Protein AF-A0A6P8G3D9-F1 (afdb_monomer_lite)

Radius of gyration: 72.57 Å; chains: 1; bounding box: 128×73×232 Å

pLDDT: mean 77.18, std 24.0, range [29.25, 98.31]

Organism: Clupea harengus (NCBI:txid7950)

Structure (mmCIF, N/CA/C/O backbone):
data_AF-A0A6P8G3D9-F1
#
_entry.id   AF-A0A6P8G3D9-F1
#
loop_
_atom_site.group_PDB
_atom_site.id
_atom_site.type_symbol
_atom_site.label_atom_id
_atom_site.label_alt_id
_atom_site.label_comp_id
_atom_site.label_asym_id
_atom_site.label_entity_id
_atom_site.label_seq_id
_atom_site.pdbx_PDB_ins_code
_atom_site.Cartn_x
_atom_site.Cartn_y
_atom_site.Cartn_z
_atom_site.occupancy
_atom_site.B_iso_or_equiv
_atom_site.auth_seq_id
_atom_site.auth_comp_id
_atom_site.auth_asym_id
_atom_site.auth_atom_id
_atom_site.pdbx_PDB_model_num
ATOM 1 N N . MET A 1 1 ? -57.590 -36.312 55.621 1.00 39.91 1 MET A N 1
ATOM 2 C CA . MET A 1 1 ? -57.281 -37.346 54.614 1.00 39.91 1 MET A CA 1
ATOM 3 C C . MET A 1 1 ? -55.880 -37.091 54.080 1.00 39.91 1 MET A C 1
ATOM 5 O O . MET A 1 1 ? -55.593 -35.998 53.624 1.00 39.91 1 MET A O 1
ATOM 9 N N . THR A 1 2 ? -55.033 -38.083 54.316 1.00 37.00 2 THR A N 1
ATOM 10 C CA . THR A 1 2 ? -53.771 -38.521 53.696 1.00 37.00 2 THR A CA 1
ATOM 11 C C . THR A 1 2 ? -53.180 -37.762 52.480 1.00 37.00 2 THR A C 1
ATOM 13 O O . THR A 1 2 ? -53.842 -37.561 51.470 1.00 37.00 2 THR A O 1
ATOM 16 N N . VAL A 1 3 ? -51.880 -37.452 52.616 1.00 44.66 3 VAL A N 1
ATOM 17 C CA . VAL A 1 3 ? -50.782 -37.071 51.669 1.00 44.66 3 VAL A CA 1
ATOM 18 C C . VAL A 1 3 ? -50.584 -38.206 50.605 1.00 44.66 3 VAL A C 1
ATOM 20 O O . VAL A 1 3 ? -51.045 -39.302 50.937 1.00 44.66 3 VAL A O 1
ATOM 23 N N . PRO A 1 4 ? -49.945 -38.086 49.394 1.00 55.09 4 PRO A N 1
ATOM 24 C CA . PRO A 1 4 ? -48.713 -37.339 49.060 1.00 55.09 4 PRO A CA 1
ATOM 25 C C . PRO A 1 4 ? -48.573 -36.702 47.651 1.00 55.09 4 PRO A C 1
ATOM 27 O O . PRO A 1 4 ? -49.422 -36.837 46.778 1.00 55.09 4 PRO A O 1
ATOM 30 N N . GLY A 1 5 ? -47.468 -35.965 47.463 1.00 43.69 5 GLY A N 1
ATOM 31 C CA . GLY A 1 5 ? -47.130 -35.233 46.240 1.00 43.69 5 GLY A CA 1
ATOM 32 C C . GLY A 1 5 ? -46.386 -36.014 45.151 1.00 43.69 5 GLY A C 1
ATOM 33 O O . GLY A 1 5 ? -46.039 -37.174 45.329 1.00 43.69 5 GLY A O 1
ATOM 34 N N . GLN A 1 6 ? -46.129 -35.310 44.044 1.00 39.91 6 GLN A N 1
ATOM 35 C CA . GLN A 1 6 ? -45.173 -35.550 42.946 1.00 39.91 6 GLN A CA 1
ATOM 36 C C . GLN A 1 6 ? -45.127 -34.206 42.177 1.00 39.91 6 GLN A C 1
ATOM 38 O O . GLN A 1 6 ? -46.168 -33.634 41.881 1.00 39.91 6 GLN A O 1
ATOM 43 N N . GLY A 1 7 ? -43.996 -33.515 42.029 1.00 36.75 7 GLY A N 1
ATOM 44 C CA . GLY A 1 7 ? -42.896 -33.900 41.147 1.00 36.75 7 GLY A CA 1
ATOM 45 C C . GLY A 1 7 ? -43.118 -33.303 39.749 1.00 36.75 7 GLY A C 1
ATOM 46 O O . GLY A 1 7 ? -43.652 -33.980 38.879 1.00 36.75 7 GLY A O 1
ATOM 47 N N . ARG A 1 8 ? -42.740 -32.031 39.533 1.00 44.97 8 ARG A N 1
ATOM 48 C CA . ARG A 1 8 ? -42.649 -31.429 38.186 1.00 44.97 8 ARG A CA 1
ATOM 49 C C . ARG A 1 8 ? -41.439 -32.022 37.450 1.00 44.97 8 ARG A C 1
ATOM 51 O O . ARG A 1 8 ? -40.358 -32.001 38.038 1.00 44.97 8 ARG A O 1
ATOM 58 N N . PRO A 1 9 ? -41.553 -32.455 36.184 1.00 43.00 9 PRO A N 1
ATOM 59 C CA . PRO A 1 9 ? -40.384 -32.660 35.348 1.00 43.00 9 PRO A CA 1
ATOM 60 C C . PRO A 1 9 ? -39.948 -31.322 34.739 1.00 43.00 9 PRO A C 1
ATOM 62 O O . PRO A 1 9 ? -40.745 -30.593 34.146 1.00 43.00 9 PRO A O 1
ATOM 65 N N . ALA A 1 10 ? -38.668 -31.009 34.913 1.00 40.81 10 ALA A N 1
ATOM 66 C CA . ALA A 1 10 ? -37.950 -30.043 34.102 1.00 40.81 10 ALA A CA 1
ATOM 67 C C . ALA A 1 10 ? -37.806 -30.615 32.682 1.00 40.81 10 ALA A C 1
ATOM 69 O O . ALA A 1 10 ? -37.338 -31.741 32.523 1.00 40.81 10 ALA A O 1
ATOM 70 N N . ALA A 1 11 ? -38.216 -29.855 31.669 1.00 40.78 11 ALA A N 1
ATOM 71 C CA . ALA A 1 11 ? -37.821 -30.097 30.289 1.00 40.78 11 ALA A CA 1
ATOM 72 C C . ALA A 1 11 ? -36.669 -29.139 29.971 1.00 40.78 11 ALA A C 1
ATOM 74 O O . ALA A 1 11 ? -36.808 -27.921 30.071 1.00 40.78 11 ALA A O 1
ATOM 75 N N . GLU A 1 12 ? -35.521 -29.736 29.675 1.00 38.50 12 GLU A N 1
ATOM 76 C CA . GLU A 1 12 ? -34.250 -29.105 29.353 1.00 38.50 12 GLU A CA 1
ATOM 77 C C . GLU A 1 12 ? -34.347 -28.311 28.046 1.00 38.50 12 GLU A C 1
ATOM 79 O O . GLU A 1 12 ? -34.509 -28.868 26.960 1.00 38.50 12 GLU A O 1
ATOM 84 N N . GLU A 1 13 ? -34.192 -26.994 28.138 1.00 39.19 13 GLU A N 1
ATOM 85 C CA . GLU A 1 13 ? -33.979 -26.137 26.980 1.00 39.19 13 GLU A CA 1
ATOM 86 C C . GLU A 1 13 ? -32.468 -26.091 26.692 1.00 39.19 13 GLU A C 1
ATOM 88 O O . GLU A 1 13 ? -31.696 -25.344 27.298 1.00 39.19 13 GLU A O 1
ATOM 93 N N . HIS A 1 14 ? -32.019 -26.970 25.792 1.00 39.62 14 HIS A N 1
ATOM 94 C CA . HIS A 1 14 ? -30.650 -27.001 25.281 1.00 39.62 14 HIS A CA 1
ATOM 95 C C . HIS A 1 14 ? -30.325 -25.706 24.515 1.00 39.62 14 HIS A C 1
ATOM 97 O O . HIS A 1 14 ? -30.428 -25.627 23.289 1.00 39.62 14 HIS A O 1
ATOM 103 N N . THR A 1 15 ? -29.848 -24.691 25.231 1.00 45.03 15 THR A N 1
ATOM 104 C CA . THR A 1 15 ? -29.175 -23.535 24.636 1.00 45.03 15 THR A CA 1
ATOM 105 C C . THR A 1 15 ? -27.795 -23.970 24.136 1.00 45.03 15 THR A C 1
ATOM 107 O O . THR A 1 15 ? -26.808 -24.055 24.867 1.00 45.03 15 THR A O 1
ATOM 110 N N . LYS A 1 16 ? -27.715 -24.293 22.839 1.00 46.81 16 LYS A N 1
ATOM 111 C CA . LYS A 1 16 ? -26.448 -24.485 22.122 1.00 46.81 16 LYS A CA 1
ATOM 112 C C . LYS A 1 16 ? -25.653 -23.175 22.146 1.00 46.81 16 LYS A C 1
ATOM 114 O O . LYS A 1 16 ? -25.801 -22.340 21.256 1.00 46.81 16 LYS A O 1
ATOM 119 N N . LYS A 1 17 ? -24.766 -23.017 23.131 1.00 48.72 17 LYS A N 1
ATOM 120 C CA . LYS A 1 17 ? -23.640 -22.079 23.062 1.00 48.72 17 LYS A CA 1
ATOM 121 C C . LYS A 1 17 ? -22.761 -22.491 21.878 1.00 48.72 17 LYS A C 1
ATOM 123 O O . LYS A 1 17 ? -22.000 -23.451 21.963 1.00 48.72 17 LYS A O 1
ATOM 128 N N . ARG A 1 18 ? -22.903 -21.803 20.743 1.00 57.16 18 ARG A N 1
ATOM 129 C CA . ARG A 1 18 ? -21.926 -21.882 19.651 1.00 57.16 18 ARG A CA 1
ATOM 130 C C . ARG A 1 18 ? -20.668 -21.139 20.112 1.00 57.16 18 ARG A C 1
ATOM 132 O O . ARG A 1 18 ? -20.795 -19.996 20.549 1.00 57.16 18 ARG A O 1
ATOM 139 N N . PRO A 1 19 ? -19.476 -21.750 20.060 1.00 53.38 19 PRO A N 1
ATOM 140 C CA . PRO A 1 19 ? -18.269 -21.086 20.511 1.00 53.38 19 PRO A CA 1
ATOM 141 C C . PRO A 1 19 ? -17.860 -20.016 19.492 1.00 53.38 19 PRO A C 1
ATOM 143 O O . PRO A 1 19 ? -17.758 -20.271 18.290 1.00 53.38 19 PRO A O 1
ATOM 146 N N . PHE A 1 20 ? -17.600 -18.817 20.011 1.00 49.62 20 PHE A N 1
ATOM 147 C CA . PHE A 1 20 ? -17.087 -17.627 19.319 1.00 49.62 20 PHE A CA 1
ATOM 148 C C . PHE A 1 20 ? -15.801 -17.903 18.498 1.00 49.62 20 PHE A C 1
ATOM 150 O O . PHE A 1 20 ? -15.442 -17.145 17.601 1.00 49.62 20 PHE A O 1
ATOM 157 N N . SER A 1 21 ? -15.140 -19.042 18.740 1.00 51.38 21 SER A N 1
ATOM 158 C CA . SER A 1 21 ? -13.929 -19.497 18.049 1.00 51.38 21 SER A CA 1
ATOM 159 C C . SER A 1 21 ? -14.131 -19.901 16.583 1.00 51.38 21 SER A C 1
ATOM 161 O O . SER A 1 21 ? -13.164 -19.912 15.822 1.00 51.38 21 SER A O 1
ATOM 163 N N . LEU A 1 22 ? -15.357 -20.213 16.148 1.00 53.38 22 LEU A N 1
ATOM 164 C CA . LEU A 1 22 ? -15.616 -20.564 14.743 1.00 53.38 22 LEU A CA 1
ATOM 165 C C . LEU A 1 22 ? -15.755 -19.331 13.840 1.00 53.38 22 LEU A C 1
ATOM 167 O O . LEU A 1 22 ? -15.423 -19.404 12.660 1.00 53.38 22 LEU A O 1
ATOM 171 N N . TRP A 1 23 ? -16.183 -18.193 14.390 1.00 51.97 23 TRP A N 1
ATOM 172 C CA . TRP A 1 23 ? -16.310 -16.947 13.628 1.00 51.97 23 TRP A CA 1
ATOM 173 C C . TRP A 1 23 ? -14.959 -16.238 13.467 1.00 51.97 23 TRP A C 1
ATOM 175 O O . TRP A 1 23 ? -14.639 -15.758 12.383 1.00 51.97 23 TRP A O 1
ATOM 185 N N . TRP A 1 24 ? -14.108 -16.292 14.498 1.00 49.44 24 TRP A N 1
ATOM 186 C CA . TRP A 1 24 ? -12.742 -15.757 14.444 1.00 49.44 24 TRP A CA 1
ATOM 187 C C . TRP A 1 24 ? -11.866 -16.472 13.401 1.00 49.44 24 TRP A C 1
ATOM 189 O O . TRP A 1 24 ? -11.143 -15.834 12.639 1.00 49.44 24 TRP A O 1
ATOM 199 N N . ASN A 1 25 ? -11.997 -17.799 13.288 1.00 51.16 25 ASN A N 1
ATOM 200 C CA . ASN A 1 25 ? -11.285 -18.574 12.268 1.00 51.16 25 ASN A CA 1
ATOM 201 C C . ASN A 1 25 ? -11.801 -18.313 10.842 1.00 51.16 25 ASN A C 1
ATOM 203 O O . ASN A 1 25 ? -11.017 -18.360 9.899 1.00 51.16 25 ASN A O 1
ATOM 207 N N . TYR A 1 26 ? -13.087 -17.988 10.668 1.00 49.41 26 TYR A N 1
ATOM 208 C CA . TYR A 1 26 ? -13.645 -17.630 9.357 1.00 49.41 26 TYR A CA 1
ATOM 209 C C . TYR A 1 26 ? -13.198 -16.229 8.898 1.00 49.41 26 TYR A C 1
ATOM 211 O O . TYR A 1 26 ? -12.953 -16.008 7.709 1.00 49.41 26 TYR A O 1
ATOM 219 N N . TYR A 1 27 ? -13.014 -15.306 9.848 1.00 51.19 27 TYR A N 1
ATOM 220 C CA . TYR A 1 27 ? -12.526 -13.950 9.587 1.00 51.19 27 TYR A CA 1
ATOM 221 C C . TYR A 1 27 ? -11.020 -13.924 9.261 1.00 51.19 27 TYR A C 1
ATOM 223 O O . TYR A 1 27 ? -10.611 -13.277 8.300 1.00 51.19 27 TYR A O 1
ATOM 231 N N . LEU A 1 28 ? -10.193 -14.715 9.963 1.00 52.59 28 LEU A N 1
ATOM 232 C CA . LEU A 1 28 ? -8.762 -14.854 9.637 1.00 52.59 28 LEU A CA 1
ATOM 233 C C . LEU A 1 28 ? -8.488 -15.669 8.360 1.00 52.59 28 LEU A C 1
ATOM 235 O O . LEU A 1 28 ? -7.478 -15.434 7.695 1.00 52.59 28 LEU A O 1
ATOM 239 N N . ALA A 1 29 ? -9.361 -16.611 7.992 1.00 46.75 29 ALA A N 1
ATOM 240 C CA . ALA A 1 29 ? -9.207 -17.390 6.761 1.00 46.75 29 ALA A CA 1
ATOM 241 C C . ALA A 1 29 ? -9.585 -16.596 5.497 1.00 46.75 29 ALA A C 1
ATOM 243 O O . ALA A 1 29 ? -9.031 -16.853 4.428 1.00 46.75 29 ALA A O 1
ATOM 244 N N . SER A 1 30 ? -10.481 -15.609 5.613 1.00 43.56 30 SER A N 1
ATOM 245 C CA . SER A 1 30 ? -10.948 -14.812 4.468 1.00 43.56 30 SER A CA 1
ATOM 246 C C . SER A 1 30 ? -9.954 -13.734 4.017 1.00 43.56 30 SER A C 1
ATOM 248 O O . SER A 1 30 ? -10.057 -13.272 2.885 1.00 43.56 30 SER A O 1
ATOM 250 N N . ASN A 1 31 ? -8.956 -13.388 4.843 1.00 42.09 31 ASN A N 1
ATOM 251 C CA . ASN A 1 31 ? -7.981 -12.330 4.542 1.00 42.09 31 ASN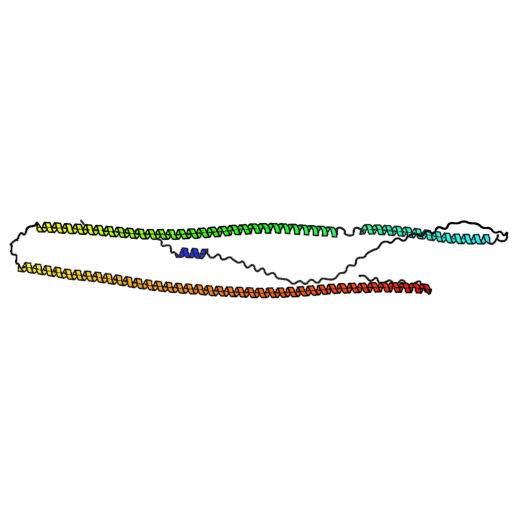 A CA 1
ATOM 252 C C . ASN A 1 31 ? -6.584 -12.833 4.123 1.00 42.09 31 ASN A C 1
ATOM 254 O O . ASN A 1 31 ? -5.633 -12.060 4.046 1.00 42.09 31 ASN A O 1
ATOM 258 N N . ARG A 1 32 ? -6.441 -14.125 3.791 1.00 43.31 32 ARG A N 1
ATOM 259 C CA . ARG A 1 32 ? -5.250 -14.655 3.100 1.00 43.31 32 ARG A CA 1
ATOM 260 C C . ARG A 1 32 ? -5.492 -14.751 1.595 1.00 43.31 32 ARG A C 1
ATOM 262 O O . ARG A 1 32 ? -5.590 -15.839 1.036 1.00 43.31 32 ARG A O 1
ATOM 269 N N . LYS A 1 33 ? -5.545 -13.607 0.921 1.00 43.72 33 LYS A N 1
ATOM 270 C CA . LYS A 1 33 ? -5.260 -13.523 -0.517 1.00 43.72 33 LYS A CA 1
ATOM 271 C C . LYS A 1 33 ? -4.225 -12.430 -0.728 1.00 43.72 33 LYS A C 1
ATOM 273 O O . LYS A 1 33 ? -4.555 -11.296 -1.042 1.00 43.72 33 LYS A O 1
ATOM 278 N N . GLY A 1 34 ? -2.965 -12.790 -0.496 1.00 42.47 34 GLY A N 1
ATOM 279 C CA . GLY A 1 34 ? -1.847 -11.998 -0.994 1.00 42.47 34 GLY A CA 1
ATOM 280 C C . GLY A 1 34 ? -1.827 -12.032 -2.529 1.00 42.47 34 GLY A C 1
ATOM 281 O O . GLY A 1 34 ? -2.269 -13.027 -3.117 1.00 42.47 34 GLY A O 1
ATOM 282 N N . PRO A 1 35 ? -1.335 -10.974 -3.190 1.00 42.53 35 PRO A N 1
ATOM 283 C CA . PRO A 1 35 ? -1.132 -10.983 -4.629 1.00 42.53 35 PRO A CA 1
ATOM 284 C C . PRO A 1 35 ? -0.040 -12.006 -4.957 1.00 42.53 35 PRO A C 1
ATOM 286 O O . PRO A 1 35 ? 1.102 -11.892 -4.519 1.00 42.53 35 PRO A O 1
ATOM 289 N N . GLY A 1 36 ? -0.410 -13.049 -5.699 1.00 37.88 36 GLY A N 1
ATOM 290 C CA . GLY A 1 36 ? 0.536 -14.017 -6.234 1.00 37.88 36 GLY A CA 1
ATOM 291 C C . GLY A 1 36 ? 1.368 -13.375 -7.338 1.00 37.88 36 GLY A C 1
ATOM 292 O O . GLY A 1 36 ? 0.918 -13.276 -8.476 1.00 37.88 36 GLY A O 1
ATOM 293 N N . THR A 1 37 ? 2.587 -12.957 -7.011 1.00 38.78 37 THR A N 1
ATOM 294 C CA . THR A 1 37 ? 3.635 -12.647 -7.983 1.00 38.78 37 THR A CA 1
ATOM 295 C C . THR A 1 37 ? 4.102 -13.953 -8.619 1.00 38.78 37 THR A C 1
ATOM 297 O O . THR A 1 37 ? 4.838 -14.746 -8.034 1.00 38.78 37 THR A O 1
ATOM 300 N N . VAL A 1 38 ? 3.622 -14.208 -9.834 1.00 38.25 38 VAL A N 1
ATOM 301 C CA . VAL A 1 38 ? 4.081 -15.316 -10.670 1.00 38.25 38 VAL A CA 1
ATOM 302 C C . VAL A 1 38 ? 5.417 -14.905 -11.287 1.00 38.25 38 VAL A C 1
ATOM 304 O O . VAL A 1 38 ? 5.470 -14.250 -12.326 1.00 38.25 38 VAL A O 1
ATOM 307 N N . SER A 1 39 ? 6.509 -15.266 -10.620 1.00 40.09 39 SER A N 1
ATOM 308 C CA . SER A 1 39 ? 7.873 -15.125 -11.131 1.00 40.09 39 SER A CA 1
ATOM 309 C C . SER A 1 39 ? 8.099 -16.089 -12.299 1.00 40.09 39 SER A C 1
ATOM 311 O O . SER A 1 39 ? 8.581 -17.206 -12.121 1.00 40.09 39 SER A O 1
ATOM 313 N N . ASN A 1 40 ? 7.758 -15.666 -13.517 1.00 32.78 40 ASN A N 1
ATOM 314 C CA . ASN A 1 40 ? 8.167 -16.359 -14.736 1.00 32.78 40 ASN A CA 1
ATOM 315 C C . ASN A 1 40 ? 9.600 -15.937 -15.098 1.00 32.78 40 ASN A C 1
ATOM 317 O O . ASN A 1 40 ? 9.822 -15.025 -15.892 1.00 32.78 40 ASN A O 1
ATOM 321 N N . MET A 1 41 ? 10.594 -16.624 -14.528 1.00 38.59 41 MET A N 1
ATOM 322 C CA . MET A 1 41 ? 11.961 -16.574 -15.047 1.00 38.59 41 MET A CA 1
ATOM 323 C C . MET A 1 41 ? 12.030 -17.387 -16.341 1.00 38.59 41 MET A C 1
ATOM 325 O O . MET A 1 41 ? 12.215 -18.604 -16.329 1.00 38.59 41 MET A O 1
ATOM 329 N N . ARG A 1 42 ? 11.876 -16.712 -17.482 1.00 35.97 42 ARG A N 1
ATOM 330 C CA . ARG A 1 42 ? 12.211 -17.286 -18.787 1.00 35.97 42 ARG A CA 1
ATOM 331 C C . ARG A 1 42 ? 13.681 -16.988 -19.067 1.00 35.97 42 ARG A C 1
ATOM 333 O O . ARG A 1 42 ? 14.035 -15.873 -19.435 1.00 35.97 42 ARG A O 1
ATOM 340 N N . GLY A 1 43 ? 14.533 -17.989 -18.861 1.00 36.66 43 GLY A N 1
ATOM 341 C CA . GLY A 1 43 ? 15.934 -17.938 -19.265 1.00 36.66 43 GLY A CA 1
ATOM 342 C C . GLY A 1 43 ? 16.044 -17.727 -20.775 1.00 36.66 43 GLY A C 1
ATOM 343 O O . GLY A 1 43 ? 15.575 -18.553 -21.556 1.00 36.66 43 GLY A O 1
ATOM 344 N N . SER A 1 44 ? 16.651 -16.612 -21.178 1.00 32.88 44 SER A N 1
ATOM 345 C CA . SER A 1 44 ? 17.082 -16.383 -22.554 1.00 32.88 44 SER A CA 1
ATOM 346 C C . SER A 1 44 ? 18.569 -16.706 -22.640 1.00 32.88 44 SER A C 1
ATOM 348 O O . SER A 1 44 ? 19.419 -15.940 -22.189 1.00 32.88 44 SER A O 1
ATOM 350 N N . SER A 1 45 ? 18.885 -17.886 -23.168 1.00 36.84 45 SER A N 1
ATOM 351 C CA . SER A 1 45 ? 20.247 -18.258 -23.539 1.00 36.84 45 SER A CA 1
ATOM 352 C C . SER A 1 45 ? 20.678 -17.426 -24.748 1.00 36.84 45 SER A C 1
ATOM 354 O O . SER A 1 45 ? 20.224 -17.667 -25.865 1.00 36.84 45 SER A O 1
ATOM 356 N N . HIS A 1 46 ? 21.566 -16.455 -24.535 1.00 32.12 46 HIS A N 1
ATOM 357 C CA . HIS A 1 46 ? 22.242 -15.751 -25.621 1.00 32.12 46 HIS A CA 1
ATOM 358 C C . HIS A 1 46 ? 23.357 -16.644 -26.184 1.00 32.12 46 HIS A C 1
ATOM 360 O O . HIS A 1 46 ? 24.380 -16.882 -25.546 1.00 32.12 46 HIS A O 1
ATOM 366 N N . SER A 1 47 ? 23.129 -17.180 -27.384 1.00 35.09 47 SER A N 1
ATOM 367 C CA . SER A 1 47 ? 24.131 -17.884 -28.184 1.00 35.09 47 SER A CA 1
ATOM 368 C C . SER A 1 47 ? 24.929 -16.853 -28.978 1.00 35.09 47 SER A C 1
ATOM 370 O O . SER A 1 47 ? 24.390 -16.193 -29.863 1.00 35.09 47 SER A O 1
ATOM 372 N N . GLN A 1 48 ? 26.222 -16.726 -28.671 1.00 37.84 48 GLN A N 1
ATOM 373 C CA . GLN A 1 48 ? 27.170 -16.032 -29.535 1.00 37.84 48 GLN A CA 1
ATOM 374 C C . GLN A 1 48 ? 27.273 -16.777 -30.871 1.00 37.84 48 GLN A C 1
ATOM 376 O O . GLN A 1 48 ? 27.648 -17.950 -30.910 1.00 37.84 48 GLN A O 1
ATOM 381 N N . LYS A 1 49 ? 26.971 -16.087 -31.971 1.00 33.75 49 LYS A N 1
ATOM 382 C CA . LYS A 1 49 ? 27.406 -16.485 -33.310 1.00 33.75 49 LYS A CA 1
ATOM 383 C C . LYS A 1 49 ? 28.063 -15.293 -33.983 1.00 33.75 49 LYS A C 1
ATOM 385 O O . LYS A 1 49 ? 27.409 -14.323 -34.349 1.00 33.75 49 LYS A O 1
ATOM 390 N N . SER A 1 50 ? 29.377 -15.399 -34.111 1.00 38.34 50 SER A N 1
ATOM 391 C CA . SER A 1 50 ? 30.201 -14.617 -35.015 1.00 38.34 50 SER A CA 1
ATOM 392 C C . SER A 1 50 ? 29.798 -14.909 -36.461 1.00 38.34 50 SER A C 1
ATOM 394 O O . SER A 1 50 ? 29.619 -16.065 -36.846 1.00 38.34 50 SER A O 1
ATOM 396 N N . LEU A 1 51 ? 29.679 -13.862 -37.276 1.00 35.69 51 LEU A N 1
ATOM 397 C CA . LEU A 1 51 ? 29.653 -13.991 -38.729 1.00 35.69 51 LEU A CA 1
ATOM 398 C C . LEU A 1 51 ? 30.666 -13.020 -39.330 1.00 35.69 51 LEU A C 1
ATOM 400 O O . LEU A 1 51 ? 30.548 -11.802 -39.233 1.00 35.69 51 LEU A O 1
ATOM 404 N N . SER A 1 52 ? 31.685 -13.624 -39.928 1.00 40.19 52 SER A N 1
ATOM 405 C CA . SER A 1 52 ? 32.679 -13.029 -40.806 1.00 40.19 52 SER A CA 1
ATOM 406 C C . SER A 1 52 ? 32.023 -12.456 -42.061 1.00 40.19 52 SER A C 1
ATOM 408 O O . SER A 1 52 ? 31.277 -13.165 -42.740 1.00 40.19 52 SER A O 1
ATOM 410 N N . VAL A 1 53 ? 32.360 -11.218 -42.419 1.00 34.66 53 VAL A N 1
ATOM 411 C CA . VAL A 1 53 ? 31.993 -10.625 -43.710 1.00 34.66 53 VAL A CA 1
ATOM 412 C C . VAL A 1 53 ? 33.167 -10.791 -44.672 1.00 34.66 53 VAL A C 1
ATOM 414 O O . VAL A 1 53 ? 34.263 -10.291 -44.433 1.00 34.66 53 VAL A O 1
ATOM 417 N N . SER A 1 54 ? 32.939 -11.539 -45.749 1.00 34.19 54 SER A N 1
ATOM 418 C CA . SER A 1 54 ? 33.883 -11.717 -46.851 1.00 34.19 54 SER A CA 1
ATOM 419 C C . SER A 1 54 ? 33.693 -10.633 -47.914 1.00 34.19 54 SER A C 1
ATOM 421 O O . SER A 1 54 ? 32.573 -10.349 -48.334 1.00 34.19 54 SER A O 1
ATOM 423 N N . ASN A 1 55 ? 34.817 -10.085 -48.378 1.00 34.97 55 ASN A N 1
ATOM 424 C CA . ASN A 1 55 ? 34.951 -9.262 -49.578 1.00 34.97 55 ASN A CA 1
ATOM 425 C C . ASN A 1 55 ? 34.309 -9.912 -50.814 1.00 34.97 55 ASN A C 1
ATOM 427 O O . ASN A 1 55 ? 34.555 -11.087 -51.091 1.00 34.97 55 ASN A O 1
ATOM 431 N N . SER A 1 56 ? 33.658 -9.109 -51.659 1.00 34.66 56 SER A N 1
ATOM 432 C CA . SER A 1 56 ? 33.774 -9.301 -53.107 1.00 34.66 56 SER A CA 1
ATOM 433 C C . SER A 1 56 ? 33.439 -8.029 -53.882 1.00 34.66 56 SER A C 1
ATOM 435 O O . SER A 1 56 ? 32.344 -7.475 -53.803 1.00 34.66 56 SER A O 1
ATOM 437 N N . SER A 1 57 ? 34.436 -7.598 -54.639 1.00 35.56 57 SER A N 1
ATOM 438 C CA . SER A 1 57 ? 34.462 -6.528 -55.621 1.00 35.56 57 SER A CA 1
ATOM 439 C C . SER A 1 57 ? 33.544 -6.813 -56.815 1.00 35.56 57 SER A C 1
ATOM 441 O O . SER A 1 57 ? 33.489 -7.930 -57.331 1.00 35.56 57 SER A O 1
ATOM 443 N N . ARG A 1 58 ? 32.866 -5.777 -57.326 1.00 37.22 58 ARG A N 1
ATOM 444 C CA . ARG A 1 58 ? 32.283 -5.796 -58.676 1.00 37.22 58 ARG A CA 1
ATOM 445 C C . ARG A 1 58 ? 32.560 -4.497 -59.421 1.00 37.22 58 ARG A C 1
ATOM 447 O O . ARG A 1 58 ? 32.086 -3.427 -59.059 1.00 37.22 58 ARG A O 1
ATOM 454 N N . VAL A 1 59 ? 33.314 -4.671 -60.500 1.00 37.88 59 VAL A N 1
ATOM 455 C CA . VAL A 1 59 ? 33.638 -3.722 -61.565 1.00 37.88 59 VAL A CA 1
ATOM 456 C C . VAL A 1 59 ? 32.375 -3.378 -62.363 1.00 37.88 59 VAL A C 1
ATOM 458 O O . VAL A 1 59 ? 31.639 -4.278 -62.772 1.00 37.88 59 VAL A O 1
ATOM 461 N N . ARG A 1 60 ? 32.141 -2.087 -62.640 1.00 35.25 60 ARG A N 1
ATOM 462 C CA . ARG A 1 60 ? 31.150 -1.625 -63.625 1.00 35.25 60 ARG A CA 1
ATOM 463 C C . ARG A 1 60 ? 31.849 -0.873 -64.758 1.00 35.25 60 ARG A C 1
ATOM 465 O O . ARG A 1 60 ? 32.482 0.154 -64.551 1.00 35.25 60 ARG A O 1
ATOM 472 N N . VAL A 1 61 ? 31.671 -1.415 -65.958 1.00 34.59 61 VAL A N 1
ATOM 473 C CA . VAL A 1 61 ? 32.090 -0.902 -67.266 1.00 34.59 61 VAL A CA 1
ATOM 474 C C . VAL A 1 61 ? 31.213 0.291 -67.678 1.00 34.59 61 VAL A C 1
ATOM 476 O O . VAL A 1 61 ? 29.989 0.213 -67.576 1.00 34.59 61 VAL A O 1
ATOM 479 N N . GLN A 1 62 ? 31.823 1.364 -68.190 1.00 32.06 62 GLN A N 1
ATOM 480 C CA . GLN A 1 62 ? 31.154 2.396 -68.993 1.00 32.06 62 GLN A CA 1
ATOM 481 C C . GLN A 1 62 ? 31.676 2.343 -70.434 1.00 32.06 62 GLN A C 1
ATOM 483 O O . GLN A 1 62 ? 32.880 2.288 -70.671 1.00 32.06 62 GLN A O 1
ATOM 488 N N . SER A 1 63 ? 30.753 2.376 -71.394 1.00 34.59 63 SER A N 1
ATOM 489 C CA . SER A 1 63 ? 31.017 2.562 -72.824 1.00 34.59 63 SER A CA 1
ATOM 490 C C . SER A 1 63 ? 30.713 4.015 -73.214 1.00 34.59 63 SER A C 1
ATOM 492 O O . SER A 1 63 ? 29.677 4.526 -72.787 1.00 34.59 63 SER A O 1
ATOM 494 N N . PRO A 1 64 ? 31.531 4.673 -74.055 1.00 36.25 64 PRO A N 1
ATOM 495 C CA . PRO A 1 64 ? 31.215 5.989 -74.597 1.00 36.25 64 PRO A CA 1
ATOM 496 C C . PRO A 1 64 ? 30.768 5.931 -76.068 1.00 36.25 64 PRO A C 1
ATOM 498 O O . PRO A 1 64 ? 31.148 5.053 -76.841 1.00 36.25 64 PRO A O 1
ATOM 501 N N . SER A 1 65 ? 29.980 6.920 -76.481 1.00 29.62 65 SER A N 1
ATOM 502 C CA . SER A 1 65 ? 29.749 7.330 -77.877 1.00 29.62 65 SER A CA 1
ATOM 503 C C . SER A 1 65 ? 29.292 8.803 -77.872 1.00 29.62 65 SER A C 1
ATOM 505 O O . SER A 1 65 ? 28.777 9.262 -76.855 1.00 29.62 65 SER A O 1
ATOM 507 N N . PRO A 1 66 ? 29.342 9.543 -78.991 1.00 39.78 66 PRO A N 1
ATOM 508 C CA . PRO A 1 66 ? 30.534 9.924 -79.748 1.00 39.78 66 PRO A CA 1
ATOM 509 C C . PRO A 1 66 ? 30.564 11.448 -80.016 1.00 39.78 66 PRO A C 1
ATOM 511 O O . PRO A 1 66 ? 29.528 12.090 -80.204 1.00 39.78 66 PRO A O 1
ATOM 514 N N . SER A 1 67 ? 31.751 12.047 -80.108 1.00 31.78 67 SER A N 1
ATOM 515 C CA . SER A 1 67 ? 31.917 13.436 -80.553 1.00 31.78 67 SER A CA 1
ATOM 516 C C . SER A 1 67 ? 32.110 13.535 -82.070 1.00 31.78 67 SER A C 1
ATOM 518 O O . SER A 1 67 ? 32.858 12.793 -82.701 1.00 31.78 67 SER A O 1
ATOM 520 N N . ARG A 1 68 ? 31.374 14.498 -82.629 1.00 33.09 68 ARG A N 1
ATOM 521 C CA . ARG A 1 68 ? 31.329 14.949 -84.021 1.00 33.09 68 ARG A CA 1
ATOM 522 C C . ARG A 1 68 ? 32.685 15.473 -84.504 1.00 33.09 68 ARG A C 1
ATOM 524 O O . ARG A 1 68 ? 33.249 16.357 -83.864 1.00 33.09 68 ARG A O 1
ATOM 531 N N . CYS A 1 69 ? 33.089 15.084 -85.711 1.00 30.22 69 CYS A N 1
ATOM 532 C CA . CYS A 1 69 ? 34.067 15.824 -86.510 1.00 30.22 69 CYS A CA 1
ATOM 533 C C . CYS A 1 69 ? 33.371 16.438 -87.731 1.00 30.22 69 CYS A C 1
ATOM 535 O O . CYS A 1 69 ? 32.659 15.759 -88.470 1.00 30.22 69 CYS A O 1
ATOM 537 N N . LYS A 1 70 ? 33.551 17.753 -87.883 1.00 33.44 70 LYS A N 1
ATOM 538 C CA . LYS A 1 70 ? 33.070 18.590 -88.987 1.00 33.44 70 LYS A CA 1
ATOM 539 C C . LYS A 1 70 ? 33.831 18.278 -90.277 1.00 33.44 70 LYS A C 1
ATOM 541 O O . LYS A 1 70 ? 35.035 18.040 -90.250 1.00 33.44 70 LYS A O 1
ATOM 546 N N . GLY A 1 71 ? 33.101 18.333 -91.387 1.00 29.25 71 GLY A N 1
ATOM 547 C CA . GLY A 1 71 ? 33.607 18.140 -92.739 1.00 29.25 71 GLY A CA 1
ATOM 548 C C . GLY A 1 71 ? 34.517 19.263 -93.241 1.00 29.25 71 GLY A C 1
ATOM 549 O O . GLY A 1 71 ? 34.403 20.425 -92.854 1.00 29.25 71 GLY A O 1
ATOM 550 N N . SER A 1 72 ? 35.401 18.850 -94.145 1.00 33.72 72 SER A N 1
ATOM 551 C CA . SER A 1 72 ? 36.155 19.666 -95.094 1.00 33.72 72 SER A CA 1
ATOM 552 C C . SER A 1 72 ? 35.266 20.053 -96.277 1.00 33.72 72 SER A C 1
ATOM 554 O O . SER A 1 72 ? 34.428 19.251 -96.687 1.00 33.72 72 SER A O 1
ATOM 556 N N . SER A 1 73 ? 35.483 21.230 -96.868 1.00 31.77 73 SER A N 1
ATOM 557 C CA . SER A 1 73 ? 35.191 21.504 -98.284 1.00 31.77 73 SER A CA 1
ATOM 558 C C . SER A 1 73 ? 35.956 22.751 -98.737 1.00 31.77 73 SER A C 1
ATOM 560 O O . SER A 1 73 ? 35.560 23.872 -98.432 1.00 31.77 73 SER A O 1
ATOM 562 N N . TYR A 1 74 ? 37.044 22.559 -99.483 1.00 31.84 74 TYR A N 1
ATOM 563 C CA . TYR A 1 74 ? 37.640 23.583 -100.340 1.00 31.84 74 TYR A CA 1
ATOM 564 C C . TYR A 1 74 ? 37.345 23.216 -101.798 1.00 31.84 74 TYR A C 1
ATOM 566 O O . TYR A 1 74 ? 37.830 22.221 -102.332 1.00 31.84 74 TYR A O 1
ATOM 574 N N . SER A 1 75 ? 36.503 24.023 -102.433 1.00 33.09 75 SER A N 1
ATOM 575 C CA . SER A 1 75 ? 36.169 23.971 -103.853 1.00 33.09 75 SER A CA 1
ATOM 576 C C . SER A 1 75 ? 37.194 24.759 -104.674 1.00 33.09 75 SER A C 1
ATOM 578 O O . SER A 1 75 ? 37.404 25.947 -104.430 1.00 33.09 75 SER A O 1
ATOM 580 N N . ARG A 1 76 ? 37.802 24.112 -105.677 1.00 32.00 76 ARG A N 1
ATOM 581 C CA . ARG A 1 76 ? 38.560 24.763 -106.761 1.00 32.00 76 ARG A CA 1
ATOM 582 C C . ARG A 1 76 ? 37.593 25.352 -107.799 1.00 32.00 76 ARG A C 1
ATOM 584 O O . ARG A 1 76 ? 36.731 24.635 -108.297 1.00 32.00 76 ARG A O 1
ATOM 591 N N . GLY A 1 77 ? 37.797 26.617 -108.166 1.00 30.97 77 GLY A N 1
ATOM 592 C CA . GLY A 1 77 ? 37.218 27.283 -109.341 1.00 30.97 77 GLY A CA 1
ATOM 593 C C . GLY A 1 77 ? 38.320 27.687 -110.331 1.00 30.97 77 GLY A C 1
ATOM 594 O O . GLY A 1 77 ? 39.429 28.015 -109.918 1.00 30.97 77 GLY A O 1
ATOM 595 N N . ARG A 1 78 ? 38.023 27.600 -111.631 1.00 29.97 78 ARG A N 1
ATOM 596 C CA . ARG A 1 78 ? 38.938 27.692 -112.788 1.00 29.97 78 ARG A CA 1
ATOM 597 C C . ARG A 1 78 ? 38.636 28.940 -113.647 1.00 29.97 78 ARG A C 1
ATOM 599 O O . ARG A 1 78 ? 37.496 29.393 -113.639 1.00 29.97 78 ARG A O 1
ATOM 606 N N . ASN A 1 79 ? 39.632 29.335 -114.464 1.00 31.34 79 ASN A N 1
ATOM 607 C CA . ASN A 1 79 ? 39.672 30.223 -115.664 1.00 31.34 79 ASN A CA 1
ATOM 608 C C . ASN A 1 79 ? 40.253 31.642 -115.425 1.00 31.34 79 ASN A C 1
ATOM 610 O O . ASN A 1 79 ? 39.888 32.274 -114.448 1.00 31.34 79 ASN A O 1
ATOM 614 N N . GLY A 1 80 ? 41.122 32.227 -116.272 1.00 30.91 80 GLY A N 1
ATOM 615 C CA . GLY A 1 80 ? 41.736 31.804 -117.543 1.00 30.91 80 GLY A CA 1
ATOM 616 C C . GLY A 1 80 ? 42.709 32.858 -118.147 1.00 30.91 80 GLY A C 1
ATOM 617 O O . GLY A 1 80 ? 42.808 33.962 -117.630 1.00 30.91 80 GLY A O 1
ATOM 618 N N . TYR A 1 81 ? 43.343 32.471 -119.271 1.00 30.56 81 TYR A N 1
ATOM 619 C CA . TYR A 1 81 ? 43.953 33.241 -120.392 1.00 30.56 81 TYR A CA 1
ATOM 620 C C . TYR A 1 81 ? 45.246 34.078 -120.246 1.00 30.56 81 TYR A C 1
ATOM 622 O O . TYR A 1 81 ? 45.216 35.157 -119.675 1.00 30.56 81 TYR A O 1
ATOM 630 N N . GLN A 1 82 ? 46.315 33.642 -120.947 1.00 30.98 82 GLN A N 1
ATOM 631 C CA . GLN A 1 82 ? 47.136 34.334 -121.989 1.00 30.98 82 GLN A CA 1
ATOM 632 C C . GLN A 1 82 ? 48.270 33.345 -122.379 1.00 30.98 82 GLN A C 1
ATOM 634 O O . GLN A 1 82 ? 48.847 32.745 -121.486 1.00 30.98 82 GLN A O 1
ATOM 639 N N . GLY A 1 83 ? 48.611 32.969 -123.616 1.00 30.12 83 GLY A N 1
ATOM 640 C CA . GLY A 1 83 ? 48.713 33.679 -124.890 1.00 30.12 83 GLY A CA 1
ATOM 641 C C . GLY A 1 83 ? 50.200 33.708 -125.294 1.00 30.12 83 GLY A C 1
ATOM 642 O O . GLY A 1 83 ? 50.939 34.513 -124.745 1.00 30.12 83 GLY A O 1
ATOM 643 N N . GLY A 1 84 ? 50.657 32.843 -126.211 1.00 32.94 84 GLY A N 1
ATOM 644 C CA . GLY A 1 84 ? 52.046 32.865 -126.701 1.00 32.94 84 GLY A CA 1
ATOM 645 C C . GLY A 1 84 ? 52.404 31.686 -127.611 1.00 32.94 84 GLY A C 1
ATOM 646 O O . GLY A 1 84 ? 52.189 30.536 -127.259 1.00 32.94 84 GLY A O 1
ATOM 647 N N . VAL A 1 85 ? 52.907 32.003 -128.798 1.00 35.22 85 VAL A N 1
ATOM 648 C CA . VAL A 1 85 ? 53.043 31.177 -130.008 1.00 35.22 85 VAL A CA 1
ATOM 649 C C . VAL A 1 85 ? 54.444 30.556 -130.096 1.00 35.22 85 VAL A C 1
ATOM 651 O O . VAL A 1 85 ? 55.407 31.278 -129.871 1.00 35.22 85 VAL A O 1
ATOM 654 N N . SER A 1 86 ? 54.583 29.288 -130.508 1.00 37.47 86 SER A N 1
ATOM 655 C CA . SER A 1 86 ? 55.600 28.874 -131.498 1.00 37.47 86 SER A CA 1
ATOM 656 C C . SER A 1 86 ? 55.344 27.459 -132.019 1.00 37.47 86 SER A C 1
ATOM 658 O O . SER A 1 86 ? 54.790 26.605 -131.332 1.00 37.47 86 SER A O 1
ATOM 660 N N . ALA A 1 87 ? 55.691 27.270 -133.282 1.00 36.78 87 ALA A N 1
ATOM 661 C CA . ALA A 1 87 ? 55.192 26.261 -134.191 1.00 36.78 87 ALA A CA 1
ATOM 662 C C . ALA A 1 87 ? 56.155 25.069 -134.337 1.00 36.78 87 ALA A C 1
ATOM 664 O O . ALA A 1 87 ? 57.357 25.258 -134.448 1.00 36.78 87 ALA A O 1
ATOM 665 N N . VAL A 1 88 ? 55.560 23.873 -134.431 1.00 46.97 88 VAL A N 1
ATOM 666 C CA . VAL A 1 88 ? 55.980 22.754 -135.298 1.00 46.97 88 VAL A CA 1
ATOM 667 C C . VAL A 1 88 ? 57.397 22.212 -135.059 1.00 46.97 88 VAL A C 1
ATOM 669 O O . VAL A 1 88 ? 58.277 22.417 -135.877 1.00 46.97 88 VAL A O 1
ATOM 672 N N . GLU A 1 89 ? 57.574 21.451 -133.970 1.00 47.34 89 GLU A N 1
ATOM 673 C CA . GLU A 1 89 ? 58.613 20.402 -133.832 1.00 47.34 89 GLU A CA 1
ATOM 674 C C . GLU A 1 89 ? 58.396 19.528 -132.562 1.00 47.34 89 GLU A C 1
ATOM 676 O O . GLU A 1 89 ? 59.313 19.286 -131.796 1.00 47.34 89 GLU A O 1
ATOM 681 N N . VAL A 1 90 ? 57.161 19.076 -132.260 1.00 50.41 90 VAL A N 1
ATOM 682 C CA . VAL A 1 90 ? 56.875 18.236 -131.053 1.00 50.41 90 VAL A CA 1
ATOM 683 C C . VAL A 1 90 ? 55.806 17.146 -131.305 1.00 50.41 90 VAL A C 1
ATOM 685 O O . VAL A 1 90 ? 55.078 16.719 -130.415 1.00 50.41 90 VAL A O 1
ATOM 688 N N . GLY A 1 91 ? 55.628 16.697 -132.551 1.00 50.41 91 GLY A N 1
ATOM 689 C CA . GLY A 1 91 ? 54.525 15.786 -132.913 1.00 50.41 91 GLY A CA 1
ATOM 690 C C . GLY A 1 91 ? 54.688 14.334 -132.437 1.00 50.41 91 GLY A C 1
ATOM 691 O O . GLY A 1 91 ? 53.691 13.643 -132.217 1.00 50.41 91 GLY A O 1
ATOM 692 N N . THR A 1 92 ? 55.926 13.868 -132.261 1.00 53.72 92 THR A N 1
ATOM 693 C CA . THR A 1 92 ? 56.243 12.455 -131.980 1.00 53.72 92 THR A CA 1
ATOM 694 C C . THR A 1 92 ? 56.452 12.152 -130.496 1.00 53.72 92 THR A C 1
ATOM 696 O O . THR A 1 92 ? 56.153 11.044 -130.066 1.00 53.72 92 THR A O 1
ATOM 699 N N . GLU A 1 93 ? 56.863 13.130 -129.685 1.00 54.12 93 GLU A N 1
ATOM 700 C CA . GLU A 1 93 ? 57.047 12.960 -128.233 1.00 54.12 93 GLU A CA 1
ATOM 701 C C . GLU A 1 93 ? 55.726 13.114 -127.456 1.00 54.12 93 GLU A C 1
ATOM 703 O O . GLU A 1 93 ? 55.470 12.368 -126.513 1.00 54.12 93 GLU A O 1
ATOM 708 N N . ILE A 1 94 ? 54.822 13.990 -127.914 1.00 56.94 94 ILE A N 1
ATOM 709 C CA . ILE A 1 94 ? 53.511 14.235 -127.283 1.00 56.94 94 ILE A CA 1
ATOM 710 C C . ILE A 1 94 ? 52.583 13.010 -127.374 1.00 56.94 94 ILE A C 1
ATOM 712 O O . ILE A 1 94 ? 51.850 12.724 -126.434 1.00 56.94 94 ILE A O 1
ATOM 716 N N . HIS A 1 95 ? 52.626 12.229 -128.461 1.00 57.72 95 HIS A N 1
ATOM 717 C CA . HIS A 1 95 ? 51.808 11.010 -128.579 1.00 57.72 95 HIS A CA 1
ATOM 718 C C . HIS A 1 95 ? 52.273 9.889 -127.640 1.00 57.72 95 HIS A C 1
ATOM 720 O O . HIS A 1 95 ? 51.447 9.127 -127.141 1.00 57.72 95 HIS A O 1
ATOM 726 N N . GLN A 1 96 ? 53.576 9.803 -127.374 1.00 60.28 96 GLN A N 1
ATOM 727 C CA . GLN A 1 96 ? 54.147 8.802 -126.476 1.00 60.28 96 GLN A CA 1
ATOM 728 C C . GLN A 1 96 ? 53.990 9.223 -125.007 1.00 60.28 96 GLN A C 1
ATOM 730 O O . GLN A 1 96 ? 53.659 8.392 -124.166 1.00 60.28 96 GLN A O 1
ATOM 735 N N . GLN A 1 97 ? 54.092 10.525 -124.715 1.00 61.00 97 GLN A N 1
ATOM 736 C CA . GLN A 1 97 ? 53.734 11.090 -123.412 1.00 61.00 97 GLN A CA 1
ATOM 737 C C . GLN A 1 97 ? 52.235 10.964 -123.115 1.00 61.00 97 GLN A C 1
ATOM 739 O O . GLN A 1 97 ? 51.890 10.534 -122.025 1.00 61.00 97 GLN A O 1
ATOM 744 N N . HIS A 1 98 ? 51.336 11.213 -124.075 1.00 62.88 98 HIS A N 1
ATOM 745 C CA . HIS A 1 98 ? 49.898 10.992 -123.875 1.00 62.88 98 HIS A CA 1
ATOM 746 C C . HIS A 1 98 ? 49.514 9.513 -123.765 1.00 62.88 98 HIS A C 1
ATOM 748 O O . HIS A 1 98 ? 48.535 9.196 -123.095 1.00 62.88 98 HIS A O 1
ATOM 754 N N . ALA A 1 99 ? 50.243 8.599 -124.413 1.00 66.38 99 ALA A N 1
ATOM 755 C CA . ALA A 1 99 ? 50.034 7.164 -124.236 1.00 66.38 99 ALA A CA 1
ATOM 756 C C . ALA A 1 99 ? 50.466 6.707 -122.833 1.00 66.38 99 ALA A C 1
ATOM 758 O O . ALA A 1 99 ? 49.680 6.048 -122.154 1.00 66.38 99 ALA A O 1
ATOM 759 N N . ASN A 1 100 ? 51.646 7.138 -122.372 1.00 70.19 100 ASN A N 1
ATOM 760 C CA . ASN A 1 100 ? 52.145 6.848 -121.025 1.00 70.19 100 ASN A CA 1
ATOM 761 C C . ASN A 1 100 ? 51.271 7.499 -119.939 1.00 70.19 100 ASN A C 1
ATOM 763 O O . ASN A 1 100 ? 50.878 6.834 -118.991 1.00 70.19 100 ASN A O 1
ATOM 767 N N . GLU A 1 101 ? 50.869 8.760 -120.107 1.00 71.19 101 GLU A N 1
ATOM 768 C CA . GLU A 1 101 ? 49.972 9.472 -119.184 1.00 71.19 101 GLU A CA 1
ATOM 769 C C . GLU A 1 101 ? 48.576 8.823 -119.141 1.00 71.19 101 GLU A C 1
ATOM 771 O O . GLU A 1 101 ? 47.934 8.759 -118.093 1.00 71.19 101 GLU A O 1
ATOM 776 N N . LYS A 1 102 ? 48.100 8.268 -120.264 1.00 75.88 102 LYS A N 1
ATOM 777 C CA . LYS A 1 102 ? 46.843 7.509 -120.319 1.00 75.88 102 LYS A CA 1
ATOM 778 C C . LYS A 1 102 ? 46.954 6.150 -119.626 1.00 75.88 102 LYS A C 1
ATOM 780 O O . LYS A 1 102 ? 45.971 5.712 -119.031 1.00 75.88 102 LYS A O 1
ATOM 785 N N . GLU A 1 103 ? 48.111 5.498 -119.688 1.00 75.00 103 GLU A N 1
ATOM 786 C CA . GLU A 1 103 ? 48.388 4.242 -118.984 1.00 75.00 103 GLU A CA 1
ATOM 787 C C . GLU A 1 103 ? 48.550 4.470 -117.472 1.00 75.00 103 GLU A C 1
ATOM 789 O O . GLU A 1 103 ? 47.922 3.766 -116.682 1.00 75.00 103 GLU A O 1
ATOM 794 N N . GLU A 1 104 ? 49.238 5.538 -117.061 1.00 74.38 104 GLU A N 1
ATOM 795 C CA . GLU A 1 104 ? 49.309 5.993 -115.666 1.00 74.38 104 GLU A CA 1
ATOM 796 C C . GLU A 1 104 ? 47.921 6.369 -115.123 1.00 74.38 104 GLU A C 1
ATOM 798 O O . GLU A 1 104 ? 47.533 5.940 -114.035 1.00 74.38 104 GLU A O 1
ATOM 803 N N . MET A 1 105 ? 47.109 7.091 -115.902 1.00 76.19 105 MET A N 1
ATOM 804 C CA . MET A 1 105 ? 45.710 7.371 -115.557 1.00 76.19 105 MET A CA 1
ATOM 805 C C . MET A 1 105 ? 44.864 6.098 -115.475 1.00 76.19 105 MET A C 1
ATOM 807 O O . MET A 1 105 ? 43.939 6.027 -114.662 1.00 76.19 105 MET A O 1
ATOM 811 N N . HIS A 1 106 ? 45.154 5.080 -116.288 1.00 80.38 106 HIS A N 1
ATOM 812 C CA . HIS A 1 106 ? 44.461 3.799 -116.214 1.00 80.38 106 HIS A CA 1
ATOM 813 C C . HIS A 1 106 ? 44.856 3.027 -114.953 1.00 80.38 106 HIS A C 1
ATOM 815 O O . HIS A 1 106 ? 43.978 2.548 -114.242 1.00 80.38 106 HIS A O 1
ATOM 821 N N . GLU A 1 107 ? 46.139 2.985 -114.603 1.00 80.50 107 GLU A N 1
ATOM 822 C CA . GLU A 1 107 ? 46.633 2.342 -113.384 1.00 80.50 107 GLU A CA 1
ATOM 823 C C . GLU A 1 107 ? 46.129 3.053 -112.115 1.00 80.50 107 GLU A C 1
ATOM 825 O O . GLU A 1 107 ? 45.750 2.415 -111.129 1.00 80.50 107 GLU A O 1
ATOM 830 N N . VAL A 1 108 ? 46.064 4.385 -112.135 1.00 82.06 108 VAL A N 1
ATOM 831 C CA . VAL A 1 108 ? 45.452 5.184 -111.067 1.00 82.06 108 VAL A CA 1
ATOM 832 C C . VAL A 1 108 ? 43.952 4.905 -110.974 1.00 82.06 108 VAL A C 1
ATOM 834 O O . VAL A 1 108 ? 43.442 4.710 -109.873 1.00 82.06 108 VAL A O 1
ATOM 837 N N . ASN A 1 109 ? 43.242 4.792 -112.097 1.00 81.62 109 ASN A N 1
ATOM 838 C CA . ASN A 1 109 ? 41.828 4.414 -112.100 1.00 81.62 109 ASN A CA 1
ATOM 839 C C . ASN A 1 109 ? 41.589 2.977 -111.614 1.00 81.62 109 ASN A C 1
ATOM 841 O O . ASN A 1 109 ? 40.625 2.745 -110.889 1.00 81.62 109 ASN A O 1
ATOM 845 N N . VAL A 1 110 ? 42.464 2.022 -111.939 1.00 85.62 110 VAL A N 1
ATOM 846 C CA . VAL A 1 110 ? 42.407 0.648 -111.408 1.00 85.62 110 VAL A CA 1
ATOM 847 C C . VAL A 1 110 ? 42.636 0.654 -109.895 1.00 85.62 110 VAL A C 1
ATOM 849 O O . VAL A 1 110 ? 41.897 0.004 -109.152 1.00 85.62 110 VAL A O 1
ATOM 852 N N . ARG A 1 111 ? 43.589 1.458 -109.406 1.00 84.75 111 ARG A N 1
ATOM 853 C CA . ARG A 1 111 ? 43.802 1.667 -107.966 1.00 84.75 111 ARG A CA 1
ATOM 854 C C . ARG A 1 111 ? 42.597 2.333 -107.298 1.00 84.75 111 ARG A C 1
ATOM 856 O O . ARG A 1 111 ? 42.181 1.878 -106.235 1.00 84.75 111 ARG A O 1
ATOM 863 N N . PHE A 1 112 ? 41.988 3.347 -107.915 1.00 85.75 112 PHE A N 1
ATOM 864 C CA . PHE A 1 112 ? 40.766 3.977 -107.404 1.00 85.75 112 PHE A CA 1
ATOM 865 C C . PHE A 1 112 ? 39.576 3.020 -107.395 1.00 85.75 112 PHE A C 1
ATOM 867 O O . PHE A 1 112 ? 38.849 2.995 -106.409 1.00 85.75 112 PHE A O 1
ATOM 874 N N . ALA A 1 113 ? 39.403 2.186 -108.419 1.00 84.38 113 ALA A N 1
ATOM 875 C CA . ALA A 1 113 ? 38.384 1.140 -108.423 1.00 84.38 113 ALA A CA 1
ATOM 876 C C . ALA A 1 113 ? 38.604 0.140 -107.272 1.00 84.38 113 ALA A C 1
ATOM 878 O O . ALA A 1 113 ? 37.651 -0.230 -106.586 1.00 84.38 113 ALA A O 1
ATOM 879 N N . GLY A 1 114 ? 39.862 -0.222 -106.990 1.00 88.00 114 GLY A N 1
ATOM 880 C CA . GLY A 1 114 ? 40.231 -1.026 -105.822 1.00 88.00 114 GLY A CA 1
ATOM 881 C C . GLY A 1 114 ? 39.907 -0.341 -104.488 1.00 88.00 114 GLY A C 1
ATOM 882 O O . GLY A 1 114 ? 39.342 -0.969 -103.590 1.00 88.00 114 GLY A O 1
ATOM 883 N N . TYR A 1 115 ? 40.195 0.958 -104.357 1.00 91.06 115 TYR A N 1
ATOM 884 C CA . TYR A 1 115 ? 39.827 1.739 -103.172 1.00 91.06 115 TYR A CA 1
ATOM 885 C C . TYR A 1 115 ? 38.312 1.869 -103.006 1.00 91.06 115 TYR A C 1
ATOM 887 O O . TYR A 1 115 ? 37.827 1.706 -101.890 1.00 91.06 115 TYR A O 1
ATOM 895 N N . ILE A 1 116 ? 37.560 2.087 -104.086 1.00 87.38 116 ILE A N 1
ATOM 896 C CA . ILE A 1 116 ? 36.091 2.119 -104.063 1.00 87.38 116 ILE A CA 1
ATOM 897 C C . ILE A 1 116 ? 35.547 0.767 -103.594 1.00 87.38 116 ILE A C 1
ATOM 899 O O . ILE A 1 116 ? 34.708 0.735 -102.697 1.00 87.38 116 ILE A O 1
ATOM 903 N N . GLY A 1 117 ? 36.077 -0.347 -104.109 1.00 89.94 117 GLY A N 1
ATOM 904 C CA . GLY A 1 117 ? 35.702 -1.686 -103.645 1.00 89.94 117 GLY A CA 1
ATOM 905 C C . GLY A 1 117 ? 36.001 -1.904 -102.157 1.00 89.94 117 GLY A C 1
ATOM 906 O O . GLY A 1 117 ? 35.178 -2.454 -101.427 1.00 89.94 117 GLY A O 1
ATOM 907 N N . LYS A 1 118 ? 37.146 -1.411 -101.669 1.00 91.88 118 LYS A N 1
ATOM 908 C CA . LYS A 1 118 ? 37.513 -1.494 -100.247 1.00 91.88 118 LYS A CA 1
ATOM 909 C C . LYS A 1 118 ? 36.626 -0.619 -99.359 1.00 91.88 118 LYS A C 1
ATOM 911 O O . LYS A 1 118 ? 36.247 -1.059 -98.277 1.00 91.88 118 LYS A O 1
ATOM 916 N N . VAL A 1 119 ? 36.280 0.588 -99.804 1.00 93.00 119 VAL A N 1
ATOM 917 C CA . VAL A 1 119 ? 35.358 1.484 -99.091 1.00 93.00 119 VAL A CA 1
ATOM 918 C C . VAL A 1 119 ? 33.971 0.856 -99.019 1.00 93.00 119 VAL A C 1
ATOM 920 O O . VAL A 1 119 ? 33.435 0.756 -97.925 1.00 93.00 119 VAL A O 1
ATOM 923 N N . GLN A 1 120 ? 33.447 0.313 -100.119 1.00 89.88 120 GLN A N 1
ATOM 924 C CA . GLN A 1 120 ? 32.156 -0.382 -100.123 1.00 89.88 120 GLN A CA 1
ATOM 925 C C . GLN A 1 120 ? 32.150 -1.612 -99.200 1.00 89.88 120 GLN A C 1
ATOM 927 O O . GLN A 1 120 ? 31.188 -1.831 -98.466 1.00 89.88 120 GLN A O 1
ATOM 932 N N . ALA A 1 121 ? 33.232 -2.398 -99.173 1.00 92.56 121 ALA A N 1
ATOM 933 C CA . ALA A 1 121 ? 33.359 -3.528 -98.250 1.00 92.56 121 ALA A CA 1
ATOM 934 C C . ALA A 1 121 ? 33.407 -3.081 -96.775 1.00 92.56 121 ALA A C 1
ATOM 936 O O . ALA A 1 121 ? 32.817 -3.730 -95.908 1.00 92.56 121 ALA A O 1
ATOM 937 N N . LEU A 1 122 ? 34.085 -1.967 -96.480 1.00 92.06 122 LEU A N 1
ATOM 938 C CA . LEU A 1 122 ? 34.131 -1.380 -95.139 1.00 92.06 122 LEU A CA 1
ATOM 939 C C . LEU A 1 122 ? 32.798 -0.745 -94.736 1.00 92.06 122 LEU A C 1
ATOM 941 O O . LEU A 1 122 ? 32.409 -0.869 -93.580 1.00 92.06 122 LEU A O 1
ATOM 945 N N . GLU A 1 123 ? 32.083 -0.110 -95.660 1.00 91.75 123 GLU A N 1
ATOM 946 C CA . GLU A 1 123 ? 30.736 0.422 -95.444 1.00 91.75 123 GLU A CA 1
ATOM 947 C C . GLU A 1 123 ? 29.743 -0.703 -95.161 1.00 91.75 123 GLU A C 1
ATOM 949 O O . GLU A 1 123 ? 28.991 -0.616 -94.192 1.00 91.75 123 GLU A O 1
ATOM 954 N N . LEU A 1 124 ? 29.797 -1.798 -95.926 1.00 94.62 124 LEU A N 1
ATOM 955 C CA . LEU A 1 124 ? 28.972 -2.979 -95.683 1.00 94.62 124 LEU A CA 1
ATOM 956 C C . LEU A 1 124 ? 29.273 -3.589 -94.308 1.00 94.62 124 LEU A C 1
ATOM 958 O O . LEU A 1 124 ? 28.351 -3.871 -93.543 1.00 94.62 124 LEU A O 1
ATOM 962 N N . ARG A 1 125 ? 30.558 -3.739 -93.958 1.00 93.19 125 ARG A N 1
ATOM 963 C CA . ARG A 1 125 ? 30.981 -4.250 -92.646 1.00 93.19 125 ARG A CA 1
ATOM 964 C C . ARG A 1 125 ? 30.583 -3.312 -91.505 1.00 93.19 125 ARG A C 1
ATOM 966 O O . ARG A 1 125 ? 30.147 -3.787 -90.463 1.00 93.19 125 ARG A O 1
ATOM 973 N N . ASN A 1 126 ? 30.698 -1.998 -91.683 1.00 91.50 126 ASN A N 1
ATOM 974 C CA . ASN A 1 126 ? 30.235 -1.024 -90.694 1.00 91.50 126 ASN A CA 1
ATOM 975 C C . ASN A 1 126 ? 28.714 -1.058 -90.545 1.00 91.50 126 ASN A C 1
ATOM 977 O O . ASN A 1 126 ? 28.226 -0.987 -89.423 1.00 91.50 126 ASN A O 1
ATOM 981 N N . GLY A 1 127 ? 27.969 -1.223 -91.639 1.00 94.88 127 GLY A N 1
ATOM 982 C CA . GLY A 1 127 ? 26.522 -1.423 -91.597 1.00 94.88 127 GLY A CA 1
ATOM 983 C C . GLY A 1 127 ? 26.139 -2.686 -90.823 1.00 94.88 127 GLY A C 1
ATOM 984 O O . GLY A 1 127 ? 25.256 -2.639 -89.969 1.00 94.88 127 GLY A O 1
ATOM 985 N N . GLN A 1 128 ? 26.854 -3.794 -91.044 1.00 94.12 128 GLN A N 1
ATOM 986 C CA . GLN A 1 128 ? 26.677 -5.035 -90.280 1.00 94.12 128 GLN A CA 1
ATOM 987 C C . GLN A 1 128 ? 26.992 -4.843 -88.791 1.00 94.12 128 GLN A C 1
ATOM 989 O O . GLN A 1 128 ? 26.172 -5.196 -87.949 1.00 94.12 128 GLN A O 1
ATOM 994 N N . LEU A 1 129 ? 28.122 -4.215 -88.453 1.00 92.31 129 LEU A N 1
ATOM 995 C CA . LEU A 1 129 ? 28.499 -3.940 -87.063 1.00 92.31 129 LEU A CA 1
ATOM 996 C C . LEU A 1 129 ? 27.511 -2.998 -86.369 1.00 92.31 129 LEU A C 1
ATOM 998 O O . LEU A 1 129 ? 27.211 -3.193 -85.196 1.00 92.31 129 LEU A O 1
ATOM 1002 N N . GLN A 1 130 ? 26.974 -1.999 -87.074 1.00 90.94 130 GLN A N 1
ATOM 1003 C CA . GLN A 1 130 ? 25.927 -1.121 -86.547 1.00 90.94 130 GLN A CA 1
ATOM 1004 C C . GLN A 1 130 ? 24.622 -1.881 -86.297 1.00 90.94 130 GLN A C 1
ATOM 1006 O O . GLN A 1 130 ? 23.982 -1.654 -85.270 1.00 90.94 130 GLN A O 1
ATOM 1011 N N . ALA A 1 131 ? 24.243 -2.803 -87.186 1.00 90.69 131 ALA A N 1
ATOM 1012 C CA . ALA A 1 131 ? 23.074 -3.658 -86.998 1.00 90.69 131 ALA A CA 1
ATOM 1013 C C . ALA A 1 131 ? 23.256 -4.625 -85.814 1.00 90.69 131 ALA A C 1
ATOM 1015 O O . ALA A 1 131 ? 22.346 -4.769 -84.999 1.00 90.69 131 ALA A O 1
ATOM 1016 N N . GLU A 1 132 ? 24.437 -5.230 -85.663 1.00 90.50 132 GLU A N 1
ATOM 1017 C CA . GLU A 1 132 ? 24.777 -6.070 -84.508 1.00 90.50 132 GLU A CA 1
ATOM 1018 C C . GLU A 1 132 ? 24.783 -5.268 -83.202 1.00 90.50 132 GLU A C 1
ATOM 1020 O O . GLU A 1 132 ? 24.215 -5.714 -82.205 1.00 90.50 132 GLU A O 1
ATOM 1025 N N . LEU A 1 133 ? 25.346 -4.054 -83.202 1.00 85.69 133 LEU A N 1
ATOM 1026 C CA . LEU A 1 133 ? 25.303 -3.150 -82.050 1.00 85.69 133 LEU A CA 1
ATOM 1027 C C . LEU A 1 133 ? 23.870 -2.768 -81.688 1.00 85.69 133 LEU A C 1
ATOM 1029 O O . LEU A 1 133 ? 23.521 -2.787 -80.511 1.00 85.69 133 LEU A O 1
ATOM 1033 N N . ALA A 1 134 ? 23.031 -2.455 -82.676 1.00 85.88 134 ALA A N 1
ATOM 1034 C CA . ALA A 1 134 ? 21.625 -2.142 -82.453 1.00 85.88 134 ALA A CA 1
ATOM 1035 C C . ALA A 1 134 ? 20.856 -3.353 -81.902 1.00 85.88 134 ALA A C 1
ATOM 1037 O O . ALA A 1 134 ? 20.063 -3.201 -80.974 1.00 85.88 134 ALA A O 1
ATOM 1038 N N . ALA A 1 135 ? 21.124 -4.561 -82.407 1.00 84.94 135 ALA A N 1
ATOM 1039 C CA . ALA A 1 135 ? 20.521 -5.796 -81.915 1.00 84.94 135 ALA A CA 1
ATOM 1040 C C . ALA A 1 135 ? 20.963 -6.120 -80.477 1.00 84.94 135 ALA A C 1
ATOM 1042 O O . ALA A 1 135 ? 20.131 -6.451 -79.631 1.00 84.94 135 ALA A O 1
ATOM 1043 N N . LEU A 1 136 ? 22.255 -5.974 -80.164 1.00 81.56 136 LEU A N 1
ATOM 1044 C CA . LEU A 1 136 ? 22.780 -6.160 -78.810 1.00 81.56 136 LEU A CA 1
ATOM 1045 C C . LEU A 1 136 ? 22.239 -5.094 -77.856 1.00 81.56 136 LEU A C 1
ATOM 1047 O O . LEU A 1 136 ? 21.749 -5.432 -76.784 1.00 81.56 136 LEU A O 1
ATOM 1051 N N . GLN A 1 137 ? 22.231 -3.821 -78.249 1.00 78.94 137 GLN A N 1
ATOM 1052 C CA . GLN A 1 137 ? 21.605 -2.763 -77.458 1.00 78.94 137 GLN A CA 1
ATOM 1053 C C . GLN A 1 137 ? 20.105 -3.004 -77.274 1.00 78.94 137 GLN A C 1
ATOM 1055 O O . GLN A 1 137 ? 19.600 -2.739 -76.194 1.00 78.94 137 GLN A O 1
ATOM 1060 N N . GLY A 1 138 ? 19.392 -3.549 -78.261 1.00 73.31 138 GLY A N 1
ATOM 1061 C CA . GLY A 1 138 ? 18.000 -3.979 -78.105 1.00 73.31 138 GLY A CA 1
ATOM 1062 C C . GLY A 1 138 ? 17.841 -5.082 -77.054 1.00 73.31 138 GLY A C 1
ATOM 1063 O O . GLY A 1 138 ? 16.945 -5.005 -76.219 1.00 73.31 138 GLY A O 1
ATOM 1064 N N . ARG A 1 139 ? 18.754 -6.064 -77.029 1.00 72.88 139 ARG A N 1
ATOM 1065 C CA . ARG A 1 139 ? 18.773 -7.135 -76.015 1.00 72.88 139 ARG A CA 1
ATOM 1066 C C . ARG A 1 139 ? 19.175 -6.650 -74.616 1.00 72.88 139 ARG A C 1
ATOM 1068 O O . ARG A 1 139 ? 18.705 -7.219 -73.640 1.00 72.88 139 ARG A O 1
ATOM 1075 N N . PHE A 1 140 ? 20.021 -5.623 -74.507 1.00 64.69 140 PHE A N 1
ATOM 1076 C CA . PHE A 1 140 ? 20.566 -5.134 -73.228 1.00 64.69 140 PHE A CA 1
ATOM 1077 C C . PHE A 1 140 ? 19.931 -3.836 -72.700 1.00 64.69 140 PHE A C 1
ATOM 1079 O O . PHE A 1 140 ? 20.082 -3.537 -71.517 1.00 64.69 140 PHE A O 1
ATOM 1086 N N . LYS A 1 141 ? 19.166 -3.088 -73.509 1.00 60.66 141 LYS A N 1
ATOM 1087 C CA . LYS A 1 141 ? 18.311 -1.976 -73.037 1.00 60.66 141 LYS A CA 1
ATOM 1088 C C . LYS A 1 141 ? 17.204 -2.451 -72.091 1.00 60.66 141 LYS A C 1
ATOM 1090 O O . LYS A 1 141 ? 16.623 -1.632 -71.391 1.00 60.66 141 LYS A O 1
ATOM 1095 N N . GLY A 1 142 ? 16.969 -3.760 -72.044 1.00 55.97 142 GLY A N 1
ATOM 1096 C CA . GLY A 1 142 ? 16.204 -4.451 -71.016 1.00 55.97 142 GLY A CA 1
ATOM 1097 C C . GLY A 1 142 ? 17.049 -5.470 -70.248 1.00 55.97 142 GLY A C 1
ATOM 1098 O O . GLY A 1 142 ? 16.624 -6.614 -70.119 1.00 55.97 142 GLY A O 1
ATOM 1099 N N . GLY A 1 143 ? 18.217 -5.086 -69.695 1.00 63.50 143 GLY A N 1
ATOM 1100 C CA . GLY A 1 143 ? 18.744 -5.783 -68.497 1.00 63.50 143 GLY A CA 1
ATOM 1101 C C . GLY A 1 143 ? 17.628 -5.911 -67.443 1.00 63.50 143 GLY A C 1
ATOM 1102 O O . GLY A 1 143 ? 16.644 -5.202 -67.611 1.00 63.50 143 GLY A O 1
ATOM 1103 N N . PRO A 1 144 ? 17.701 -6.772 -66.404 1.00 58.53 144 PRO A N 1
ATOM 1104 C CA . PRO A 1 144 ? 16.550 -7.114 -65.550 1.00 58.53 144 PRO A CA 1
ATOM 1105 C C . PRO A 1 144 ? 15.969 -5.867 -64.853 1.00 58.53 144 PRO A C 1
ATOM 1107 O O . PRO A 1 144 ? 16.307 -5.540 -63.722 1.00 58.53 144 PRO A O 1
ATOM 1110 N N . GLY A 1 145 ? 15.134 -5.129 -65.578 1.00 59.78 145 GLY A N 1
ATOM 1111 C CA . GLY A 1 145 ? 14.743 -3.750 -65.305 1.00 59.78 145 GLY A CA 1
ATOM 1112 C C . GLY A 1 145 ? 13.484 -3.673 -64.467 1.00 59.78 145 GLY A C 1
ATOM 1113 O O . GLY A 1 145 ? 13.092 -2.585 -64.080 1.00 59.78 145 GLY A O 1
ATOM 1114 N N . GLY A 1 146 ? 12.899 -4.829 -64.154 1.00 67.81 146 GLY A N 1
ATOM 1115 C CA . GLY A 1 146 ? 11.833 -4.971 -63.174 1.00 67.81 146 GLY A CA 1
ATOM 1116 C C . GLY A 1 146 ? 12.351 -5.218 -61.760 1.00 67.81 146 GLY A C 1
ATOM 1117 O O . GLY A 1 146 ? 11.644 -4.909 -60.819 1.00 67.81 146 GLY A O 1
ATOM 1118 N N . LEU A 1 147 ? 13.591 -5.693 -61.564 1.00 73.06 147 LEU A N 1
ATOM 1119 C CA . LEU A 1 147 ? 14.055 -6.100 -60.228 1.00 73.06 147 LEU A CA 1
ATOM 1120 C C . LEU A 1 147 ? 14.104 -4.913 -59.247 1.00 73.06 147 LEU A C 1
ATOM 1122 O O . LEU A 1 147 ? 13.683 -5.025 -58.102 1.00 73.06 147 LEU A O 1
ATOM 1126 N N . GLY A 1 148 ? 14.595 -3.756 -59.702 1.00 81.75 148 GLY A N 1
ATOM 1127 C CA . GLY A 1 148 ? 14.598 -2.532 -58.894 1.00 81.75 148 GLY A CA 1
ATOM 1128 C C . GLY A 1 148 ? 13.191 -1.997 -58.622 1.00 81.75 148 GLY A C 1
ATOM 1129 O O . GLY A 1 148 ? 12.929 -1.513 -57.527 1.00 81.75 148 GLY A O 1
ATOM 1130 N N . GLU A 1 149 ? 12.280 -2.128 -59.587 1.00 84.69 149 GLU A N 1
ATOM 1131 C CA . GLU A 1 149 ? 10.878 -1.721 -59.451 1.00 84.69 149 GLU A CA 1
ATOM 1132 C C . GLU A 1 149 ? 10.110 -2.647 -58.496 1.00 84.69 149 GLU A C 1
ATOM 1134 O O . GLU A 1 149 ? 9.380 -2.168 -57.635 1.00 84.69 149 GLU A O 1
ATOM 1139 N N . GLU A 1 150 ? 10.353 -3.958 -58.557 1.00 84.75 150 GLU A N 1
ATOM 1140 C CA . GLU A 1 150 ? 9.827 -4.958 -57.624 1.00 84.75 150 GLU A CA 1
ATOM 1141 C C . GLU A 1 150 ? 10.294 -4.685 -56.190 1.00 84.75 150 GLU A C 1
ATOM 1143 O O . GLU A 1 150 ? 9.477 -4.679 -55.267 1.00 84.75 150 GLU A O 1
ATOM 1148 N N . TYR A 1 151 ? 11.586 -4.399 -55.985 1.00 88.00 151 TYR A N 1
ATOM 1149 C CA . TYR A 1 151 ? 12.091 -4.013 -54.666 1.00 88.00 151 TYR A CA 1
ATOM 1150 C C . TYR A 1 151 ? 11.514 -2.679 -54.196 1.00 88.00 151 TYR A C 1
ATOM 1152 O O . TYR A 1 151 ? 11.154 -2.563 -53.029 1.00 88.00 151 TYR A O 1
ATOM 1160 N N . GLU A 1 152 ? 11.369 -1.693 -55.080 1.00 91.56 152 GLU A N 1
ATOM 1161 C CA . GLU A 1 152 ? 10.758 -0.412 -54.725 1.00 91.56 152 GLU A CA 1
ATOM 1162 C C . GLU A 1 152 ? 9.286 -0.581 -54.319 1.00 91.56 152 GLU A C 1
ATOM 1164 O O . GLU A 1 152 ? 8.844 0.031 -53.347 1.00 91.56 152 GLU A O 1
ATOM 1169 N N . ILE A 1 153 ? 8.538 -1.461 -54.995 1.00 94.06 153 ILE A N 1
ATOM 1170 C CA . ILE A 1 153 ? 7.176 -1.846 -54.599 1.00 94.06 153 ILE A CA 1
ATOM 1171 C C . ILE A 1 153 ? 7.194 -2.500 -53.212 1.00 94.06 153 ILE A C 1
ATOM 1173 O O . ILE A 1 153 ? 6.419 -2.095 -52.352 1.00 94.06 153 ILE A O 1
ATOM 1177 N N . LYS A 1 154 ? 8.112 -3.437 -52.939 1.00 94.44 154 LYS A N 1
ATOM 1178 C CA . LYS A 1 154 ? 8.232 -4.056 -51.606 1.00 94.44 154 LYS A CA 1
ATOM 1179 C C . LYS A 1 154 ? 8.612 -3.065 -50.511 1.00 94.44 154 LYS A C 1
ATOM 1181 O O . LYS A 1 154 ? 8.074 -3.146 -49.411 1.00 94.44 154 LYS A O 1
ATOM 1186 N N . PHE A 1 155 ? 9.487 -2.104 -50.792 1.00 95.75 155 PHE A N 1
ATOM 1187 C CA . PHE A 1 155 ? 9.806 -1.046 -49.836 1.00 95.75 155 PHE A CA 1
ATOM 1188 C C . PHE A 1 155 ? 8.622 -0.111 -49.590 1.00 95.75 155 PHE A C 1
ATOM 1190 O O . PHE A 1 155 ? 8.434 0.322 -48.456 1.00 95.75 155 PHE A O 1
ATOM 1197 N N . LYS A 1 156 ? 7.810 0.187 -50.613 1.00 97.12 156 LYS A N 1
ATOM 1198 C CA . LYS A 1 156 ? 6.550 0.926 -50.440 1.00 97.12 156 LYS A CA 1
ATOM 1199 C C . LYS A 1 156 ? 5.561 0.145 -49.579 1.00 97.12 156 LYS A C 1
ATOM 1201 O O . LYS A 1 156 ? 5.156 0.672 -48.556 1.00 97.12 156 LYS A O 1
ATOM 1206 N N . GLU A 1 157 ? 5.300 -1.124 -49.897 1.00 97.25 157 GLU A N 1
ATOM 1207 C CA . GLU A 1 157 ? 4.431 -1.998 -49.091 1.00 97.25 157 GLU A CA 1
ATOM 1208 C C . GLU A 1 157 ? 4.873 -2.044 -47.615 1.00 97.25 157 GLU A C 1
ATOM 1210 O O . GLU A 1 157 ? 4.045 -1.960 -46.712 1.00 97.25 157 GLU A O 1
ATOM 1215 N N . MET A 1 158 ? 6.183 -2.140 -47.354 1.00 96.56 158 MET A N 1
ATOM 1216 C CA . MET A 1 158 ? 6.718 -2.139 -45.987 1.00 96.56 158 MET A CA 1
ATOM 1217 C C . MET A 1 158 ? 6.549 -0.788 -45.288 1.00 96.56 158 MET A C 1
ATOM 1219 O O . MET A 1 158 ? 6.231 -0.763 -44.102 1.00 96.56 158 MET A O 1
ATOM 1223 N N . ARG A 1 159 ? 6.748 0.333 -45.994 1.00 98.00 159 ARG A N 1
ATOM 1224 C CA . ARG A 1 159 ? 6.520 1.678 -45.440 1.00 98.00 159 ARG A CA 1
ATOM 1225 C C . ARG A 1 159 ? 5.048 1.897 -45.100 1.00 98.00 159 ARG A C 1
ATOM 1227 O O . ARG A 1 159 ? 4.762 2.320 -43.985 1.00 98.00 159 ARG A O 1
ATOM 1234 N N . ASP A 1 160 ? 4.145 1.520 -46.000 1.00 98.19 160 ASP A N 1
ATOM 1235 C CA . ASP A 1 160 ? 2.698 1.630 -45.796 1.00 98.19 160 ASP A CA 1
ATOM 1236 C C . ASP A 1 160 ? 2.247 0.769 -44.603 1.00 98.19 160 ASP A C 1
ATOM 1238 O O . ASP A 1 160 ? 1.439 1.196 -43.780 1.00 98.19 160 ASP A O 1
ATOM 1242 N N . LEU A 1 161 ? 2.818 -0.433 -44.455 1.00 98.12 161 LEU A N 1
ATOM 1243 C CA . LEU A 1 161 ? 2.548 -1.310 -43.314 1.00 98.12 161 LEU A CA 1
ATOM 1244 C C . LEU A 1 161 ? 3.066 -0.719 -41.996 1.00 98.12 161 LEU A C 1
ATOM 1246 O O . LEU A 1 161 ? 2.373 -0.796 -40.983 1.00 98.12 161 LEU A O 1
ATOM 1250 N N . ILE A 1 162 ? 4.258 -0.113 -41.992 1.00 98.00 162 ILE A N 1
ATOM 1251 C CA . ILE A 1 162 ? 4.796 0.577 -40.809 1.00 98.00 162 ILE A CA 1
ATOM 1252 C C . ILE A 1 162 ? 3.895 1.750 -40.419 1.00 98.00 162 ILE A C 1
ATOM 1254 O O . ILE A 1 162 ? 3.589 1.909 -39.237 1.00 98.00 162 ILE A O 1
ATOM 1258 N N . GLU A 1 163 ? 3.445 2.552 -41.384 1.00 98.25 163 GLU A N 1
ATOM 1259 C CA . GLU A 1 163 ? 2.545 3.679 -41.133 1.00 98.25 163 GLU A CA 1
ATOM 1260 C C . GLU A 1 163 ? 1.199 3.200 -40.571 1.00 98.25 163 GLU A C 1
ATOM 1262 O O . GLU A 1 163 ? 0.750 3.703 -39.539 1.00 98.25 163 GLU A O 1
ATOM 1267 N N . ALA A 1 164 ? 0.609 2.156 -41.162 1.00 98.31 164 ALA A N 1
ATOM 1268 C CA . ALA A 1 164 ? -0.637 1.559 -40.687 1.00 98.31 164 ALA A CA 1
ATOM 1269 C C . ALA A 1 164 ? -0.515 1.002 -39.258 1.00 98.31 164 ALA A C 1
ATOM 1271 O O . ALA A 1 164 ? -1.367 1.279 -38.412 1.00 98.31 164 ALA A O 1
ATOM 1272 N N . LEU A 1 165 ? 0.560 0.263 -38.957 1.00 97.94 165 LEU A N 1
ATOM 1273 C CA . LEU A 1 165 ? 0.815 -0.247 -37.606 1.00 97.94 165 LEU A CA 1
ATOM 1274 C C . LEU A 1 165 ? 1.068 0.882 -36.605 1.00 97.94 165 LEU A C 1
ATOM 1276 O O . LEU A 1 165 ? 0.638 0.788 -35.458 1.00 97.94 165 LEU A O 1
ATOM 1280 N N . THR A 1 166 ? 1.736 1.957 -37.023 1.00 98.12 166 THR A N 1
ATOM 1281 C CA . THR A 1 166 ? 1.986 3.122 -36.164 1.00 98.12 166 THR A CA 1
ATOM 1282 C C . THR A 1 166 ? 0.683 3.851 -35.842 1.00 98.12 166 THR A C 1
ATOM 1284 O O . THR A 1 166 ? 0.448 4.189 -34.683 1.00 98.12 166 THR A O 1
ATOM 1287 N N . ALA A 1 167 ? -0.200 4.028 -36.828 1.00 98.19 167 ALA A N 1
ATOM 1288 C CA . ALA A 1 167 ? -1.527 4.601 -36.621 1.00 98.19 167 ALA A CA 1
ATOM 1289 C C . ALA A 1 167 ? -2.395 3.718 -35.709 1.00 98.19 167 ALA A C 1
ATOM 1291 O O . ALA A 1 167 ? -3.021 4.224 -34.779 1.00 98.19 167 ALA A O 1
ATOM 1292 N N . GLN A 1 168 ? -2.385 2.397 -35.922 1.00 98.00 168 GLN A N 1
ATOM 1293 C CA . GLN A 1 168 ? -3.113 1.450 -35.076 1.00 98.00 168 GLN A CA 1
ATOM 1294 C C . GLN A 1 168 ? -2.588 1.453 -33.636 1.00 98.00 168 GLN A C 1
ATOM 1296 O O . GLN A 1 168 ? -3.380 1.454 -32.697 1.00 98.00 168 GLN A O 1
ATOM 1301 N N . LYS A 1 169 ? -1.262 1.493 -33.454 1.00 97.88 169 LYS A N 1
ATOM 1302 C CA . LYS A 1 169 ? -0.643 1.629 -32.134 1.00 97.88 169 LYS A CA 1
ATOM 1303 C C . LYS A 1 169 ? -1.081 2.929 -31.459 1.00 97.88 169 LYS A C 1
ATOM 1305 O O . LYS A 1 169 ? -1.497 2.888 -30.310 1.00 97.88 169 LYS A O 1
ATOM 1310 N N . GLY A 1 170 ? -1.043 4.052 -32.179 1.00 97.81 170 GLY A N 1
ATOM 1311 C CA . GLY A 1 170 ? -1.493 5.343 -31.660 1.00 97.81 170 GLY A CA 1
ATOM 1312 C C . GLY A 1 170 ? -2.960 5.326 -31.218 1.00 97.81 170 GLY A C 1
ATOM 1313 O O . GLY A 1 170 ? -3.273 5.812 -30.137 1.00 97.81 170 GLY A O 1
ATOM 1314 N N . ALA A 1 171 ? -3.849 4.713 -32.005 1.00 98.00 171 ALA A N 1
ATOM 1315 C CA . ALA A 1 171 ? -5.256 4.551 -31.633 1.00 98.00 171 ALA A CA 1
ATOM 1316 C C . ALA A 1 171 ? -5.428 3.684 -30.372 1.00 98.00 171 ALA A C 1
ATOM 1318 O O . ALA A 1 171 ? -6.150 4.072 -29.457 1.00 98.00 171 ALA A O 1
ATOM 1319 N N . ALA A 1 172 ? -4.715 2.556 -30.288 1.00 96.06 172 ALA A N 1
ATOM 1320 C CA . ALA A 1 172 ? -4.750 1.681 -29.117 1.00 96.06 172 ALA A CA 1
ATOM 1321 C C . ALA A 1 172 ? -4.180 2.356 -27.855 1.00 96.06 172 ALA A C 1
ATOM 1323 O O . ALA A 1 172 ? -4.704 2.153 -26.764 1.00 96.06 172 ALA A O 1
ATOM 1324 N N . ASP A 1 173 ? -3.131 3.174 -27.987 1.00 97.00 173 ASP A N 1
ATOM 1325 C CA . ASP A 1 173 ? -2.560 3.942 -26.875 1.00 97.00 173 ASP A CA 1
ATOM 1326 C C . ASP A 1 173 ? -3.543 4.995 -26.344 1.00 97.00 173 ASP A C 1
ATOM 1328 O O . ASP A 1 173 ? -3.639 5.191 -25.132 1.00 97.00 173 ASP A O 1
ATOM 1332 N N . ILE A 1 174 ? -4.311 5.629 -27.234 1.00 98.00 174 ILE A N 1
ATOM 1333 C CA . ILE A 1 174 ? -5.377 6.564 -26.863 1.00 98.00 174 ILE A CA 1
ATOM 1334 C C . ILE A 1 174 ? -6.515 5.829 -26.138 1.00 98.00 174 ILE A C 1
ATOM 1336 O O . ILE A 1 174 ? -6.927 6.260 -25.064 1.00 98.00 174 ILE A O 1
ATOM 1340 N N . GLU A 1 175 ? -7.002 4.706 -26.679 1.00 96.88 175 GLU A N 1
ATOM 1341 C CA . GLU A 1 175 ? -8.039 3.885 -26.031 1.00 96.88 175 GLU A CA 1
ATOM 1342 C C . GLU A 1 175 ? -7.597 3.383 -24.652 1.00 96.88 175 GLU A C 1
ATOM 1344 O O . GLU A 1 175 ? -8.372 3.434 -23.698 1.00 96.88 175 GLU A O 1
ATOM 1349 N N . ARG A 1 176 ? -6.337 2.952 -24.524 1.00 95.00 176 ARG A N 1
ATOM 1350 C CA . ARG A 1 176 ? -5.747 2.574 -23.237 1.00 95.00 176 ARG A CA 1
ATOM 1351 C C . ARG A 1 176 ? -5.786 3.737 -22.247 1.00 95.00 176 ARG A C 1
ATOM 1353 O O . ARG A 1 176 ? -6.223 3.525 -21.122 1.00 95.00 176 ARG A O 1
ATOM 1360 N N . GLY A 1 177 ? -5.383 4.939 -22.667 1.00 97.19 177 GLY A N 1
ATOM 1361 C CA . GLY A 1 177 ? -5.444 6.137 -21.826 1.00 97.19 177 GLY A CA 1
ATOM 1362 C C . GLY A 1 177 ? -6.866 6.453 -21.352 1.00 97.19 177 GLY A C 1
ATOM 1363 O O . GLY A 1 177 ? -7.078 6.674 -20.166 1.00 97.19 177 GLY A O 1
ATOM 1364 N N . TYR A 1 178 ? -7.862 6.373 -22.241 1.00 96.44 178 TYR A N 1
ATOM 1365 C CA . TYR A 1 178 ? -9.268 6.566 -21.864 1.00 96.44 178 TYR A CA 1
ATOM 1366 C C . TYR A 1 178 ? -9.760 5.541 -20.835 1.00 96.44 178 TYR A C 1
ATOM 1368 O O . TYR A 1 178 ? -10.457 5.903 -19.889 1.00 96.44 178 TYR A O 1
ATOM 1376 N N . ILE A 1 179 ? -9.408 4.263 -21.006 1.00 95.00 179 ILE A N 1
ATOM 1377 C CA . ILE A 1 179 ? -9.795 3.206 -20.062 1.00 95.00 179 ILE A CA 1
ATOM 1378 C C . ILE A 1 179 ? -9.078 3.392 -18.716 1.00 95.00 179 ILE A C 1
ATOM 1380 O O . ILE A 1 179 ? -9.688 3.171 -17.674 1.00 95.00 179 ILE A O 1
ATOM 1384 N N . GLU A 1 180 ? -7.809 3.808 -18.716 1.00 94.25 180 GLU A N 1
ATOM 1385 C CA . GLU A 1 180 ? -7.053 4.132 -17.496 1.00 94.25 180 GLU A CA 1
ATOM 1386 C C . GLU A 1 180 ? -7.722 5.276 -16.715 1.00 94.25 180 GLU A C 1
ATOM 1388 O O . GLU A 1 180 ? -7.993 5.121 -15.524 1.00 94.25 180 GLU A O 1
ATOM 1393 N N . GLU A 1 181 ? -8.095 6.368 -17.390 1.00 96.50 181 GLU A N 1
ATOM 1394 C CA . GLU A 1 181 ? -8.842 7.476 -16.777 1.00 96.50 181 GLU A CA 1
ATOM 1395 C C . GLU A 1 181 ? -10.198 7.016 -16.213 1.00 96.50 181 GLU A C 1
ATOM 1397 O O . GLU A 1 181 ? -10.583 7.402 -15.108 1.00 96.50 181 GLU A O 1
ATOM 1402 N N . GLU A 1 182 ? -10.927 6.159 -16.935 1.00 95.38 182 GLU A N 1
ATOM 1403 C CA . GLU A 1 182 ? -12.205 5.624 -16.461 1.00 95.38 182 GLU A CA 1
ATOM 1404 C C . GLU A 1 182 ? -12.025 4.742 -15.213 1.00 95.38 182 GLU A C 1
ATOM 1406 O O . GLU A 1 182 ? -12.796 4.853 -14.254 1.00 95.38 182 GLU A O 1
ATOM 1411 N N . ILE A 1 183 ? -10.987 3.899 -15.191 1.00 92.69 183 ILE A N 1
ATOM 1412 C CA . ILE A 1 183 ? -10.627 3.080 -14.026 1.00 92.69 183 ILE A CA 1
ATOM 1413 C C . ILE A 1 183 ? -10.340 3.969 -12.815 1.00 92.69 183 ILE A C 1
ATOM 1415 O O . ILE A 1 183 ? -10.816 3.660 -11.721 1.00 92.69 183 ILE A O 1
ATOM 1419 N N . ASP A 1 184 ? -9.608 5.066 -12.989 1.00 94.69 184 ASP A N 1
ATOM 1420 C CA . ASP A 1 184 ? -9.280 5.978 -11.892 1.00 94.69 184 ASP A CA 1
ATOM 1421 C C . ASP A 1 184 ? -10.519 6.707 -11.357 1.00 94.69 184 ASP A C 1
ATOM 1423 O O . ASP A 1 184 ? -10.698 6.811 -10.141 1.00 94.69 184 ASP A O 1
ATOM 1427 N N . VAL A 1 185 ? -11.444 7.111 -12.233 1.00 95.81 185 VAL A N 1
ATOM 1428 C CA . VAL A 1 185 ? -12.744 7.664 -11.816 1.00 95.81 185 VAL A CA 1
ATOM 1429 C C . VAL A 1 185 ? -13.547 6.643 -11.003 1.00 95.81 185 VAL A C 1
ATOM 1431 O O . VAL A 1 185 ? -14.137 6.994 -9.979 1.00 95.81 185 VAL A O 1
ATOM 1434 N N . TRP A 1 186 ? -13.591 5.378 -11.430 1.00 92.69 186 TRP A N 1
ATOM 1435 C CA . TRP A 1 186 ? -14.298 4.328 -10.689 1.00 92.69 186 TRP A CA 1
ATOM 1436 C C . TRP A 1 186 ? -13.617 3.968 -9.371 1.00 92.69 186 TRP A C 1
ATOM 1438 O O . TRP A 1 186 ? -14.310 3.697 -8.390 1.00 92.69 186 TRP A O 1
ATOM 1448 N N . ARG A 1 187 ? -12.284 3.999 -9.326 1.00 89.56 187 ARG A N 1
ATOM 1449 C CA . ARG A 1 187 ? -11.509 3.811 -8.098 1.00 89.56 187 ARG A CA 1
ATOM 1450 C C . ARG A 1 187 ? -11.842 4.894 -7.077 1.00 89.56 187 ARG A C 1
ATOM 1452 O O . ARG A 1 187 ? -12.180 4.557 -5.948 1.00 89.56 187 ARG A O 1
ATOM 1459 N N . LEU A 1 188 ? -11.834 6.161 -7.489 1.00 92.12 188 LEU A N 1
ATOM 1460 C CA . LEU A 1 188 ? -12.158 7.286 -6.611 1.00 92.12 188 LEU A CA 1
ATOM 1461 C C . LEU A 1 188 ? -13.595 7.189 -6.078 1.00 92.12 188 LEU A C 1
ATOM 1463 O O . LEU A 1 188 ? -13.816 7.325 -4.880 1.00 92.12 188 LEU A O 1
ATOM 1467 N N . LYS A 1 189 ? -14.567 6.847 -6.934 1.00 94.44 189 LYS A N 1
ATOM 1468 C CA . LYS A 1 189 ? -15.954 6.604 -6.494 1.00 94.44 189 LYS A CA 1
ATOM 1469 C C . LYS A 1 189 ? -16.063 5.463 -5.483 1.00 94.44 189 LYS A C 1
ATOM 1471 O O . LYS A 1 189 ? -16.851 5.546 -4.548 1.00 94.44 189 LYS A O 1
ATOM 1476 N N . LEU A 1 190 ? -15.302 4.384 -5.670 1.00 91.44 190 LEU A N 1
ATOM 1477 C CA . LEU A 1 190 ? -15.288 3.269 -4.725 1.00 91.44 190 LEU A CA 1
ATOM 1478 C C . LEU A 1 190 ? -14.721 3.699 -3.367 1.00 91.44 190 LEU A C 1
ATOM 1480 O O . LEU A 1 190 ? -15.263 3.308 -2.338 1.00 91.44 190 LEU A O 1
ATOM 1484 N N . GLU A 1 191 ? -13.650 4.490 -3.362 1.00 90.38 191 GLU A N 1
ATOM 1485 C CA . GLU A 1 191 ? -13.055 5.038 -2.139 1.00 90.38 191 GLU A CA 1
ATOM 1486 C C . GLU A 1 191 ? -14.037 5.961 -1.399 1.00 90.38 191 GLU A C 1
ATOM 1488 O O . GLU A 1 191 ? -14.199 5.828 -0.185 1.00 90.38 191 GLU A O 1
ATOM 1493 N N . GLU A 1 192 ? -14.762 6.823 -2.120 1.00 91.88 192 GLU A N 1
ATOM 1494 C CA . GLU A 1 192 ? -15.823 7.668 -1.553 1.00 91.88 192 GLU A CA 1
ATOM 1495 C C . GLU A 1 192 ? -16.957 6.836 -0.928 1.00 91.88 192 GLU A C 1
ATOM 1497 O O . GLU A 1 192 ? -17.342 7.075 0.218 1.00 91.88 192 GLU A O 1
ATOM 1502 N N . GLU A 1 193 ? -17.468 5.823 -1.636 1.00 90.38 193 GLU A N 1
ATOM 1503 C CA . GLU A 1 193 ? -18.521 4.932 -1.124 1.00 90.38 193 GLU A CA 1
ATOM 1504 C C . GLU A 1 193 ? -18.057 4.116 0.091 1.00 90.38 193 GLU A C 1
ATOM 1506 O O . GLU A 1 193 ? -18.817 3.916 1.041 1.00 90.38 193 GLU A O 1
ATOM 1511 N N . MET A 1 194 ? -16.799 3.670 0.101 1.00 80.25 194 MET A N 1
ATOM 1512 C CA . MET A 1 194 ? -16.206 2.992 1.255 1.00 80.25 194 MET A CA 1
ATOM 1513 C C . MET A 1 194 ? -16.136 3.921 2.470 1.00 80.25 194 MET A C 1
ATOM 1515 O O . MET A 1 194 ? -16.555 3.518 3.554 1.00 80.25 194 MET A O 1
ATOM 1519 N N . ALA A 1 195 ? -15.703 5.172 2.292 1.00 87.38 195 ALA A N 1
ATOM 1520 C CA . ALA A 1 195 ? -15.662 6.158 3.370 1.00 87.38 195 ALA A CA 1
ATOM 1521 C C . ALA A 1 195 ? -17.066 6.487 3.913 1.00 87.38 195 ALA A C 1
ATOM 1523 O O . ALA A 1 195 ? -17.268 6.564 5.127 1.00 87.38 195 ALA A O 1
ATOM 1524 N N . LEU A 1 196 ? -18.064 6.635 3.032 1.00 90.00 196 LEU A N 1
ATOM 1525 C CA . LEU A 1 196 ? -19.460 6.845 3.432 1.00 90.00 196 LEU A CA 1
ATOM 1526 C C . LEU A 1 196 ? -20.021 5.646 4.201 1.00 90.00 196 LEU A C 1
ATOM 1528 O O . LEU A 1 196 ? -20.712 5.823 5.208 1.00 90.00 196 LEU A O 1
ATOM 1532 N N . LYS A 1 197 ? -19.709 4.427 3.755 1.00 91.06 197 LYS A N 1
ATOM 1533 C CA . LYS A 1 197 ? -20.100 3.199 4.443 1.00 91.06 197 LYS A CA 1
ATOM 1534 C C . LYS A 1 197 ? -19.468 3.113 5.832 1.00 91.06 197 LYS A C 1
ATOM 1536 O O . LYS A 1 197 ? -20.185 2.827 6.785 1.00 91.06 197 LYS A O 1
ATOM 1541 N N . GLU A 1 198 ? -18.171 3.379 5.963 1.00 87.88 198 GLU A N 1
ATOM 1542 C CA . GLU A 1 198 ? -17.475 3.383 7.258 1.00 87.88 198 GLU A CA 1
ATOM 1543 C C . GLU A 1 198 ? -18.077 4.420 8.216 1.00 87.88 198 GLU A C 1
ATOM 1545 O O . GLU A 1 198 ? -18.348 4.108 9.377 1.00 87.88 198 GLU A O 1
ATOM 1550 N N . ALA A 1 199 ? -18.379 5.627 7.727 1.00 91.19 199 ALA A N 1
ATOM 1551 C CA . ALA A 1 199 ? -19.061 6.650 8.517 1.00 91.19 199 ALA A CA 1
ATOM 1552 C C . ALA A 1 199 ? -20.459 6.192 8.976 1.00 91.19 199 ALA A C 1
ATOM 1554 O O . ALA A 1 199 ? -20.827 6.379 10.136 1.00 91.19 199 ALA A O 1
ATOM 1555 N N . ALA A 1 200 ? -21.233 5.549 8.095 1.00 87.69 200 ALA A N 1
ATOM 1556 C CA . ALA A 1 200 ? -22.542 5.001 8.442 1.00 87.69 200 ALA A CA 1
ATOM 1557 C C . ALA A 1 200 ? -22.448 3.835 9.446 1.00 87.69 200 ALA A C 1
ATOM 1559 O O . ALA A 1 200 ? -23.263 3.752 10.366 1.00 87.69 200 ALA A O 1
ATOM 1560 N N . GLU A 1 201 ? -21.455 2.953 9.307 1.00 91.00 201 GLU A N 1
ATOM 1561 C CA . GLU A 1 201 ? -21.189 1.866 10.256 1.00 91.00 201 GLU A CA 1
ATOM 1562 C C . GLU A 1 201 ? -20.806 2.409 11.638 1.00 91.00 201 GLU A C 1
ATOM 1564 O O . GLU A 1 201 ? -21.308 1.906 12.644 1.00 91.00 201 GLU A O 1
ATOM 1569 N N . MET A 1 202 ? -20.005 3.477 11.699 1.00 90.12 202 MET A N 1
ATOM 1570 C CA . MET A 1 202 ? -19.680 4.154 12.955 1.00 90.12 202 MET A CA 1
ATOM 1571 C C . MET A 1 202 ? -20.920 4.732 13.643 1.00 90.12 202 MET A C 1
ATOM 1573 O O . MET A 1 202 ? -21.139 4.469 14.824 1.00 90.12 202 MET A O 1
ATOM 1577 N N . ILE A 1 203 ? -21.777 5.434 12.899 1.00 93.50 203 ILE A N 1
ATOM 1578 C CA . ILE A 1 203 ? -23.037 5.979 13.428 1.00 93.50 203 ILE A CA 1
ATOM 1579 C C . ILE A 1 203 ? -23.959 4.853 13.929 1.00 93.50 203 ILE A C 1
ATOM 1581 O O . ILE A 1 203 ? -24.602 4.980 14.970 1.00 93.50 203 ILE A O 1
ATOM 1585 N N . LEU A 1 204 ? -24.027 3.719 13.222 1.00 92.62 204 LEU A N 1
ATOM 1586 C CA . LEU A 1 204 ? -24.812 2.562 13.665 1.00 92.62 204 LEU A CA 1
ATOM 1587 C C . LEU A 1 204 ? -24.270 1.939 14.957 1.00 92.62 204 LEU A C 1
ATOM 1589 O O . LEU A 1 204 ? -25.060 1.484 15.787 1.00 92.62 204 LEU A O 1
ATOM 1593 N N . LEU A 1 205 ? -22.947 1.900 15.133 1.00 94.50 205 LEU A N 1
ATOM 1594 C CA . LEU A 1 205 ? -22.324 1.432 16.372 1.00 94.50 205 LEU A CA 1
ATOM 1595 C C . LEU A 1 205 ? -22.648 2.359 17.547 1.00 94.50 205 LEU A C 1
ATOM 1597 O O . LEU A 1 205 ? -23.017 1.861 18.610 1.00 94.50 205 LEU A O 1
ATOM 1601 N N . GLU A 1 206 ? -22.582 3.675 17.343 1.00 94.94 206 GLU A N 1
ATOM 1602 C CA . GLU A 1 206 ? -22.981 4.671 18.345 1.00 94.94 206 GLU A CA 1
ATOM 1603 C C . GLU A 1 206 ? -24.458 4.516 18.720 1.00 94.94 206 GLU A C 1
ATOM 1605 O O . GLU A 1 206 ? -24.782 4.354 19.895 1.00 94.94 206 GLU A O 1
ATOM 1610 N N . PHE A 1 207 ? -25.362 4.422 17.738 1.00 96.31 207 PHE A N 1
ATOM 1611 C CA . PHE A 1 207 ? -26.782 4.201 18.022 1.00 96.31 207 PHE A CA 1
ATOM 1612 C C . PHE A 1 207 ? -27.047 2.892 18.761 1.00 96.31 207 PHE A C 1
ATOM 1614 O O . PHE A 1 207 ? -27.935 2.829 19.611 1.00 96.31 207 PHE A O 1
ATOM 1621 N N . ARG A 1 208 ? -26.296 1.830 18.461 1.00 95.44 208 ARG A N 1
ATOM 1622 C CA . ARG A 1 208 ? -26.415 0.571 19.197 1.00 95.44 208 ARG A CA 1
ATOM 1623 C C . ARG A 1 208 ? -25.993 0.742 20.654 1.00 95.44 208 ARG A C 1
ATOM 1625 O O . ARG A 1 208 ? -26.690 0.248 21.536 1.00 95.44 208 ARG A O 1
ATOM 1632 N N . GLN A 1 209 ? -24.899 1.459 20.900 1.00 97.06 209 GLN A N 1
ATOM 1633 C CA . GLN A 1 209 ? -24.456 1.785 22.251 1.00 97.06 209 GLN A CA 1
ATOM 1634 C C . GLN A 1 209 ? -25.497 2.634 22.993 1.00 97.06 209 GLN A C 1
ATOM 1636 O O . GLN A 1 209 ? -25.778 2.366 24.159 1.00 97.06 209 GLN A O 1
ATOM 1641 N N . ASP A 1 210 ? -26.112 3.608 22.326 1.00 97.31 210 ASP A N 1
ATOM 1642 C CA . ASP A 1 210 ? -27.178 4.430 22.903 1.00 97.31 210 ASP A CA 1
ATOM 1643 C C . ASP A 1 210 ? -28.418 3.607 23.255 1.00 97.31 210 ASP A C 1
ATOM 1645 O O . ASP A 1 210 ? -29.000 3.793 24.325 1.00 97.31 210 ASP A O 1
ATOM 1649 N N . VAL A 1 211 ? -28.806 2.659 22.395 1.00 97.94 211 VAL A N 1
ATOM 1650 C CA . VAL A 1 211 ? -29.888 1.710 22.688 1.00 97.94 211 VAL A CA 1
ATOM 1651 C C . VAL A 1 211 ? -29.539 0.866 23.910 1.00 97.94 211 VAL A C 1
ATOM 1653 O O . VAL A 1 211 ? -30.358 0.778 24.825 1.00 97.94 211 VAL A O 1
ATOM 1656 N N . ASP A 1 212 ? -28.335 0.295 23.970 1.00 97.12 212 ASP A N 1
ATOM 1657 C CA . ASP A 1 212 ? -27.887 -0.510 25.110 1.00 97.12 212 ASP A CA 1
ATOM 1658 C C . ASP A 1 212 ? -27.888 0.330 26.405 1.00 97.12 212 ASP A C 1
ATOM 1660 O O . ASP A 1 212 ? -28.464 -0.083 27.415 1.00 97.12 212 ASP A O 1
ATOM 1664 N N . ASN A 1 213 ? -27.367 1.559 26.366 1.00 97.12 213 ASN A N 1
ATOM 1665 C CA . ASN A 1 213 ? -27.390 2.500 27.489 1.00 97.12 213 ASN A CA 1
ATOM 1666 C C . ASN A 1 213 ? -28.821 2.834 27.937 1.00 97.12 213 ASN A C 1
ATOM 1668 O O . ASN A 1 213 ? -29.118 2.806 29.133 1.00 97.12 213 ASN A O 1
ATOM 1672 N N . ALA A 1 214 ? -29.725 3.112 26.995 1.00 97.06 214 ALA A N 1
ATOM 1673 C CA . ALA A 1 214 ? -31.129 3.376 27.291 1.00 97.06 214 ALA A CA 1
ATOM 1674 C C . ALA A 1 214 ? -31.824 2.142 27.888 1.00 97.06 214 ALA A C 1
ATOM 1676 O O . ALA A 1 214 ? -32.642 2.277 28.800 1.00 97.06 214 ALA A O 1
ATOM 1677 N N . THR A 1 215 ? -31.485 0.932 27.427 1.00 97.88 215 THR A N 1
ATOM 1678 C CA . THR A 1 215 ? -32.026 -0.308 28.002 1.00 97.88 215 THR A CA 1
ATOM 1679 C C . THR A 1 215 ? -31.558 -0.533 29.437 1.00 97.88 215 THR A C 1
ATOM 1681 O O . THR A 1 215 ? -32.377 -0.909 30.276 1.00 97.88 215 THR A O 1
ATOM 1684 N N . LEU A 1 216 ? -30.293 -0.232 29.752 1.00 97.81 216 LEU A N 1
ATOM 1685 C CA . LEU A 1 216 ? -29.777 -0.292 31.121 1.00 97.81 216 LEU A CA 1
ATOM 1686 C C . LEU A 1 216 ? -30.453 0.745 32.020 1.00 97.81 216 LEU A C 1
ATOM 1688 O O . LEU A 1 216 ? -30.945 0.391 33.087 1.00 97.81 216 LEU A O 1
ATOM 16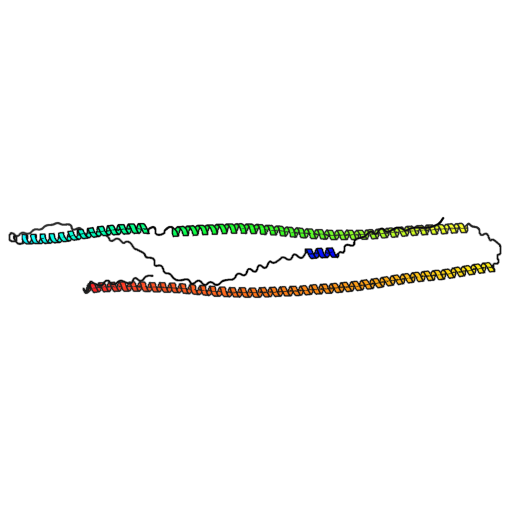92 N N . GLN A 1 217 ? -30.566 1.999 31.567 1.00 97.94 217 GLN A N 1
ATOM 1693 C CA . GLN A 1 217 ? -31.267 3.045 32.321 1.00 97.94 217 GLN A CA 1
ATOM 1694 C C . GLN A 1 217 ? -32.728 2.673 32.585 1.00 97.94 217 GLN A C 1
ATOM 1696 O O . GLN A 1 217 ? -33.231 2.870 33.691 1.00 97.94 217 GLN A O 1
ATOM 1701 N N . LYS A 1 218 ? -33.412 2.101 31.589 1.00 98.25 218 LYS A N 1
ATOM 1702 C CA . LYS A 1 218 ? -34.774 1.599 31.757 1.00 98.25 218 LYS A CA 1
ATOM 1703 C C . LYS A 1 218 ? -34.831 0.500 32.822 1.00 98.25 218 LYS A C 1
ATOM 1705 O O . LYS A 1 218 ? -35.672 0.593 33.710 1.00 98.25 218 LYS A O 1
ATOM 1710 N N . ALA A 1 219 ? -33.944 -0.494 32.765 1.00 97.81 219 ALA A N 1
ATOM 1711 C CA . ALA A 1 219 ? -33.903 -1.582 33.743 1.00 97.81 219 ALA A CA 1
ATOM 1712 C C . ALA A 1 219 ? -33.619 -1.073 35.170 1.00 97.81 219 ALA A C 1
ATOM 1714 O O . ALA A 1 219 ? -34.233 -1.534 36.132 1.00 97.81 219 ALA A O 1
ATOM 1715 N N . ASP A 1 220 ? -32.736 -0.082 35.319 1.00 98.06 220 ASP A N 1
ATOM 1716 C CA . ASP A 1 220 ? -32.466 0.561 36.607 1.00 98.06 220 ASP A CA 1
ATOM 1717 C C . ASP A 1 220 ? -33.682 1.313 37.153 1.00 98.06 220 ASP A C 1
ATOM 1719 O O . ASP A 1 220 ? -33.979 1.228 38.348 1.00 98.06 220 ASP A O 1
ATOM 1723 N N . LEU A 1 221 ? -34.408 2.031 36.292 1.00 97.81 221 LEU A N 1
ATOM 1724 C CA . LEU A 1 221 ? -35.650 2.702 36.671 1.00 97.81 221 LEU A CA 1
ATOM 1725 C C . LEU A 1 221 ? -36.744 1.696 37.044 1.00 97.81 221 LEU A C 1
ATOM 1727 O O . LEU A 1 221 ? -37.417 1.899 38.051 1.00 97.81 221 LEU A O 1
ATOM 1731 N N . GLU A 1 222 ? -36.893 0.602 36.295 1.00 98.06 222 GLU A N 1
ATOM 1732 C CA . GLU A 1 222 ? -37.824 -0.488 36.616 1.00 98.06 222 GLU A CA 1
ATOM 1733 C C . GLU A 1 222 ? -37.504 -1.097 37.989 1.00 98.06 222 GLU A C 1
ATOM 1735 O O . GLU A 1 222 ? -38.392 -1.196 38.835 1.00 98.06 222 GLU A O 1
ATOM 1740 N N . ARG A 1 223 ? -36.226 -1.373 38.281 1.00 98.06 223 ARG A N 1
ATOM 1741 C CA . ARG A 1 223 ? -35.782 -1.834 39.605 1.00 98.06 223 ARG A CA 1
ATOM 1742 C C . ARG A 1 223 ? -36.102 -0.823 40.710 1.00 98.06 223 ARG A C 1
ATOM 1744 O O . ARG A 1 223 ? -36.538 -1.216 41.789 1.00 98.06 223 ARG A O 1
ATOM 1751 N N . CYS A 1 224 ? -35.876 0.470 40.479 1.00 98.12 224 CYS A N 1
ATOM 1752 C CA . CYS A 1 224 ? -36.223 1.515 41.447 1.00 98.12 224 CYS A CA 1
ATOM 1753 C C . CYS A 1 224 ? -37.738 1.575 41.699 1.00 98.12 224 CYS A C 1
ATOM 1755 O O . CYS A 1 224 ? -38.159 1.730 42.844 1.00 98.12 224 CYS A O 1
ATOM 1757 N N . VAL A 1 225 ? -38.559 1.412 40.657 1.00 98.25 225 VAL A N 1
ATOM 1758 C CA . VAL A 1 225 ? -40.021 1.331 40.784 1.00 98.25 225 VAL A CA 1
ATOM 1759 C C . VAL A 1 225 ? -40.424 0.112 41.611 1.00 98.25 225 VAL A C 1
ATOM 1761 O O . VAL A 1 225 ? -41.200 0.259 42.551 1.00 98.25 225 VAL A O 1
ATOM 1764 N N . GLU A 1 226 ? -39.871 -1.068 41.324 1.00 97.94 226 GLU A N 1
ATOM 1765 C CA . GLU A 1 226 ? -40.129 -2.287 42.102 1.00 97.94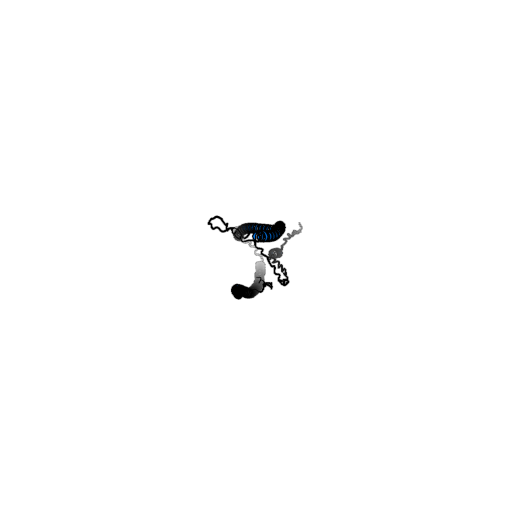 226 GLU A CA 1
ATOM 1766 C C . GLU A 1 226 ? -39.738 -2.123 43.577 1.00 97.94 226 GLU A C 1
ATOM 1768 O O . GLU A 1 226 ? -40.501 -2.502 44.465 1.00 97.94 226 GLU A O 1
ATOM 1773 N N . GLN A 1 227 ? -38.587 -1.502 43.854 1.00 98.12 227 GLN A N 1
ATOM 1774 C CA . GLN A 1 227 ? -38.140 -1.207 45.218 1.00 98.12 227 GLN A CA 1
ATOM 1775 C C . GLN A 1 227 ? -39.099 -0.262 45.949 1.00 98.12 227 GLN A C 1
ATOM 1777 O O . GLN A 1 227 ? -39.460 -0.526 47.094 1.00 98.12 227 GLN A O 1
ATOM 1782 N N . LEU A 1 228 ? -39.545 0.813 45.295 1.00 97.88 228 LEU A N 1
ATOM 1783 C CA . LEU A 1 228 ? -40.503 1.754 45.880 1.00 97.88 228 LEU A CA 1
ATOM 1784 C C . LEU A 1 228 ? -41.877 1.112 46.107 1.00 97.88 228 LEU A C 1
ATOM 1786 O O . LEU A 1 228 ? -42.514 1.386 47.121 1.00 97.88 228 LEU A O 1
ATOM 1790 N N . LEU A 1 229 ? -42.334 0.244 45.202 1.00 98.12 229 LEU A N 1
ATOM 1791 C CA . LEU A 1 229 ? -43.577 -0.506 45.384 1.00 98.12 229 LEU A CA 1
ATOM 1792 C C . LEU A 1 229 ? -43.483 -1.464 46.575 1.00 98.12 229 LEU A C 1
ATOM 1794 O O . LEU A 1 229 ? -44.393 -1.482 47.403 1.00 98.12 229 LEU A O 1
ATOM 1798 N N . ALA A 1 230 ? -42.374 -2.197 46.703 1.00 97.62 230 ALA A N 1
ATOM 1799 C CA . ALA A 1 230 ? -42.131 -3.074 47.845 1.00 97.62 230 ALA A CA 1
ATOM 1800 C C . ALA A 1 230 ? -42.097 -2.294 49.171 1.00 97.62 230 ALA A C 1
ATOM 1802 O O . ALA A 1 230 ? -42.678 -2.746 50.157 1.00 97.62 230 ALA A O 1
ATOM 1803 N N . GLU A 1 231 ? -41.488 -1.105 49.188 1.00 97.88 231 GLU A N 1
ATOM 1804 C CA . GLU A 1 231 ? -41.477 -0.223 50.361 1.00 97.88 231 GLU A CA 1
ATOM 1805 C C . GLU A 1 231 ? -42.887 0.273 50.716 1.00 97.88 231 GLU A C 1
ATOM 1807 O O . GLU A 1 231 ? -43.292 0.230 51.875 1.00 97.88 231 GLU A O 1
ATOM 1812 N N . ILE A 1 232 ? -43.687 0.681 49.723 1.00 97.62 232 ILE A N 1
ATOM 1813 C CA . ILE A 1 232 ? -45.085 1.082 49.943 1.00 97.62 232 ILE A CA 1
ATOM 1814 C C . ILE A 1 232 ? -45.903 -0.081 50.517 1.00 97.62 232 ILE A C 1
ATOM 1816 O O . ILE A 1 232 ? -46.699 0.121 51.434 1.00 97.62 232 ILE A O 1
ATOM 1820 N N . GLU A 1 233 ? -45.742 -1.294 49.987 1.00 97.94 233 GLU A N 1
ATOM 1821 C CA . GLU A 1 233 ? -46.421 -2.482 50.510 1.00 97.94 233 GLU A CA 1
ATOM 1822 C C . GLU A 1 233 ? -45.984 -2.818 51.937 1.00 97.94 233 GLU A C 1
ATOM 1824 O O . GLU A 1 233 ? -46.824 -3.177 52.764 1.00 97.94 233 GLU A O 1
ATOM 1829 N N . PHE A 1 234 ? -44.692 -2.684 52.235 1.00 98.06 234 PHE A N 1
ATOM 1830 C CA . PHE A 1 234 ? -44.156 -2.875 53.575 1.00 98.06 234 PHE A CA 1
ATOM 1831 C C . PHE A 1 234 ? -44.752 -1.868 54.565 1.00 98.06 234 PHE A C 1
ATOM 1833 O O . PHE A 1 234 ? -45.298 -2.275 55.589 1.00 98.06 234 PHE A O 1
ATOM 1840 N N . LEU A 1 235 ? -44.741 -0.574 54.230 1.00 97.81 235 LEU A N 1
ATOM 1841 C CA . LEU A 1 235 ? -45.316 0.482 55.067 1.00 97.81 235 LEU A CA 1
ATOM 1842 C C . LEU A 1 235 ? -46.824 0.302 55.279 1.00 97.81 235 LEU A C 1
ATOM 1844 O O . LEU A 1 235 ? -47.317 0.542 56.379 1.00 97.81 235 LEU A O 1
ATOM 1848 N N . LYS A 1 236 ? -47.565 -0.157 54.261 1.00 97.44 236 LYS A N 1
ATOM 1849 C CA . LYS A 1 236 ? -48.993 -0.484 54.402 1.00 97.44 236 LYS A CA 1
ATOM 1850 C C . LYS A 1 236 ? -49.224 -1.626 55.386 1.00 97.44 236 LYS A C 1
ATOM 1852 O O . LYS A 1 236 ? -50.058 -1.477 56.271 1.00 97.44 236 LYS A O 1
ATOM 1857 N N . LYS A 1 237 ? -48.476 -2.729 55.263 1.00 97.50 237 LYS A N 1
ATOM 1858 C CA . LYS A 1 237 ? -48.569 -3.868 56.193 1.00 97.50 237 LYS A CA 1
ATOM 1859 C C . LYS A 1 237 ? -48.216 -3.455 57.617 1.00 97.50 237 LYS A C 1
ATOM 1861 O O . LYS A 1 237 ? -48.949 -3.783 58.538 1.00 97.50 237 LYS A O 1
ATOM 1866 N N . LEU A 1 238 ? -47.143 -2.684 57.782 1.00 97.44 238 LEU A N 1
ATOM 1867 C CA . LEU A 1 238 ? -46.729 -2.160 59.081 1.00 97.44 238 LEU A CA 1
ATOM 1868 C C . LEU A 1 238 ? -47.822 -1.275 59.694 1.00 97.44 238 LEU A C 1
ATOM 1870 O O . LEU A 1 238 ? -48.160 -1.444 60.860 1.00 97.44 238 LEU A O 1
ATOM 1874 N N . HIS A 1 239 ? -48.437 -0.394 58.903 1.00 96.44 239 HIS A N 1
ATOM 1875 C CA . HIS A 1 239 ? -49.552 0.425 59.372 1.00 96.44 239 HIS A CA 1
ATOM 1876 C C . HIS A 1 239 ? -50.787 -0.413 59.743 1.00 96.44 239 HIS A C 1
ATOM 1878 O O . HIS A 1 239 ? -51.414 -0.157 60.768 1.00 96.44 239 HIS A O 1
ATOM 1884 N N . GLU A 1 240 ? -51.140 -1.425 58.946 1.00 96.75 240 GLU A N 1
ATOM 1885 C CA . GLU A 1 240 ? -52.235 -2.354 59.260 1.00 96.75 240 GLU A CA 1
ATOM 1886 C C . GLU A 1 240 ? -51.974 -3.118 60.567 1.00 96.75 240 GLU A C 1
ATOM 1888 O O . GLU A 1 240 ? -52.878 -3.243 61.396 1.00 96.75 240 GLU A O 1
ATOM 1893 N N . GLU A 1 241 ? -50.740 -3.578 60.786 1.00 95.69 241 GLU A N 1
ATOM 1894 C CA . GLU A 1 241 ? -50.309 -4.229 62.026 1.00 95.69 241 GLU A CA 1
ATOM 1895 C C . GLU A 1 241 ? -50.372 -3.272 63.225 1.00 95.69 241 GLU A C 1
ATOM 1897 O O . GLU A 1 241 ? -50.919 -3.635 64.267 1.00 95.69 241 GLU A O 1
ATOM 1902 N N . GLU A 1 242 ? -49.880 -2.038 63.090 1.00 94.94 242 GLU A N 1
ATOM 1903 C CA . GLU A 1 242 ? -49.967 -1.007 64.132 1.00 94.94 242 GLU A CA 1
ATOM 1904 C C . GLU A 1 242 ? -51.420 -0.677 64.488 1.00 94.94 242 GLU A C 1
ATOM 1906 O O . GLU A 1 242 ? -51.776 -0.621 65.667 1.00 94.94 242 GLU A O 1
ATOM 1911 N N . VAL A 1 243 ? -52.285 -0.501 63.485 1.00 94.88 243 VAL A N 1
ATOM 1912 C CA . VAL A 1 243 ? -53.718 -0.264 63.695 1.00 94.88 243 VAL A CA 1
ATOM 1913 C C . VAL A 1 243 ? -54.355 -1.457 64.400 1.00 94.88 243 VAL A C 1
ATOM 1915 O O . VAL A 1 243 ? -55.094 -1.256 65.362 1.00 94.88 243 VAL A O 1
ATOM 1918 N N . ALA A 1 244 ? -54.053 -2.691 63.987 1.00 94.19 244 ALA A N 1
ATOM 1919 C CA . ALA A 1 244 ? -54.563 -3.897 64.636 1.00 94.19 244 ALA A CA 1
ATOM 1920 C C . ALA A 1 244 ? -54.098 -4.007 66.098 1.00 94.19 244 ALA A C 1
ATOM 1922 O O . ALA A 1 244 ? -54.905 -4.324 66.973 1.00 94.19 244 ALA A O 1
ATOM 1923 N N . LEU A 1 245 ? -52.829 -3.697 66.385 1.00 93.44 245 LEU A N 1
ATOM 1924 C CA . LEU A 1 245 ? -52.288 -3.657 67.746 1.00 93.44 245 LEU A CA 1
ATOM 1925 C C . LEU A 1 245 ? -52.978 -2.591 68.601 1.00 93.44 245 LEU A C 1
ATOM 1927 O O . LEU A 1 245 ? -53.356 -2.879 69.735 1.00 93.44 245 LEU A O 1
ATOM 1931 N N . LEU A 1 246 ? -53.193 -1.389 68.064 1.00 91.62 246 LEU A N 1
ATOM 1932 C CA . LEU A 1 246 ? -53.912 -0.322 68.762 1.00 91.62 246 LEU A CA 1
ATOM 1933 C C . LEU A 1 246 ? -55.385 -0.682 68.991 1.00 91.62 246 LEU A C 1
ATOM 1935 O O . LEU A 1 246 ? -55.904 -0.450 70.081 1.00 91.62 246 LEU A O 1
ATOM 1939 N N . MET A 1 247 ? -56.064 -1.287 68.009 1.00 88.38 247 MET A N 1
ATOM 1940 C CA . MET A 1 247 ? -57.438 -1.776 68.177 1.00 88.38 247 MET A CA 1
ATOM 1941 C C . MET A 1 247 ? -57.509 -2.849 69.262 1.00 88.38 247 MET A C 1
ATOM 1943 O O . MET A 1 247 ? -58.372 -2.763 70.134 1.00 88.38 247 MET A O 1
ATOM 1947 N N . LYS A 1 248 ? -56.568 -3.799 69.258 1.00 89.56 248 LYS A N 1
ATOM 1948 C CA . LYS A 1 248 ? -56.458 -4.826 70.293 1.00 89.56 248 LYS A CA 1
ATOM 1949 C C . LYS A 1 248 ? -56.188 -4.210 71.664 1.00 89.56 248 LYS A C 1
ATOM 1951 O O . LYS A 1 248 ? -56.849 -4.573 72.619 1.00 89.56 248 LYS A O 1
ATOM 1956 N N . GLN A 1 249 ? -55.302 -3.222 71.771 1.00 86.38 249 GLN A N 1
ATOM 1957 C CA . GLN A 1 249 ? -55.058 -2.506 73.027 1.00 86.38 249 GLN A CA 1
ATOM 1958 C C . GLN A 1 249 ? -56.313 -1.762 73.524 1.00 86.38 249 GLN A C 1
ATOM 1960 O O . GLN A 1 249 ? -56.567 -1.688 74.728 1.00 86.38 249 GLN A O 1
ATOM 1965 N N . ILE A 1 250 ? -57.125 -1.213 72.617 1.00 80.69 250 ILE A N 1
ATOM 1966 C CA . ILE A 1 250 ? -58.416 -0.589 72.948 1.00 80.69 250 ILE A CA 1
ATOM 1967 C C . ILE A 1 250 ? -59.447 -1.642 73.390 1.00 80.69 250 ILE A C 1
ATOM 1969 O O . ILE A 1 250 ? -60.261 -1.368 74.268 1.00 80.69 250 ILE A O 1
ATOM 1973 N N . GLU A 1 251 ? -59.435 -2.834 72.798 1.00 81.25 251 GLU A N 1
ATOM 1974 C CA . GLU A 1 251 ? -60.292 -3.958 73.189 1.00 81.25 251 GLU A CA 1
ATOM 1975 C C . GLU A 1 251 ? -59.875 -4.533 74.552 1.00 81.25 251 GLU A C 1
ATOM 1977 O O . GLU A 1 251 ? -60.702 -4.624 75.457 1.00 81.25 251 GLU A O 1
ATOM 1982 N N . ASP A 1 252 ? -58.579 -4.774 74.746 1.00 76.50 252 ASP A N 1
ATOM 1983 C CA . ASP A 1 252 ? -57.968 -5.227 75.998 1.00 76.50 252 ASP A CA 1
ATOM 1984 C C . ASP A 1 252 ? -58.191 -4.211 77.137 1.00 76.50 252 ASP A C 1
ATOM 1986 O O . ASP A 1 252 ? -58.376 -4.596 78.287 1.00 76.50 252 ASP A O 1
ATOM 1990 N N . SER A 1 253 ? -58.243 -2.906 76.841 1.00 64.56 253 SER A N 1
ATOM 1991 C CA . SER A 1 253 ? -58.597 -1.873 77.834 1.00 64.56 253 SER A CA 1
ATOM 1992 C C . SER A 1 253 ? -60.108 -1.719 78.074 1.00 64.56 253 SER A C 1
ATOM 1994 O O . SER A 1 253 ? -60.501 -1.103 79.067 1.00 64.56 253 SER A 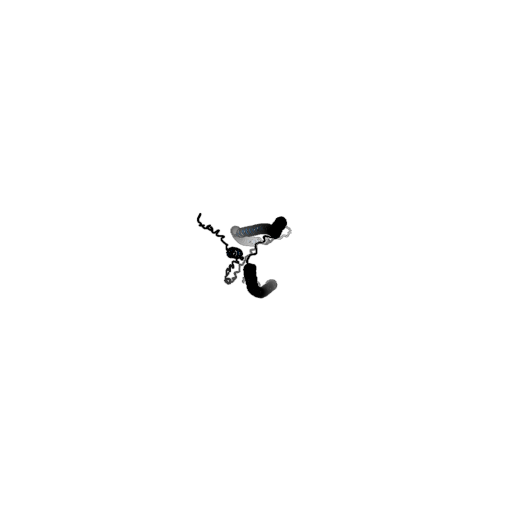O 1
ATOM 1996 N N . LYS A 1 254 ? -60.964 -2.292 77.214 1.00 52.34 254 LYS A N 1
ATOM 1997 C CA . LYS A 1 254 ? -62.427 -2.373 77.398 1.00 52.34 254 LYS A CA 1
ATOM 1998 C C . LYS A 1 254 ? -62.878 -3.645 78.124 1.00 52.34 254 LYS A C 1
ATOM 2000 O O . LYS A 1 254 ? -64.012 -3.681 78.600 1.00 52.34 254 LYS A O 1
ATOM 2005 N N . VAL A 1 255 ? -62.014 -4.651 78.264 1.00 45.22 255 VAL A N 1
ATOM 2006 C CA . VAL A 1 255 ? -62.269 -5.854 79.069 1.00 45.22 255 VAL A CA 1
ATOM 2007 C C . VAL A 1 255 ? -61.778 -5.616 80.496 1.00 45.22 255 VAL A C 1
ATOM 2009 O O . VAL A 1 255 ? -60.623 -5.824 80.846 1.00 45.22 255 VAL A O 1
ATOM 2012 N N . THR A 1 256 ? -62.706 -5.099 81.298 1.00 39.81 256 THR A N 1
ATOM 2013 C CA . THR A 1 256 ? -62.926 -5.459 82.705 1.00 39.81 256 THR A CA 1
ATOM 2014 C C . THR A 1 256 ? -61.719 -5.997 83.481 1.00 39.81 256 THR A C 1
ATOM 2016 O O . THR A 1 256 ? -61.368 -7.175 83.424 1.00 39.81 256 THR A O 1
ATOM 2019 N N . VAL A 1 257 ? -61.196 -5.122 84.341 1.00 43.88 257 VAL A N 1
ATOM 2020 C CA . VAL A 1 257 ? -60.589 -5.485 85.624 1.00 43.88 257 VAL A CA 1
ATOM 2021 C C . VAL A 1 257 ? -61.626 -6.275 86.430 1.00 43.88 257 VAL A C 1
ATOM 2023 O O . VAL A 1 257 ? -62.449 -5.695 87.132 1.00 43.88 257 VAL A O 1
ATOM 2026 N N . GLU A 1 258 ? -61.598 -7.599 86.323 1.00 37.59 258 GLU A N 1
ATOM 2027 C CA . GLU A 1 258 ? -62.264 -8.500 87.261 1.00 37.59 258 GLU A CA 1
ATOM 2028 C C . GLU A 1 258 ? -61.188 -9.238 88.060 1.00 37.59 258 GLU A C 1
ATOM 2030 O O . GLU A 1 258 ? -60.509 -10.154 87.597 1.00 37.59 258 GLU A O 1
ATOM 2035 N N . LEU A 1 259 ? -60.987 -8.727 89.278 1.00 44.84 259 LEU A N 1
ATOM 2036 C CA . LEU A 1 259 ? -60.171 -9.297 90.344 1.00 44.84 259 LEU A CA 1
ATOM 2037 C C . LEU A 1 259 ? -60.786 -10.626 90.789 1.00 44.84 259 LEU A C 1
ATOM 2039 O O . LEU A 1 259 ? -61.564 -10.677 91.745 1.00 44.84 259 LEU A O 1
ATOM 2043 N N . ASP A 1 260 ? -60.422 -11.702 90.098 1.00 31.20 260 ASP A N 1
ATOM 2044 C CA . ASP A 1 260 ? -60.867 -13.035 90.471 1.00 31.20 260 ASP A CA 1
ATOM 2045 C C . ASP A 1 260 ? -60.069 -13.527 91.689 1.00 31.20 260 ASP A C 1
ATOM 2047 O O . ASP A 1 260 ? -58.858 -13.769 91.663 1.00 31.20 260 ASP A O 1
ATOM 2051 N N . SER A 1 261 ? -60.772 -13.576 92.817 1.00 38.97 261 SER A N 1
ATOM 2052 C CA . SER A 1 261 ? -60.238 -13.816 94.154 1.00 38.97 261 SER A CA 1
ATOM 2053 C C . SER A 1 261 ? -60.363 -15.289 94.511 1.00 38.97 261 SER A C 1
ATOM 2055 O O . SER A 1 261 ? -61.078 -15.653 95.437 1.00 38.97 261 SER A O 1
ATOM 2057 N N . ASN A 1 262 ? -59.635 -16.150 93.808 1.00 50.03 262 ASN A N 1
ATOM 2058 C CA . ASN A 1 262 ? -59.395 -17.513 94.266 1.00 50.03 262 ASN A CA 1
ATOM 2059 C C . ASN A 1 262 ? -57.904 -17.676 94.456 1.00 50.03 262 ASN A C 1
ATOM 2061 O O . ASN A 1 262 ? -57.184 -17.903 93.496 1.00 50.03 262 ASN A O 1
ATOM 2065 N N . ARG A 1 263 ? -57.454 -17.515 95.706 1.00 52.22 263 ARG A N 1
ATOM 2066 C CA . ARG A 1 263 ? -56.063 -17.682 96.134 1.00 52.22 263 ARG A CA 1
ATOM 2067 C C . ARG A 1 263 ? -55.597 -19.097 95.758 1.00 52.22 263 ARG A C 1
ATOM 2069 O O . ARG A 1 263 ? -55.900 -20.032 96.504 1.00 52.22 263 ARG A O 1
ATOM 2076 N N . PRO A 1 264 ? -54.856 -19.282 94.646 1.00 60.41 264 PRO A N 1
ATOM 2077 C CA . PRO A 1 264 ? -54.171 -20.533 94.395 1.00 60.41 264 PRO A CA 1
ATOM 2078 C C . PRO A 1 264 ? -52.975 -20.550 95.351 1.00 60.41 264 PRO A C 1
ATOM 2080 O O . PRO A 1 264 ? -52.643 -19.533 95.972 1.00 60.41 264 PRO A O 1
ATOM 2083 N N . ASP A 1 265 ? -52.303 -21.682 95.499 1.00 60.38 265 ASP A N 1
ATOM 2084 C CA . ASP A 1 265 ? -51.027 -21.716 96.207 1.00 60.38 265 ASP A CA 1
ATOM 2085 C C . ASP A 1 265 ? -50.028 -20.779 95.500 1.00 60.38 265 ASP A C 1
ATOM 2087 O O . ASP A 1 265 ? -49.376 -21.135 94.517 1.00 60.38 265 ASP A O 1
ATOM 2091 N N . LEU A 1 266 ? -49.960 -19.537 95.986 1.00 68.00 266 LEU A N 1
ATOM 2092 C CA . LEU A 1 266 ? -49.175 -18.442 95.428 1.00 68.00 266 LEU A CA 1
ATOM 2093 C C . LEU A 1 266 ? -47.705 -18.852 95.313 1.00 68.00 266 LEU A C 1
ATOM 2095 O O . LEU A 1 266 ? -47.018 -18.438 94.386 1.00 68.00 266 LEU A O 1
ATOM 2099 N N . ALA A 1 267 ? -47.236 -19.727 96.205 1.00 71.69 267 ALA A N 1
ATOM 2100 C CA . ALA A 1 267 ? -45.882 -20.247 96.162 1.00 71.69 267 ALA A CA 1
ATOM 2101 C C . ALA A 1 267 ? -45.651 -21.204 94.979 1.00 71.69 267 ALA A C 1
ATOM 2103 O O . ALA A 1 267 ? -44.562 -21.189 94.407 1.00 71.69 267 ALA A O 1
ATOM 2104 N N . ALA A 1 268 ? -46.634 -22.027 94.597 1.00 75.06 268 ALA A N 1
ATOM 2105 C CA . ALA A 1 268 ? -46.548 -22.903 93.427 1.00 75.06 268 ALA A CA 1
ATOM 2106 C C . ALA A 1 268 ? -46.699 -22.126 92.112 1.00 75.06 268 ALA A C 1
ATOM 2108 O O . ALA A 1 268 ? -45.930 -22.355 91.181 1.00 75.06 268 ALA A O 1
ATOM 2109 N N . TYR A 1 269 ? -47.618 -21.159 92.053 1.00 82.69 269 TYR A N 1
ATOM 2110 C CA . TYR A 1 269 ? -47.792 -20.311 90.871 1.00 82.69 269 TYR A CA 1
ATOM 2111 C C . TYR A 1 269 ? -46.583 -19.397 90.627 1.00 82.69 269 TYR A C 1
ATOM 2113 O O . TYR A 1 269 ? -46.084 -19.343 89.508 1.00 82.69 269 TYR A O 1
ATOM 2121 N N . LEU A 1 270 ? -46.036 -18.754 91.668 1.00 84.00 270 LEU A N 1
ATOM 2122 C CA . LEU A 1 270 ? -44.804 -17.963 91.552 1.00 84.00 270 LEU A CA 1
ATOM 2123 C C . LEU A 1 270 ? -43.596 -18.827 91.162 1.00 84.00 270 LEU A C 1
ATOM 2125 O O . LEU A 1 270 ? -42.748 -18.363 90.403 1.00 84.00 270 LEU A O 1
ATOM 2129 N N . ARG A 1 271 ? -43.515 -20.084 91.631 1.00 86.50 271 ARG A N 1
ATOM 2130 C CA . ARG A 1 271 ? -42.489 -21.043 91.180 1.00 86.50 271 ARG A CA 1
ATOM 2131 C C . ARG A 1 271 ? -42.648 -21.404 89.702 1.00 86.50 271 ARG A C 1
ATOM 2133 O O . ARG A 1 271 ? -41.649 -21.411 88.993 1.00 86.50 271 ARG A O 1
ATOM 2140 N N . ASN A 1 272 ? -43.870 -21.651 89.234 1.00 86.75 272 ASN A N 1
ATOM 2141 C CA . ASN A 1 272 ? -44.140 -21.963 87.829 1.00 86.75 272 ASN A CA 1
ATOM 2142 C C . ASN A 1 272 ? -43.903 -20.754 86.913 1.00 86.75 272 ASN A C 1
ATOM 2144 O O . ASN A 1 272 ? -43.230 -20.907 85.901 1.00 86.75 272 ASN A O 1
ATOM 2148 N N . MET A 1 273 ? -44.353 -19.553 87.295 1.00 89.56 273 MET A N 1
ATOM 2149 C CA . MET A 1 273 ? -44.042 -18.316 86.565 1.00 89.56 273 MET A CA 1
ATOM 2150 C C . MET A 1 273 ? -42.535 -18.075 86.501 1.00 89.56 273 MET A C 1
ATOM 2152 O O . MET A 1 273 ? -42.009 -17.726 85.451 1.00 89.56 273 MET A O 1
ATOM 2156 N N . ARG A 1 274 ? -41.816 -18.288 87.610 1.00 89.50 274 ARG A N 1
ATOM 2157 C CA . ARG A 1 274 ? -40.356 -18.160 87.623 1.00 89.50 274 ARG A CA 1
ATOM 2158 C C . ARG A 1 274 ? -39.694 -19.168 86.686 1.00 89.50 274 ARG A C 1
ATOM 2160 O O . ARG A 1 274 ? -38.829 -18.772 85.917 1.00 89.50 274 ARG A O 1
ATOM 2167 N N . ALA A 1 275 ? -40.126 -20.428 86.710 1.00 90.69 275 ALA A N 1
ATOM 2168 C CA . ALA A 1 275 ? -39.621 -21.464 85.812 1.00 90.69 275 ALA A CA 1
ATOM 2169 C C . ALA A 1 275 ? -39.921 -21.152 84.335 1.00 90.69 275 ALA A C 1
ATOM 2171 O O . ALA A 1 275 ? -39.088 -21.408 83.470 1.00 90.69 275 ALA A O 1
ATOM 2172 N N . GLU A 1 276 ? -41.082 -20.571 84.034 1.00 91.31 276 GLU A N 1
ATOM 2173 C CA . GLU A 1 276 ? -41.453 -20.173 82.677 1.00 91.31 276 GLU A CA 1
ATOM 2174 C C . GLU A 1 276 ? -40.636 -18.967 82.192 1.00 91.31 276 GLU A C 1
ATOM 2176 O O . GLU A 1 276 ? -40.105 -19.001 81.084 1.00 91.31 276 GLU A O 1
ATOM 2181 N N . ILE A 1 277 ? -40.442 -17.951 83.040 1.00 92.81 277 ILE A N 1
ATOM 2182 C CA . ILE A 1 277 ? -39.569 -16.803 82.752 1.00 92.81 277 ILE A CA 1
ATOM 2183 C C . ILE A 1 277 ? -38.124 -17.266 82.550 1.00 92.81 277 ILE A C 1
ATOM 2185 O O . ILE A 1 277 ? -37.483 -16.850 81.588 1.00 92.81 277 ILE A O 1
ATOM 2189 N N . GLU A 1 278 ? -37.610 -18.150 83.410 1.00 92.81 278 GLU A N 1
ATOM 2190 C CA . GLU A 1 278 ? -36.268 -18.725 83.267 1.00 92.81 278 GLU A CA 1
ATOM 2191 C C . GLU A 1 278 ? -36.146 -19.545 81.971 1.00 92.81 278 GLU A C 1
ATOM 2193 O O . GLU A 1 278 ? -35.152 -19.416 81.256 1.00 92.81 278 GLU A O 1
ATOM 2198 N N . ALA A 1 279 ? -37.172 -20.317 81.597 1.00 93.56 279 ALA A N 1
ATOM 2199 C CA . ALA A 1 279 ? -37.196 -21.063 80.340 1.00 93.56 279 ALA A CA 1
ATOM 2200 C C . ALA A 1 279 ? -37.265 -20.148 79.104 1.00 93.56 279 ALA A C 1
ATOM 2202 O O . ALA A 1 279 ? -36.596 -20.414 78.106 1.00 93.56 279 ALA A O 1
ATOM 2203 N N . VAL A 1 280 ? -38.055 -19.072 79.145 1.00 93.31 280 VAL A N 1
ATOM 2204 C CA . VAL A 1 280 ? -38.140 -18.075 78.065 1.00 93.31 280 VAL A CA 1
ATOM 2205 C C . VAL A 1 280 ? -36.832 -17.296 77.946 1.00 93.31 280 VAL A C 1
ATOM 2207 O O . VAL A 1 280 ? -36.332 -17.132 76.837 1.00 93.31 280 VAL A O 1
ATOM 2210 N N . ALA A 1 281 ? -36.226 -16.889 79.063 1.00 93.06 281 ALA A N 1
ATOM 2211 C CA . ALA A 1 281 ? -34.921 -16.236 79.072 1.00 93.06 281 ALA A CA 1
ATOM 2212 C C . ALA A 1 281 ? -33.832 -17.155 78.494 1.00 93.06 281 ALA A C 1
ATOM 2214 O O . ALA A 1 281 ? -33.059 -16.725 77.640 1.00 93.06 281 ALA A O 1
ATOM 2215 N N . ALA A 1 282 ? -33.814 -18.436 78.882 1.00 94.19 282 ALA A N 1
ATOM 2216 C CA . ALA A 1 282 ? -32.882 -19.421 78.338 1.00 94.19 282 ALA A CA 1
ATOM 2217 C C . ALA A 1 282 ? -33.083 -19.656 76.828 1.00 94.19 282 ALA A C 1
ATOM 2219 O O . ALA A 1 282 ? -32.101 -19.717 76.084 1.00 94.19 282 ALA A O 1
ATOM 2220 N N . ARG A 1 283 ? -34.337 -19.743 76.353 1.00 94.88 283 ARG A N 1
ATOM 2221 C CA . ARG A 1 283 ? -34.639 -19.833 74.912 1.00 94.88 283 ARG A CA 1
ATOM 2222 C C . ARG A 1 283 ? -34.196 -18.583 74.159 1.00 94.88 283 ARG A C 1
ATOM 2224 O O . ARG A 1 283 ? -33.555 -18.722 73.127 1.00 94.88 283 ARG A O 1
ATOM 2231 N N . ASN A 1 284 ? -34.464 -17.393 74.692 1.00 94.12 284 ASN A N 1
ATOM 2232 C CA . ASN A 1 284 ? -34.071 -16.128 74.073 1.00 94.12 284 ASN A CA 1
ATOM 2233 C C . ASN A 1 284 ? -32.542 -16.021 73.932 1.00 94.12 284 ASN A C 1
ATOM 2235 O O . ASN A 1 284 ? -32.041 -15.661 72.872 1.00 94.12 284 ASN A O 1
ATOM 2239 N N . VAL A 1 285 ? -31.781 -16.427 74.957 1.00 95.19 285 VAL A N 1
ATOM 2240 C CA . VAL A 1 285 ? -30.310 -16.488 74.875 1.00 95.19 285 VAL A CA 1
ATOM 2241 C C . VAL A 1 285 ? -29.854 -17.472 73.791 1.00 95.19 285 VAL A C 1
ATOM 2243 O O . VAL A 1 285 ? -29.026 -17.108 72.959 1.00 95.19 285 VAL A O 1
ATOM 2246 N N . GLN A 1 286 ? -30.423 -18.682 73.731 1.00 95.69 286 GLN A N 1
ATOM 2247 C CA . GLN A 1 286 ? -30.086 -19.651 72.677 1.00 95.69 286 GLN A CA 1
ATOM 2248 C C . GLN A 1 286 ? -30.457 -19.169 71.269 1.00 95.69 286 GLN A C 1
ATOM 2250 O O . GLN A 1 286 ? -29.718 -19.421 70.316 1.00 95.69 286 GLN A O 1
ATOM 2255 N N . GLU A 1 287 ? -31.610 -18.526 71.104 1.00 94.75 287 GLU A N 1
ATOM 2256 C CA . GLU A 1 287 ? -32.050 -17.981 69.821 1.00 94.75 287 GLU A CA 1
ATOM 2257 C C . GLU A 1 287 ? -31.166 -16.813 69.389 1.00 94.75 287 GLU A C 1
ATOM 2259 O O . GLU A 1 287 ? -30.723 -16.789 68.241 1.00 94.75 287 GLU A O 1
ATOM 2264 N N . ALA A 1 288 ? -30.811 -15.911 70.308 1.00 94.00 288 ALA A N 1
ATOM 2265 C CA . ALA A 1 288 ? -29.858 -14.840 70.053 1.00 94.00 288 ALA A CA 1
ATOM 2266 C C . ALA A 1 288 ? -28.485 -15.396 69.642 1.00 94.00 288 ALA A C 1
ATOM 2268 O O . ALA A 1 288 ? -27.939 -14.974 68.624 1.00 94.00 288 ALA A O 1
ATOM 2269 N N . GLU A 1 289 ? -27.947 -16.387 70.361 1.00 95.56 289 GLU A N 1
ATOM 2270 C CA . GLU A 1 289 ? -26.688 -17.049 69.995 1.00 95.56 289 GLU A CA 1
ATOM 2271 C C . GLU A 1 289 ? -26.751 -17.686 68.603 1.00 95.56 289 GLU A C 1
ATOM 2273 O O . GLU A 1 289 ? -25.835 -17.502 67.799 1.00 95.56 289 GLU A O 1
ATOM 2278 N N . LYS A 1 290 ? -27.837 -18.398 68.275 1.00 96.31 290 LYS A N 1
ATOM 2279 C CA . LYS A 1 290 ? -28.034 -18.990 66.941 1.00 96.31 290 LYS A CA 1
ATOM 2280 C C . LYS A 1 290 ? -28.121 -17.925 65.852 1.00 96.31 290 LYS A C 1
ATOM 2282 O O . LYS A 1 290 ? -27.500 -18.092 64.803 1.00 96.31 290 LYS A O 1
ATOM 2287 N N . LEU A 1 291 ? -28.852 -16.836 66.094 1.00 96.31 291 LEU A N 1
ATOM 2288 C CA . LEU A 1 291 ? -28.980 -15.720 65.157 1.00 96.31 291 LEU A CA 1
ATOM 2289 C C . LEU A 1 291 ? -27.632 -15.036 64.920 1.00 96.31 291 LEU A C 1
ATOM 2291 O O . LEU A 1 291 ? -27.258 -14.812 63.768 1.00 96.31 291 LEU A O 1
ATOM 2295 N N . TYR A 1 292 ? -26.876 -14.739 65.979 1.00 96.38 292 TYR A N 1
ATOM 2296 C CA . TYR A 1 292 ? -25.553 -14.128 65.854 1.00 96.38 292 TYR A CA 1
ATOM 2297 C C . TYR A 1 292 ? -24.556 -15.056 65.172 1.00 96.38 292 TYR A C 1
ATOM 2299 O O . TYR A 1 292 ? -23.815 -14.606 64.301 1.00 96.38 292 TYR A O 1
ATOM 2307 N N . LYS A 1 293 ? -24.574 -16.351 65.498 1.00 97.44 293 LYS A N 1
ATOM 2308 C CA . LYS A 1 293 ? -23.726 -17.346 64.842 1.00 97.44 293 LYS A CA 1
ATOM 2309 C C . LYS A 1 293 ? -24.052 -17.468 63.355 1.00 97.44 293 LYS A C 1
ATOM 2311 O O . LYS A 1 293 ? -23.144 -17.387 62.539 1.00 97.44 293 LYS A O 1
ATOM 2316 N N . GLY A 1 294 ? -25.334 -17.544 62.992 1.00 97.31 294 GLY A N 1
ATOM 2317 C CA . GLY A 1 294 ? -25.768 -17.561 61.594 1.00 97.31 294 GLY A CA 1
ATOM 2318 C C . GLY A 1 294 ? -25.347 -16.301 60.833 1.00 97.31 294 GLY A C 1
ATOM 2319 O O . GLY A 1 294 ? -24.772 -16.401 59.751 1.00 97.31 294 GLY A O 1
ATOM 2320 N N . LYS A 1 295 ? -25.546 -15.111 61.421 1.00 96.62 295 LYS A N 1
ATOM 2321 C CA . LYS A 1 295 ? -25.079 -13.845 60.832 1.00 96.62 295 LYS A CA 1
ATOM 2322 C C . LYS A 1 295 ? -23.562 -13.836 60.648 1.00 96.62 295 LYS A C 1
ATOM 2324 O O . LYS A 1 295 ? -23.091 -13.490 59.568 1.00 96.62 295 LYS A O 1
ATOM 2329 N N . PHE A 1 296 ? -22.804 -14.262 61.654 1.00 97.31 296 PHE A N 1
ATOM 2330 C CA . PHE A 1 296 ? -21.347 -14.339 61.576 1.00 97.31 296 PHE A CA 1
ATOM 2331 C C . PHE A 1 296 ? -20.876 -15.320 60.496 1.00 97.31 296 PHE A C 1
ATOM 2333 O O . PHE A 1 296 ? -20.008 -14.974 59.699 1.00 97.31 296 PHE A O 1
ATOM 2340 N N . ASP A 1 297 ? -21.482 -16.504 60.414 1.00 97.25 297 ASP A N 1
ATOM 2341 C CA . ASP A 1 297 ? -21.148 -17.512 59.407 1.00 97.25 297 ASP A CA 1
ATOM 2342 C C . ASP A 1 297 ? -21.471 -17.015 57.989 1.00 97.25 297 ASP A C 1
ATOM 2344 O O . ASP A 1 297 ? -20.650 -17.172 57.085 1.00 97.25 297 ASP A O 1
ATOM 2348 N N . THR A 1 298 ? -22.611 -16.338 57.789 1.00 96.75 298 THR A N 1
ATOM 2349 C CA . THR A 1 298 ? -22.940 -15.718 56.491 1.00 96.75 298 THR A CA 1
ATOM 2350 C C . THR A 1 298 ? -21.965 -14.606 56.111 1.00 96.75 298 THR A C 1
ATOM 2352 O O . THR A 1 298 ? -21.477 -14.608 54.984 1.00 96.75 298 THR A O 1
ATOM 2355 N N . LEU A 1 299 ? -21.608 -13.713 57.042 1.00 96.56 299 LEU A N 1
ATOM 2356 C CA . LEU A 1 299 ? -20.597 -12.667 56.834 1.00 96.56 299 LEU A CA 1
ATOM 2357 C C . LEU A 1 299 ? -19.220 -13.253 56.513 1.00 96.56 299 LEU A C 1
ATOM 2359 O O . LEU A 1 299 ? -18.525 -12.772 55.623 1.00 96.56 299 LEU A O 1
ATOM 2363 N N . LYS A 1 300 ? -18.825 -14.319 57.209 1.00 97.19 300 LYS A N 1
ATOM 2364 C CA . LYS A 1 300 ? -17.567 -15.022 56.954 1.00 97.19 300 LYS A CA 1
ATOM 2365 C C . LYS A 1 300 ? -17.567 -15.678 55.573 1.00 97.19 300 LYS A C 1
ATOM 2367 O O . LYS A 1 300 ? -16.561 -15.621 54.869 1.00 97.19 300 LYS A O 1
ATOM 2372 N N . GLN A 1 301 ? -18.687 -16.276 55.168 1.00 97.56 301 GLN A N 1
ATOM 2373 C CA . GLN A 1 301 ? -18.827 -16.883 53.848 1.00 97.56 301 GLN A CA 1
ATOM 2374 C C . GLN A 1 301 ? -18.802 -15.832 52.729 1.00 97.56 301 GLN A C 1
ATOM 2376 O O . GLN A 1 301 ? -18.157 -16.060 51.707 1.00 97.56 301 GLN A O 1
ATOM 2381 N N . THR A 1 302 ? -19.485 -14.694 52.892 1.00 95.81 302 THR A N 1
ATOM 2382 C CA . THR A 1 302 ? -19.459 -13.616 51.891 1.00 95.81 302 THR A CA 1
ATOM 2383 C C . THR A 1 302 ? -18.080 -12.974 51.802 1.00 95.81 302 THR A C 1
ATOM 2385 O O . THR A 1 302 ? -17.587 -12.789 50.694 1.00 95.81 302 THR A O 1
ATOM 2388 N N . ALA A 1 303 ? -17.408 -12.735 52.933 1.00 96.38 303 ALA A N 1
ATOM 2389 C CA . ALA A 1 303 ? -16.026 -12.258 52.953 1.00 96.38 303 ALA A CA 1
ATOM 2390 C C . ALA A 1 303 ? -15.074 -13.213 52.210 1.00 96.38 303 ALA A C 1
ATOM 2392 O O . ALA A 1 303 ? -14.299 -12.759 51.373 1.00 96.38 303 ALA A O 1
ATOM 2393 N N . GLY A 1 304 ? -15.190 -14.528 52.438 1.00 97.31 304 GLY A N 1
ATOM 2394 C CA . GLY A 1 304 ? -14.406 -15.533 51.709 1.00 97.31 304 GLY A CA 1
ATOM 2395 C C . GLY A 1 304 ? -14.667 -15.517 50.198 1.00 97.31 304 GLY A C 1
ATOM 2396 O O . GLY A 1 304 ? -13.725 -15.494 49.414 1.00 97.31 304 GLY A O 1
ATOM 2397 N N . LYS A 1 305 ? -15.937 -15.425 49.774 1.00 97.25 305 LYS A N 1
ATOM 2398 C CA . LYS A 1 305 ? -16.296 -15.304 48.347 1.00 97.25 305 LYS A CA 1
ATOM 2399 C C . LYS A 1 305 ? -15.695 -14.056 47.701 1.00 97.25 305 LYS A C 1
ATOM 2401 O O . LYS A 1 305 ? -15.221 -14.135 46.573 1.00 97.25 305 LYS A O 1
ATOM 2406 N N . HIS A 1 306 ? -15.719 -12.918 48.394 1.00 96.06 306 HIS A N 1
ATOM 2407 C CA . HIS A 1 306 ? -15.112 -11.686 47.891 1.00 96.06 306 HIS A CA 1
ATOM 2408 C C . HIS A 1 306 ? -13.585 -11.790 47.806 1.00 96.06 306 HIS A C 1
ATOM 2410 O O . HIS A 1 306 ? -13.001 -11.303 46.841 1.00 96.06 306 HIS A O 1
ATOM 2416 N N . GLU A 1 307 ? -12.934 -12.454 48.765 1.00 97.69 307 GLU A N 1
ATOM 2417 C CA . GLU A 1 307 ? -11.491 -12.704 48.717 1.00 97.69 307 GLU A CA 1
ATOM 2418 C C . GLU A 1 307 ? -11.109 -13.598 47.526 1.00 97.69 307 GLU A C 1
ATOM 2420 O O . GLU A 1 307 ? -10.164 -13.283 46.801 1.00 97.69 307 GLU A O 1
ATOM 2425 N N . ASP A 1 308 ? -11.867 -14.668 47.281 1.00 96.94 308 ASP A N 1
ATOM 2426 C CA . ASP A 1 308 ? -11.649 -15.562 46.141 1.00 96.94 308 ASP A CA 1
ATOM 2427 C C . ASP A 1 308 ? -11.891 -14.843 44.807 1.00 96.94 308 ASP A C 1
ATOM 2429 O O . ASP A 1 308 ? -11.057 -14.929 43.907 1.00 96.94 308 ASP A O 1
ATOM 2433 N N . GLN A 1 309 ? -12.963 -14.049 44.697 1.00 96.75 309 GLN A N 1
ATOM 2434 C CA . GLN A 1 309 ? -13.212 -13.199 43.525 1.00 96.75 309 GLN A CA 1
ATOM 2435 C C . GLN A 1 309 ? -12.052 -12.227 43.278 1.00 96.75 309 GLN A C 1
ATOM 2437 O O . GLN A 1 309 ? -11.582 -12.080 42.149 1.00 96.75 309 GLN A O 1
ATOM 2442 N N . MET A 1 310 ? -11.538 -11.598 44.335 1.00 96.75 310 MET A N 1
ATOM 2443 C CA . MET A 1 310 ? -10.409 -10.679 44.231 1.00 96.75 310 MET A CA 1
ATOM 2444 C C . MET A 1 310 ? -9.124 -11.392 43.787 1.00 96.75 310 MET A C 1
ATOM 2446 O O . MET A 1 310 ? -8.350 -10.817 43.023 1.00 96.75 310 MET A O 1
ATOM 2450 N N . LYS A 1 311 ? -8.893 -12.637 44.227 1.00 97.56 311 LYS A N 1
ATOM 2451 C CA . LYS A 1 311 ? -7.783 -13.473 43.736 1.00 97.56 311 LYS A CA 1
ATOM 2452 C C . LYS A 1 311 ? -7.955 -13.800 42.255 1.00 97.56 311 LYS A C 1
ATOM 2454 O O . LYS A 1 311 ? -7.034 -13.543 41.491 1.00 97.56 311 LYS A O 1
ATOM 2459 N N . THR A 1 312 ? -9.144 -14.237 41.833 1.00 97.12 312 THR A N 1
ATOM 2460 C CA . THR A 1 312 ? -9.406 -14.542 40.415 1.00 97.12 312 THR A CA 1
ATOM 2461 C C . THR A 1 312 ? -9.213 -13.324 39.514 1.00 97.12 312 THR A C 1
ATOM 2463 O O . THR A 1 312 ? -8.545 -13.429 38.493 1.00 97.12 312 THR A O 1
ATOM 2466 N N . MET A 1 313 ? -9.689 -12.142 39.925 1.00 94.62 313 MET A N 1
ATOM 2467 C CA . MET A 1 313 ? -9.486 -10.906 39.162 1.00 94.62 313 MET A CA 1
ATOM 2468 C C . MET A 1 313 ? -8.006 -10.519 39.079 1.00 94.62 313 MET A C 1
ATOM 2470 O O . MET A 1 313 ? -7.549 -10.055 38.039 1.00 94.62 313 MET A O 1
ATOM 2474 N N . LYS A 1 314 ? -7.234 -10.709 40.158 1.00 97.75 314 LYS A N 1
ATOM 2475 C CA . LYS A 1 314 ? -5.782 -10.476 40.132 1.00 97.75 314 LYS A CA 1
ATOM 2476 C C . LYS A 1 314 ? -5.084 -11.417 39.156 1.00 97.75 314 LYS A C 1
ATOM 2478 O O . LYS A 1 314 ? -4.267 -10.945 38.369 1.00 97.75 314 LYS A O 1
ATOM 2483 N N . ASP A 1 315 ? -5.424 -12.701 39.175 1.00 96.44 315 ASP A N 1
ATOM 2484 C CA . ASP A 1 315 ? -4.851 -13.679 38.252 1.00 96.44 315 ASP A CA 1
ATOM 2485 C C . ASP A 1 315 ? -5.205 -13.316 36.800 1.00 96.44 315 ASP A C 1
ATOM 2487 O O . ASP A 1 315 ? -4.312 -13.223 35.960 1.00 96.44 315 ASP A O 1
ATOM 2491 N N . GLU A 1 316 ? -6.464 -12.967 36.514 1.00 95.88 316 GLU A N 1
ATOM 2492 C CA . GLU A 1 316 ? -6.895 -12.483 35.195 1.00 95.88 316 GLU A CA 1
ATOM 2493 C C . GLU A 1 316 ? -6.098 -11.250 34.745 1.00 95.88 316 GLU A C 1
ATOM 2495 O O . GLU A 1 316 ? -5.540 -11.249 33.646 1.00 95.88 316 GLU A O 1
ATOM 2500 N N . ILE A 1 317 ? -5.938 -10.240 35.607 1.00 96.62 317 ILE A N 1
ATOM 2501 C CA . ILE A 1 317 ? -5.120 -9.051 35.315 1.00 96.62 317 ILE A CA 1
ATOM 2502 C C . ILE A 1 317 ? -3.678 -9.445 34.971 1.00 96.62 317 ILE A C 1
ATOM 2504 O O . ILE A 1 317 ? -3.126 -8.930 33.999 1.00 96.62 317 ILE A O 1
ATOM 2508 N N . THR A 1 318 ? -3.063 -10.369 35.719 1.00 96.12 318 THR A N 1
ATOM 2509 C CA . THR A 1 318 ? -1.697 -10.825 35.408 1.00 96.12 318 THR A CA 1
ATOM 2510 C C . THR A 1 318 ? -1.619 -11.569 34.075 1.00 96.12 318 THR A C 1
ATOM 2512 O O . THR A 1 318 ? -0.674 -11.348 33.315 1.00 96.12 318 THR A O 1
ATOM 2515 N N . THR A 1 319 ? -2.623 -12.384 33.734 1.00 96.06 319 THR A N 1
ATOM 2516 C CA . THR A 1 319 ? -2.672 -13.066 32.433 1.00 96.06 319 THR A CA 1
ATOM 2517 C C . THR A 1 319 ? -2.834 -12.084 31.277 1.00 96.06 319 THR A C 1
ATOM 2519 O O . THR A 1 319 ? -2.102 -12.193 30.294 1.00 96.06 319 THR A O 1
ATOM 2522 N N . PHE A 1 320 ? -3.711 -11.080 31.402 1.00 94.38 320 PHE A N 1
ATOM 2523 C CA . PHE A 1 320 ? -3.858 -10.035 30.390 1.00 94.38 320 PHE A CA 1
ATOM 2524 C C . PHE A 1 320 ? -2.585 -9.205 30.255 1.00 94.38 320 PHE A C 1
ATOM 2526 O O . PHE A 1 320 ? -2.163 -8.919 29.139 1.00 94.38 320 PHE A O 1
ATOM 2533 N N . HIS A 1 321 ? -1.921 -8.878 31.364 1.00 95.06 321 HIS A N 1
ATOM 2534 C CA . HIS A 1 321 ? -0.643 -8.175 31.319 1.00 95.06 321 HIS A CA 1
ATOM 2535 C C . HIS A 1 321 ? 0.423 -8.989 30.569 1.00 95.06 321 HIS A C 1
ATOM 2537 O O . HIS A 1 321 ? 1.092 -8.455 29.688 1.00 95.06 321 HIS A O 1
ATOM 2543 N N . SER A 1 322 ? 0.520 -10.296 30.840 1.00 95.81 322 SER A N 1
ATOM 2544 C CA . SER A 1 322 ? 1.430 -11.196 30.121 1.00 95.81 322 SER A CA 1
ATOM 2545 C C . SER A 1 322 ? 1.101 -11.287 28.624 1.00 95.81 322 SER A C 1
ATOM 2547 O O . SER A 1 322 ? 2.009 -11.215 27.795 1.00 95.81 322 SER A O 1
ATOM 2549 N N . GLN A 1 323 ? -0.182 -11.363 28.254 1.00 95.56 323 GLN A N 1
ATOM 2550 C CA . GLN A 1 323 ? -0.614 -11.360 26.851 1.00 95.56 323 GLN A CA 1
ATOM 2551 C C . GLN A 1 323 ? -0.267 -10.050 26.141 1.00 95.56 323 GLN A C 1
ATOM 2553 O O . GLN A 1 323 ? 0.211 -10.079 25.010 1.00 95.56 323 GLN A O 1
ATOM 2558 N N . VAL A 1 324 ? -0.462 -8.906 26.802 1.00 94.56 324 VAL A N 1
ATOM 2559 C CA . VAL A 1 324 ? -0.081 -7.596 26.258 1.00 94.56 324 VAL A CA 1
ATOM 2560 C C . VAL A 1 324 ? 1.425 -7.537 26.018 1.00 94.56 324 VAL A C 1
ATOM 2562 O O . VAL A 1 324 ? 1.841 -7.127 24.939 1.00 94.56 324 VAL A O 1
ATOM 2565 N N . THR A 1 325 ? 2.247 -7.995 26.969 1.00 93.12 325 THR A N 1
ATOM 2566 C CA . THR A 1 325 ? 3.707 -8.018 26.781 1.00 93.12 325 THR A CA 1
ATOM 2567 C C . THR A 1 325 ? 4.143 -8.950 25.651 1.00 93.12 325 THR A C 1
ATOM 2569 O O . THR A 1 325 ? 5.032 -8.598 24.883 1.00 93.12 325 THR A O 1
ATOM 2572 N N . GLU A 1 326 ? 3.494 -10.106 25.498 1.00 94.50 326 GLU A N 1
ATOM 2573 C CA . GLU A 1 326 ? 3.788 -11.053 24.419 1.00 94.50 326 GLU A CA 1
ATOM 2574 C C . GLU A 1 326 ? 3.420 -10.473 23.047 1.00 94.50 326 GLU A C 1
ATOM 2576 O O . GLU A 1 326 ? 4.232 -10.497 22.124 1.00 94.50 326 GLU A O 1
ATOM 2581 N N . LEU A 1 327 ? 2.231 -9.875 22.918 1.00 92.19 327 LEU A N 1
ATOM 2582 C CA . LEU A 1 327 ? 1.815 -9.196 21.689 1.00 92.19 327 LEU A CA 1
ATOM 2583 C C . LEU A 1 327 ? 2.729 -8.011 21.359 1.00 92.19 327 LEU A C 1
ATOM 2585 O O . LEU A 1 327 ? 3.079 -7.822 20.197 1.00 92.19 327 LEU A O 1
ATOM 2589 N N . GLN A 1 328 ? 3.160 -7.247 22.364 1.00 92.38 328 GLN A N 1
ATOM 2590 C CA . GLN A 1 328 ? 4.107 -6.150 22.176 1.00 92.38 328 GLN A CA 1
ATOM 2591 C C . GLN A 1 328 ? 5.454 -6.659 21.642 1.00 92.38 328 GLN A C 1
ATOM 2593 O O . GLN A 1 328 ? 5.960 -6.127 20.656 1.00 92.38 328 GLN A O 1
ATOM 2598 N N . ASN A 1 329 ? 5.985 -7.746 22.211 1.00 93.00 329 ASN A N 1
ATOM 2599 C CA . ASN A 1 329 ? 7.214 -8.379 21.728 1.00 93.00 329 ASN A CA 1
ATOM 2600 C C . ASN A 1 329 ? 7.071 -8.900 20.290 1.00 93.00 329 ASN A C 1
ATOM 2602 O O . ASN A 1 329 ? 7.995 -8.760 19.489 1.00 93.00 329 ASN A O 1
ATOM 2606 N N . GLN A 1 330 ? 5.919 -9.478 19.938 1.00 95.00 330 GLN A N 1
ATOM 2607 C CA . GLN A 1 330 ? 5.645 -9.926 18.569 1.00 95.00 330 GLN A CA 1
ATOM 2608 C C . GLN A 1 330 ? 5.587 -8.749 17.589 1.00 95.00 330 GLN A C 1
ATOM 2610 O O . GLN A 1 330 ? 6.161 -8.835 16.503 1.00 95.00 330 GLN A O 1
ATOM 2615 N N . ILE A 1 331 ? 4.947 -7.640 17.973 1.00 89.44 331 ILE A N 1
ATOM 2616 C CA . ILE A 1 331 ? 4.912 -6.408 17.174 1.00 89.44 331 ILE A CA 1
ATOM 2617 C C . ILE A 1 331 ? 6.331 -5.883 16.946 1.00 89.44 331 ILE A C 1
ATOM 2619 O O . ILE A 1 331 ? 6.697 -5.585 15.810 1.00 89.44 331 ILE A O 1
ATOM 2623 N N . ASP A 1 332 ? 7.143 -5.798 17.997 1.00 92.75 332 ASP A N 1
ATOM 2624 C CA . ASP A 1 332 ? 8.500 -5.265 17.896 1.00 92.75 332 ASP A CA 1
ATOM 2625 C C . ASP A 1 332 ? 9.428 -6.207 17.106 1.00 92.75 332 ASP A C 1
ATOM 2627 O O . ASP A 1 332 ? 10.237 -5.743 16.299 1.00 92.75 332 ASP A O 1
ATOM 2631 N N . GLY A 1 333 ? 9.240 -7.526 17.216 1.00 92.38 333 GLY A N 1
ATOM 2632 C CA . GLY A 1 333 ? 9.919 -8.517 16.376 1.00 92.38 333 GLY A CA 1
ATOM 2633 C C . GLY A 1 333 ? 9.553 -8.403 14.892 1.00 92.38 333 GLY A C 1
ATOM 2634 O O . GLY A 1 333 ? 10.436 -8.430 14.032 1.00 92.38 333 GLY A O 1
ATOM 2635 N N . LEU A 1 334 ? 8.267 -8.217 14.572 1.00 86.06 334 LEU A N 1
ATOM 2636 C CA . LEU A 1 334 ? 7.812 -8.000 13.195 1.00 86.06 334 LEU A CA 1
ATOM 2637 C C . LEU A 1 334 ? 8.330 -6.676 12.624 1.00 86.06 334 LEU A C 1
ATOM 2639 O O . LEU A 1 334 ? 8.761 -6.644 11.473 1.00 86.06 334 LEU A O 1
ATOM 2643 N N . ARG A 1 335 ? 8.355 -5.602 13.422 1.00 85.94 335 ARG A N 1
ATOM 2644 C CA . ARG A 1 335 ? 8.948 -4.314 13.027 1.00 85.94 335 ARG A CA 1
ATOM 2645 C C . ARG A 1 335 ? 10.434 -4.446 12.710 1.00 85.94 335 ARG A C 1
ATOM 2647 O O . ARG A 1 335 ? 10.872 -3.954 11.674 1.00 85.94 335 ARG A O 1
ATOM 2654 N N . ALA A 1 336 ? 11.193 -5.143 13.556 1.00 90.75 336 ALA A N 1
ATOM 2655 C CA . ALA A 1 336 ? 12.611 -5.400 13.316 1.00 90.75 336 ALA A CA 1
ATOM 2656 C C . ALA A 1 336 ? 12.832 -6.233 12.043 1.00 90.75 336 ALA A C 1
ATOM 2658 O O . ALA A 1 336 ? 13.702 -5.907 11.237 1.00 90.75 336 ALA A O 1
ATOM 2659 N N . SER A 1 337 ? 12.014 -7.269 11.823 1.00 90.25 337 SER A N 1
ATOM 2660 C CA . SER A 1 337 ? 12.073 -8.069 10.596 1.00 90.25 337 SER A CA 1
ATOM 2661 C C . SER A 1 337 ? 11.738 -7.247 9.353 1.00 90.25 337 SER A C 1
ATOM 2663 O O . SER A 1 337 ? 12.385 -7.434 8.327 1.00 90.25 337 SER A O 1
ATOM 2665 N N . ASN A 1 338 ? 10.745 -6.357 9.423 1.00 83.06 338 ASN A N 1
ATOM 2666 C CA . ASN A 1 338 ? 10.380 -5.514 8.290 1.00 83.06 338 ASN A CA 1
ATOM 2667 C C . ASN A 1 338 ? 11.501 -4.519 7.959 1.00 83.06 338 ASN A C 1
ATOM 2669 O O . ASN A 1 338 ? 11.937 -4.453 6.818 1.00 83.06 338 ASN A O 1
ATOM 2673 N N . SER A 1 339 ? 12.060 -3.853 8.975 1.00 86.75 339 SER A N 1
ATOM 2674 C CA . SER A 1 339 ? 13.206 -2.951 8.802 1.00 86.75 339 SER A CA 1
ATOM 2675 C C . SER A 1 339 ? 14.431 -3.663 8.208 1.00 86.75 339 SER A C 1
ATOM 2677 O O . SER A 1 339 ? 15.121 -3.101 7.361 1.00 86.75 339 SER A O 1
ATOM 2679 N N . ALA A 1 340 ? 14.688 -4.919 8.591 1.00 90.69 340 ALA A N 1
ATOM 2680 C CA . ALA A 1 340 ? 15.769 -5.710 8.005 1.00 90.69 340 ALA A CA 1
ATOM 2681 C C . ALA A 1 340 ? 15.522 -6.051 6.523 1.00 90.69 340 ALA A C 1
ATOM 2683 O O . ALA A 1 340 ? 16.461 -6.024 5.727 1.00 90.69 340 ALA A O 1
ATOM 2684 N N . LEU A 1 341 ? 14.276 -6.363 6.146 1.00 86.44 341 LEU A N 1
ATOM 2685 C CA . LEU A 1 341 ? 13.904 -6.629 4.753 1.00 86.44 341 LEU A CA 1
ATOM 2686 C C . LEU A 1 341 ? 13.968 -5.360 3.895 1.00 86.44 341 LEU A C 1
ATOM 2688 O O . LEU A 1 341 ? 14.473 -5.420 2.778 1.00 86.44 341 LEU A O 1
ATOM 2692 N N . GLU A 1 342 ? 13.516 -4.223 4.423 1.00 87.81 342 GLU A N 1
ATOM 2693 C CA . GLU A 1 342 ? 13.634 -2.911 3.774 1.00 87.81 342 GLU A CA 1
ATOM 2694 C C . GLU A 1 342 ? 15.107 -2.556 3.525 1.00 87.81 342 GLU A C 1
ATOM 2696 O O . GLU A 1 342 ? 15.475 -2.247 2.394 1.00 87.81 342 GLU A O 1
ATOM 2701 N N . ALA A 1 343 ? 15.979 -2.721 4.526 1.00 91.06 343 ALA A N 1
ATOM 2702 C CA . ALA A 1 343 ? 17.419 -2.497 4.371 1.00 91.06 343 ALA A CA 1
ATOM 2703 C C . ALA A 1 343 ? 18.067 -3.460 3.355 1.00 91.06 343 ALA A C 1
ATOM 2705 O O . ALA A 1 343 ? 18.976 -3.081 2.614 1.00 91.06 343 ALA A O 1
ATOM 2706 N N . GLN A 1 344 ? 17.611 -4.717 3.297 1.00 91.12 344 GLN A N 1
ATOM 2707 C CA . GLN A 1 344 ? 18.080 -5.675 2.295 1.00 91.12 344 GLN A CA 1
ATOM 2708 C C . GLN A 1 344 ? 17.646 -5.273 0.879 1.00 91.12 344 GLN A C 1
ATOM 2710 O O . GLN A 1 344 ? 18.424 -5.437 -0.063 1.00 91.12 344 GLN A O 1
ATOM 2715 N N . LEU A 1 345 ? 16.418 -4.773 0.727 1.00 85.25 345 LEU A N 1
ATOM 2716 C CA . LEU A 1 345 ? 15.877 -4.309 -0.545 1.00 85.25 345 LEU A CA 1
ATOM 2717 C C . LEU A 1 345 ? 16.627 -3.065 -1.027 1.00 85.25 345 LEU A C 1
ATOM 2719 O O . LEU A 1 345 ? 17.125 -3.079 -2.147 1.00 85.25 345 LEU A O 1
ATOM 2723 N N . GLU A 1 346 ? 16.828 -2.073 -0.159 1.00 89.44 346 GLU A N 1
ATOM 2724 C CA . GLU A 1 346 ? 17.629 -0.878 -0.456 1.00 89.44 346 GLU A CA 1
ATOM 2725 C C . GLU A 1 346 ? 19.065 -1.252 -0.859 1.00 89.44 346 GLU A C 1
ATOM 2727 O O . GLU A 1 346 ? 19.578 -0.796 -1.881 1.00 89.44 346 GLU A O 1
ATOM 2732 N N . GLY A 1 347 ? 19.705 -2.166 -0.121 1.00 91.50 347 GLY A N 1
ATOM 2733 C CA . GLY A 1 347 ? 21.032 -2.668 -0.476 1.00 91.50 347 GLY A CA 1
ATOM 2734 C C . GLY A 1 347 ? 21.058 -3.407 -1.820 1.00 91.50 347 GLY A C 1
ATOM 2735 O O . GLY A 1 347 ? 22.042 -3.328 -2.557 1.00 91.50 347 GLY A O 1
ATOM 2736 N N . MET A 1 348 ? 19.994 -4.134 -2.173 1.00 88.81 348 MET A N 1
ATOM 2737 C CA . MET A 1 348 ? 19.878 -4.797 -3.473 1.00 88.81 348 MET A CA 1
ATOM 2738 C C . MET A 1 348 ? 19.689 -3.778 -4.601 1.00 88.81 348 MET A C 1
ATOM 2740 O O . MET A 1 348 ? 20.363 -3.886 -5.625 1.00 88.81 348 MET A O 1
ATOM 2744 N N . GLU A 1 349 ? 18.824 -2.784 -4.409 1.00 86.38 349 GLU A N 1
ATOM 2745 C CA . GLU A 1 349 ? 18.583 -1.696 -5.358 1.00 86.38 349 GLU A CA 1
ATOM 2746 C C . GLU A 1 349 ? 19.852 -0.885 -5.621 1.00 86.38 349 GLU A C 1
ATOM 2748 O O . GLU A 1 349 ? 20.205 -0.701 -6.785 1.00 86.38 349 GLU A O 1
ATOM 2753 N N . ALA A 1 350 ? 20.595 -0.504 -4.578 1.00 90.75 350 ALA A N 1
ATOM 2754 C CA . ALA A 1 350 ? 21.876 0.190 -4.714 1.00 90.75 350 ALA A CA 1
ATOM 2755 C C . ALA A 1 350 ? 22.888 -0.636 -5.529 1.00 90.75 350 ALA A C 1
ATOM 2757 O O . ALA A 1 350 ? 23.447 -0.160 -6.513 1.00 90.75 350 ALA A O 1
ATOM 2758 N N . ASN A 1 351 ? 23.039 -1.928 -5.211 1.00 94.69 351 ASN A N 1
ATOM 2759 C CA . ASN A 1 351 ? 23.908 -2.828 -5.979 1.00 94.69 351 ASN A CA 1
ATOM 2760 C C . ASN A 1 351 ? 23.467 -2.986 -7.446 1.00 94.69 351 ASN A C 1
ATOM 2762 O O . ASN A 1 351 ? 24.292 -3.267 -8.319 1.00 94.69 351 ASN A O 1
ATOM 2766 N N . HIS A 1 352 ? 22.165 -2.903 -7.732 1.00 89.69 352 HIS A N 1
ATOM 2767 C CA . HIS A 1 352 ? 21.660 -2.924 -9.102 1.00 89.69 352 HIS A CA 1
ATOM 2768 C C . HIS A 1 352 ? 21.931 -1.608 -9.824 1.00 89.69 352 HIS A C 1
ATOM 2770 O O . HIS A 1 352 ? 22.353 -1.659 -10.976 1.00 89.69 352 HIS A O 1
ATOM 2776 N N . GLN A 1 353 ? 21.748 -0.468 -9.159 1.00 90.56 353 GLN A N 1
ATOM 2777 C CA . GLN A 1 353 ? 22.086 0.849 -9.699 1.00 90.56 353 GLN A CA 1
ATOM 2778 C C . GLN A 1 353 ? 23.574 0.931 -10.055 1.00 90.56 353 GLN A C 1
ATOM 2780 O O . GLN A 1 353 ? 23.895 1.306 -11.178 1.00 90.56 353 GLN A O 1
ATOM 2785 N N . ASP A 1 354 ? 24.467 0.451 -9.184 1.00 95.50 354 ASP A N 1
ATOM 2786 C CA . ASP A 1 354 ? 25.909 0.391 -9.461 1.00 95.50 354 ASP A CA 1
ATOM 2787 C C . ASP A 1 354 ? 26.233 -0.466 -10.696 1.00 95.50 354 ASP A C 1
ATOM 2789 O O . ASP A 1 354 ? 27.085 -0.118 -11.514 1.00 95.50 354 ASP A O 1
ATOM 2793 N N . LYS A 1 355 ? 25.537 -1.600 -10.870 1.00 95.75 355 LYS A N 1
ATOM 2794 C CA . LYS A 1 355 ? 25.703 -2.456 -12.057 1.00 95.75 355 LYS A CA 1
ATOM 2795 C C . LYS A 1 355 ? 25.192 -1.789 -13.326 1.00 95.75 355 LYS A C 1
ATOM 2797 O O . LYS A 1 355 ? 25.797 -1.985 -14.374 1.00 95.75 355 LYS A O 1
ATOM 2802 N N . VAL A 1 356 ? 24.075 -1.065 -13.250 1.00 94.62 356 VAL A N 1
ATOM 2803 C CA . VAL A 1 356 ? 23.532 -0.316 -14.390 1.00 94.62 356 VAL A CA 1
ATOM 2804 C C . VAL A 1 356 ? 24.508 0.783 -14.788 1.00 94.62 356 VAL A C 1
ATOM 2806 O O . VAL A 1 356 ? 24.919 0.797 -15.942 1.00 94.62 356 VAL A O 1
ATOM 2809 N N . ALA A 1 357 ? 24.979 1.587 -13.833 1.00 95.56 357 ALA A N 1
ATOM 2810 C CA . ALA A 1 357 ? 25.982 2.622 -14.074 1.00 95.56 357 ALA A CA 1
ATOM 2811 C C . ALA A 1 357 ? 27.263 2.042 -14.702 1.00 95.56 357 ALA A C 1
ATOM 2813 O O . ALA A 1 357 ? 27.752 2.545 -15.707 1.00 95.56 357 ALA A O 1
ATOM 2814 N N . GLY A 1 358 ? 27.763 0.911 -14.191 1.00 97.44 358 GLY A N 1
ATOM 2815 C CA . GLY A 1 358 ? 28.930 0.249 -14.780 1.00 97.44 358 GLY A CA 1
ATOM 2816 C C . GLY A 1 358 ? 28.702 -0.283 -16.203 1.00 97.44 358 GLY A C 1
ATOM 2817 O O . GLY A 1 358 ? 29.644 -0.343 -16.990 1.00 97.44 358 GLY A O 1
ATOM 2818 N N . LEU A 1 359 ? 27.476 -0.683 -16.558 1.00 94.88 359 LEU A N 1
ATOM 2819 C CA . LEU A 1 359 ? 27.136 -1.075 -17.931 1.00 94.88 359 LEU A CA 1
ATOM 2820 C C . LEU A 1 359 ? 26.990 0.141 -18.851 1.00 94.88 359 LEU A C 1
ATOM 2822 O O . LEU A 1 359 ? 27.420 0.059 -19.999 1.00 94.88 359 LEU A O 1
ATOM 2826 N N . GLU A 1 360 ? 26.425 1.244 -18.359 1.00 96.56 360 GLU A N 1
ATOM 2827 C CA . GLU A 1 360 ? 26.360 2.527 -19.069 1.00 96.56 360 GLU A CA 1
ATOM 2828 C C . GLU A 1 360 ? 27.771 3.038 -19.390 1.00 96.56 360 GLU A C 1
ATOM 2830 O O . GLU A 1 360 ? 28.063 3.303 -20.552 1.00 96.56 360 GLU A O 1
ATOM 2835 N N . ASP A 1 361 ? 28.696 3.003 -18.424 1.00 97.88 361 ASP A N 1
ATOM 2836 C CA . ASP A 1 361 ? 30.106 3.355 -18.643 1.00 97.88 361 ASP A CA 1
ATOM 2837 C C . ASP A 1 361 ? 30.765 2.500 -19.744 1.00 97.88 361 ASP A C 1
ATOM 2839 O O . ASP A 1 361 ? 31.580 2.988 -20.532 1.00 97.88 361 ASP A O 1
ATOM 2843 N N . ILE A 1 362 ? 30.441 1.203 -19.810 1.00 98.12 362 ILE A N 1
ATOM 2844 C CA . ILE A 1 362 ? 30.959 0.303 -20.854 1.00 98.12 362 ILE A CA 1
ATOM 2845 C C . ILE A 1 362 ? 30.353 0.649 -22.217 1.00 98.12 362 ILE A C 1
ATOM 2847 O O . ILE A 1 362 ? 31.067 0.617 -23.223 1.00 98.12 362 ILE A O 1
ATOM 2851 N N . ILE A 1 363 ? 29.057 0.964 -22.270 1.00 96.69 363 ILE A N 1
ATOM 2852 C CA . ILE A 1 363 ? 28.389 1.403 -23.500 1.00 96.69 363 ILE A CA 1
ATOM 2853 C C . ILE A 1 363 ? 29.056 2.682 -24.007 1.00 96.69 363 ILE A C 1
ATOM 2855 O O . ILE A 1 363 ? 29.499 2.699 -25.154 1.00 96.69 363 ILE A O 1
ATOM 2859 N N . ASP A 1 364 ? 29.245 3.679 -23.146 1.00 97.38 364 ASP A N 1
ATOM 2860 C CA . ASP A 1 364 ? 29.892 4.945 -23.491 1.00 97.38 364 ASP A CA 1
ATOM 2861 C C . ASP A 1 364 ? 31.319 4.732 -24.017 1.00 97.38 364 ASP A C 1
ATOM 2863 O O . ASP A 1 364 ? 31.733 5.333 -25.012 1.00 97.38 364 ASP A O 1
ATOM 2867 N N . GLN A 1 365 ? 32.094 3.836 -23.399 1.00 98.06 365 GLN A N 1
ATOM 2868 C CA . GLN A 1 365 ? 33.428 3.480 -23.892 1.00 98.06 365 GLN A CA 1
ATOM 2869 C C . GLN A 1 365 ? 33.382 2.864 -25.296 1.00 98.06 365 GLN A C 1
ATOM 2871 O O . GLN A 1 365 ? 34.187 3.232 -26.156 1.00 98.06 365 GLN A O 1
ATOM 2876 N N . LEU A 1 366 ? 32.446 1.946 -25.551 1.00 97.69 366 LEU A N 1
ATOM 2877 C CA . LEU A 1 366 ? 32.288 1.311 -26.861 1.00 97.69 366 LEU A CA 1
ATOM 2878 C C . LEU A 1 366 ? 31.788 2.297 -27.924 1.00 97.69 366 LEU A C 1
ATOM 2880 O O . LEU A 1 366 ? 32.253 2.253 -29.065 1.00 97.69 366 LEU A O 1
ATOM 2884 N N . GLU A 1 367 ? 30.877 3.200 -27.570 1.00 97.69 367 GLU A N 1
ATOM 2885 C CA . GLU A 1 367 ? 30.397 4.260 -28.458 1.00 97.69 367 GLU A CA 1
ATOM 2886 C C . GLU A 1 367 ? 31.519 5.232 -28.834 1.00 97.69 367 GLU A C 1
ATOM 2888 O O . GLU A 1 367 ? 31.662 5.578 -30.012 1.00 97.69 367 GLU A O 1
ATOM 2893 N N . ASN A 1 368 ? 32.370 5.601 -27.873 1.00 97.44 368 ASN A N 1
ATOM 2894 C CA . ASN A 1 368 ? 33.548 6.428 -28.121 1.00 97.44 368 ASN A CA 1
ATOM 2895 C C . ASN A 1 368 ? 34.540 5.734 -29.064 1.00 97.44 368 ASN A C 1
ATOM 2897 O O . ASN A 1 368 ? 34.922 6.322 -30.075 1.00 97.44 368 ASN A O 1
ATOM 2901 N N . GLN A 1 369 ? 34.877 4.463 -28.822 1.00 98.12 369 GLN A N 1
ATOM 2902 C CA . GLN A 1 369 ? 35.739 3.682 -29.724 1.00 98.12 369 GLN A CA 1
ATOM 2903 C C . GLN A 1 369 ? 35.147 3.566 -31.139 1.00 98.12 369 GLN A C 1
ATOM 2905 O O . GLN A 1 369 ? 35.852 3.650 -32.150 1.00 98.12 369 GLN A O 1
ATOM 2910 N N . LEU A 1 370 ? 33.829 3.396 -31.244 1.00 97.56 370 LEU A N 1
ATOM 2911 C CA . LEU A 1 370 ? 33.132 3.361 -32.527 1.00 97.56 370 LEU A CA 1
ATOM 2912 C C . LEU A 1 370 ? 33.167 4.725 -33.237 1.00 97.56 370 LEU A C 1
ATOM 2914 O O . LEU A 1 370 ? 33.265 4.782 -34.463 1.00 97.56 370 LEU A O 1
ATOM 2918 N N . CYS A 1 371 ? 33.097 5.828 -32.493 1.00 98.00 371 CYS A N 1
ATOM 2919 C CA . CYS A 1 371 ? 33.249 7.175 -33.037 1.00 98.00 371 CYS A CA 1
ATOM 2920 C C . CYS A 1 371 ? 34.683 7.424 -33.531 1.00 98.00 371 CYS A C 1
ATOM 2922 O O . CYS A 1 371 ? 34.870 7.863 -34.668 1.00 98.00 371 CYS A O 1
ATOM 2924 N N . GLU A 1 372 ? 35.688 7.067 -32.728 1.00 98.25 372 GLU A N 1
ATOM 2925 C CA . GLU A 1 372 ? 37.110 7.179 -33.072 1.00 98.25 372 GLU A CA 1
ATOM 2926 C C . GLU A 1 372 ? 37.435 6.407 -34.356 1.00 98.25 372 GLU A C 1
ATOM 2928 O O . GLU A 1 372 ? 37.934 6.984 -35.321 1.00 98.25 372 GLU A O 1
ATOM 2933 N N . THR A 1 373 ? 37.047 5.132 -34.438 1.00 97.38 373 THR A N 1
ATOM 2934 C CA . THR A 1 373 ? 37.281 4.305 -35.638 1.00 97.38 373 THR A CA 1
ATOM 2935 C C . THR A 1 373 ? 36.561 4.840 -36.882 1.00 97.38 373 THR A C 1
ATOM 2937 O O . THR A 1 373 ? 37.095 4.766 -37.993 1.00 97.38 373 THR A O 1
ATOM 2940 N N . LYS A 1 374 ? 35.368 5.436 -36.736 1.00 98.00 374 LYS A N 1
ATOM 2941 C CA . LYS A 1 374 ? 34.679 6.134 -37.839 1.00 98.00 374 LYS A CA 1
ATOM 2942 C C . LYS A 1 374 ? 35.428 7.389 -38.290 1.00 98.00 374 LYS A C 1
ATOM 2944 O O . LYS A 1 374 ? 35.486 7.656 -39.496 1.00 98.00 374 LYS A O 1
ATOM 2949 N N . MET A 1 375 ? 35.985 8.161 -37.356 1.00 97.88 375 MET A N 1
ATOM 2950 C CA . MET A 1 375 ? 36.811 9.328 -37.675 1.00 97.88 375 MET A CA 1
ATOM 2951 C C . MET A 1 375 ? 38.088 8.914 -38.408 1.00 97.88 375 MET A C 1
ATOM 2953 O O . MET A 1 375 ? 38.407 9.493 -39.446 1.00 97.88 375 MET A O 1
ATOM 2957 N N . GLU A 1 376 ? 38.772 7.873 -37.932 1.00 98.12 376 GLU A N 1
ATOM 2958 C CA . GLU A 1 376 ? 39.956 7.309 -38.586 1.00 98.12 376 GLU A CA 1
ATOM 2959 C C . GLU A 1 376 ? 39.644 6.817 -40.003 1.00 98.12 376 GLU A C 1
ATOM 2961 O O . GLU A 1 376 ? 40.349 7.170 -40.946 1.00 98.12 376 GLU A O 1
ATOM 2966 N N . MET A 1 377 ? 38.544 6.080 -40.190 1.00 97.50 377 MET A N 1
ATOM 2967 C CA . MET A 1 377 ? 38.092 5.639 -41.514 1.00 97.50 377 MET A CA 1
ATOM 2968 C C . MET A 1 377 ? 37.837 6.822 -42.458 1.00 97.50 377 MET A C 1
ATOM 2970 O O . MET A 1 377 ? 38.234 6.796 -43.624 1.00 97.50 377 MET A O 1
ATOM 2974 N N . SER A 1 378 ? 37.196 7.879 -41.954 1.00 97.00 378 SER A N 1
ATOM 2975 C CA . SER A 1 378 ? 36.926 9.093 -42.731 1.00 97.00 378 SER A CA 1
ATOM 2976 C C . SER A 1 378 ? 38.220 9.804 -43.131 1.00 97.00 378 SER A C 1
ATOM 2978 O O . SER A 1 378 ? 38.336 10.266 -44.266 1.00 97.00 378 SER A O 1
ATOM 2980 N N . LYS A 1 379 ? 39.210 9.837 -42.233 1.00 97.94 379 LYS A N 1
ATOM 2981 C CA . LYS A 1 379 ? 40.544 10.371 -42.515 1.00 97.94 379 LYS A CA 1
ATOM 2982 C C . LYS A 1 379 ? 41.264 9.547 -43.583 1.00 97.94 379 LYS A C 1
ATOM 2984 O O . LYS A 1 379 ? 41.723 10.121 -44.561 1.00 97.94 379 LYS A O 1
ATOM 2989 N N . TYR A 1 380 ? 41.289 8.217 -43.461 1.00 97.88 380 TYR A N 1
ATOM 2990 C CA . TYR A 1 380 ? 41.878 7.358 -44.493 1.00 97.88 380 TYR A CA 1
ATOM 2991 C C . TYR A 1 380 ? 41.227 7.588 -45.857 1.00 97.88 380 TYR A C 1
ATOM 2993 O O . TYR A 1 380 ? 41.927 7.684 -46.859 1.00 97.88 380 TYR A O 1
ATOM 3001 N N . MET A 1 381 ? 39.901 7.733 -45.909 1.00 97.62 381 MET A N 1
ATOM 3002 C CA . MET A 1 381 ? 39.192 8.032 -47.155 1.00 97.62 381 MET A CA 1
ATOM 3003 C C . MET A 1 381 ? 39.638 9.364 -47.780 1.00 97.62 381 MET A C 1
ATOM 3005 O O . MET A 1 381 ? 39.789 9.439 -48.999 1.00 97.62 381 MET A O 1
ATOM 3009 N N . GLN A 1 382 ? 39.866 10.400 -46.967 1.00 97.69 382 GLN A N 1
ATOM 3010 C CA . GLN A 1 382 ? 40.405 11.681 -47.435 1.00 97.69 382 GLN A CA 1
ATOM 3011 C C . GLN A 1 382 ? 41.838 11.521 -47.958 1.00 97.69 382 GLN A C 1
ATOM 3013 O O . GLN A 1 382 ? 42.106 11.911 -49.093 1.00 97.69 382 GLN A O 1
ATOM 3018 N N . ASP A 1 383 ? 42.717 10.855 -47.205 1.00 97.75 383 ASP A N 1
ATOM 3019 C CA . ASP A 1 383 ? 44.104 10.592 -47.612 1.00 97.75 383 ASP A CA 1
ATOM 3020 C C . ASP A 1 383 ? 44.164 9.802 -48.939 1.00 97.75 383 ASP A C 1
ATOM 3022 O O . ASP A 1 383 ? 44.956 10.114 -49.832 1.00 97.75 383 ASP A O 1
ATOM 3026 N N . TYR A 1 384 ? 43.282 8.809 -49.124 1.00 97.94 384 TYR A N 1
ATOM 3027 C CA . TYR A 1 384 ? 43.157 8.063 -50.383 1.00 97.94 384 TYR A CA 1
ATOM 3028 C C . TYR A 1 384 ? 42.706 8.952 -51.549 1.00 97.94 384 TYR A C 1
ATOM 3030 O O . TYR A 1 384 ? 43.244 8.834 -52.652 1.00 97.94 384 TYR A O 1
ATOM 3038 N N . GLN A 1 385 ? 41.740 9.849 -51.329 1.00 97.75 385 GLN A N 1
ATOM 3039 C CA . GLN A 1 385 ? 41.298 10.802 -52.352 1.00 97.75 385 GLN A CA 1
ATOM 3040 C C . GLN A 1 385 ? 42.410 11.784 -52.738 1.00 97.75 385 GLN A C 1
ATOM 3042 O O . GLN A 1 385 ? 42.588 12.073 -53.924 1.00 97.75 385 GLN A O 1
ATOM 3047 N N . GLU A 1 386 ? 43.182 12.272 -51.767 1.00 97.81 386 GLU A N 1
ATOM 3048 C CA . GLU A 1 386 ? 44.331 13.145 -52.010 1.00 97.81 386 GLU A CA 1
ATOM 3049 C C . GLU A 1 386 ? 45.428 12.431 -52.803 1.00 97.81 386 GLU A C 1
ATOM 3051 O O . GLU A 1 386 ? 45.934 12.974 -53.789 1.00 97.81 386 GLU A O 1
ATOM 3056 N N . LEU A 1 387 ? 45.752 11.188 -52.437 1.00 98.12 387 LEU A N 1
ATOM 3057 C CA . LEU A 1 387 ? 46.737 10.381 -53.154 1.00 98.12 387 LEU A CA 1
ATOM 3058 C C . LEU A 1 387 ? 46.299 10.100 -54.596 1.00 98.12 387 LEU A C 1
ATOM 3060 O O . LEU A 1 387 ? 47.095 10.259 -55.524 1.00 98.12 387 LEU A O 1
ATOM 3064 N N . LEU A 1 388 ? 45.026 9.755 -54.803 1.00 97.44 388 LEU A N 1
ATOM 3065 C CA . LEU A 1 388 ? 44.449 9.601 -56.137 1.00 97.44 388 LEU A CA 1
ATOM 3066 C C . LEU A 1 388 ? 44.548 10.908 -56.936 1.00 97.44 388 LEU A C 1
ATOM 3068 O O . LEU A 1 388 ? 44.891 10.897 -58.118 1.00 97.44 388 LEU A O 1
ATOM 3072 N N . HIS A 1 389 ? 44.292 12.054 -56.304 1.00 97.88 389 HIS A N 1
ATOM 3073 C CA . HIS A 1 389 ? 44.423 13.350 -56.960 1.00 97.88 389 HIS A CA 1
ATOM 3074 C C . HIS A 1 389 ? 45.874 13.659 -57.368 1.00 97.88 389 HIS A C 1
ATOM 3076 O O . HIS A 1 389 ? 46.106 14.132 -58.484 1.00 97.88 389 HIS A O 1
ATOM 3082 N N . ILE A 1 390 ? 46.854 13.365 -56.507 1.00 97.94 390 ILE A N 1
ATOM 3083 C CA . ILE A 1 390 ? 48.287 13.492 -56.823 1.00 97.94 390 ILE A CA 1
ATOM 3084 C C . ILE A 1 390 ? 48.654 12.582 -57.993 1.00 97.94 390 ILE A C 1
ATOM 3086 O O . ILE A 1 390 ? 49.292 13.030 -58.944 1.00 97.94 390 ILE A O 1
ATOM 3090 N N . LYS A 1 391 ? 48.199 11.329 -57.971 1.00 97.62 391 LYS A N 1
ATOM 3091 C CA . LYS A 1 391 ? 48.405 10.392 -59.070 1.00 97.62 391 LYS A CA 1
ATOM 3092 C C . LYS A 1 391 ? 47.878 10.964 -60.383 1.00 97.62 391 LYS A C 1
ATOM 3094 O O . LYS A 1 391 ? 48.616 11.017 -61.361 1.00 97.62 391 LYS A O 1
ATOM 3099 N N . LEU A 1 392 ? 46.626 11.425 -60.417 1.00 97.56 392 LEU A N 1
ATOM 3100 C CA . LEU A 1 392 ? 46.024 11.974 -61.637 1.00 97.56 392 LEU A CA 1
ATOM 3101 C C . LEU A 1 392 ? 46.805 13.183 -62.179 1.00 97.56 392 LEU A C 1
ATOM 3103 O O . LEU A 1 392 ? 46.879 13.367 -63.394 1.00 97.56 392 LEU A O 1
ATOM 3107 N N . LYS A 1 393 ? 47.421 13.991 -61.303 1.00 97.81 393 LYS A N 1
ATOM 3108 C CA . LYS A 1 393 ? 48.350 15.055 -61.721 1.00 97.81 393 LYS A CA 1
ATOM 3109 C C . LYS A 1 393 ? 49.614 14.486 -62.363 1.00 97.81 393 LYS A C 1
ATOM 3111 O O . LYS A 1 393 ? 49.976 14.931 -63.448 1.00 97.81 393 LYS A O 1
ATOM 3116 N N . LEU A 1 394 ? 50.235 13.483 -61.743 1.00 97.12 394 LEU A N 1
ATOM 3117 C CA . LEU A 1 394 ? 51.421 12.819 -62.292 1.00 97.12 394 LEU A CA 1
ATOM 3118 C C . LEU A 1 394 ? 51.133 12.153 -63.645 1.00 97.12 394 LEU A C 1
ATOM 3120 O O . LEU A 1 394 ? 51.932 12.280 -64.565 1.00 97.12 394 LEU A O 1
ATOM 3124 N N . ASP A 1 395 ? 49.977 11.512 -63.824 1.00 96.56 395 ASP A N 1
ATOM 3125 C CA . ASP A 1 395 ? 49.550 10.989 -65.130 1.00 96.56 395 ASP A CA 1
ATOM 3126 C C . ASP A 1 395 ? 49.472 12.075 -66.199 1.00 96.56 395 ASP A C 1
ATOM 3128 O O . ASP A 1 395 ? 49.890 11.867 -67.342 1.00 96.56 395 ASP A O 1
ATOM 3132 N N . ALA A 1 396 ? 48.905 13.229 -65.838 1.00 95.56 396 ALA A N 1
ATOM 3133 C CA . ALA A 1 396 ? 48.788 14.360 -66.740 1.00 95.56 396 ALA A CA 1
ATOM 3134 C C . ALA A 1 396 ? 50.173 14.909 -67.114 1.00 95.56 396 ALA A C 1
ATOM 3136 O O . ALA A 1 396 ? 50.410 15.179 -68.290 1.00 95.56 396 ALA A O 1
ATOM 3137 N N . GLU A 1 397 ? 51.099 15.007 -66.156 1.00 97.25 397 GLU A N 1
ATOM 3138 C CA . GLU A 1 397 ? 52.501 15.375 -66.393 1.00 97.25 397 GLU A CA 1
ATOM 3139 C C . GLU A 1 397 ? 53.221 14.352 -67.285 1.00 97.25 397 GLU A C 1
ATOM 3141 O O . GLU A 1 397 ? 53.877 14.717 -68.255 1.00 97.25 397 GLU A O 1
ATOM 3146 N N . ILE A 1 398 ? 53.046 13.050 -67.046 1.00 95.62 398 ILE A N 1
ATOM 3147 C CA . ILE A 1 398 ? 53.611 11.998 -67.905 1.00 95.62 398 ILE A CA 1
ATOM 3148 C C . ILE A 1 398 ? 53.052 12.110 -69.328 1.00 95.62 398 ILE A C 1
ATOM 3150 O O . ILE A 1 398 ? 53.795 11.979 -70.302 1.00 95.62 398 ILE A O 1
ATOM 3154 N N . ALA A 1 399 ? 51.753 12.375 -69.478 1.00 95.50 399 ALA A N 1
ATOM 3155 C CA . ALA A 1 399 ? 51.130 12.559 -70.783 1.00 95.50 399 ALA A CA 1
ATOM 3156 C C . ALA A 1 399 ? 51.650 13.810 -71.513 1.00 95.50 399 ALA A C 1
ATOM 3158 O O . ALA A 1 399 ? 51.816 13.773 -72.735 1.00 95.50 399 ALA A O 1
ATOM 3159 N N . THR A 1 400 ? 51.926 14.910 -70.805 1.00 94.56 400 THR A N 1
ATOM 3160 C CA . THR A 1 400 ? 52.544 16.099 -71.414 1.00 94.56 400 THR A CA 1
ATOM 3161 C C . THR A 1 400 ? 54.003 15.844 -71.782 1.00 94.56 400 THR A C 1
ATOM 3163 O O . THR A 1 400 ? 54.393 16.184 -72.900 1.00 94.56 400 THR A O 1
ATOM 3166 N N . TYR A 1 401 ? 54.784 15.179 -70.923 1.00 96.81 401 TYR A N 1
ATOM 3167 C CA . TYR A 1 401 ? 56.157 14.775 -71.237 1.00 96.81 401 TYR A CA 1
ATOM 3168 C C . TYR A 1 401 ? 56.220 13.851 -72.459 1.00 96.81 401 TYR A C 1
ATOM 3170 O O . TYR A 1 401 ? 57.030 14.094 -73.351 1.00 96.81 401 TYR A O 1
ATOM 3178 N N . ARG A 1 402 ? 55.325 12.858 -72.569 1.00 94.44 402 ARG A N 1
ATOM 3179 C CA . ARG A 1 402 ? 55.213 11.994 -73.761 1.00 94.44 402 ARG A CA 1
ATOM 3180 C C . ARG A 1 402 ? 54.942 12.797 -75.035 1.00 94.44 402 ARG A C 1
ATOM 3182 O O . ARG A 1 402 ? 55.630 12.598 -76.025 1.00 94.44 402 ARG A O 1
ATOM 3189 N N . LYS A 1 403 ? 54.014 13.761 -75.005 1.00 92.88 403 LYS A N 1
ATOM 3190 C CA . LYS A 1 403 ? 53.732 14.631 -76.165 1.00 92.88 403 LYS A CA 1
ATOM 3191 C C . LYS A 1 403 ? 54.926 15.495 -76.576 1.00 92.88 403 LYS A C 1
ATOM 3193 O O . LYS A 1 403 ? 55.142 15.703 -77.768 1.00 92.88 403 LYS A O 1
ATOM 3198 N N . LEU A 1 404 ? 55.673 16.026 -75.606 1.00 93.56 404 LEU A N 1
ATOM 3199 C CA . LEU A 1 404 ? 56.895 16.794 -75.866 1.00 93.56 404 LEU A CA 1
ATOM 3200 C C . LEU A 1 404 ? 57.956 15.910 -76.533 1.00 93.56 404 LEU A C 1
ATOM 3202 O O . LEU A 1 404 ? 58.501 16.304 -77.561 1.00 93.56 404 LEU A O 1
ATOM 3206 N N . LEU A 1 405 ? 58.173 14.699 -76.014 1.00 91.19 405 LEU A N 1
ATOM 3207 C CA . LEU A 1 405 ? 59.059 13.697 -76.614 1.00 91.19 405 LEU A CA 1
ATOM 3208 C C . LEU A 1 405 ? 58.636 13.334 -78.044 1.00 91.19 405 LEU A C 1
ATOM 3210 O O . LEU A 1 405 ? 59.442 13.474 -78.954 1.00 91.19 405 LEU A O 1
ATOM 3214 N N . GLU A 1 406 ? 57.363 13.006 -78.280 1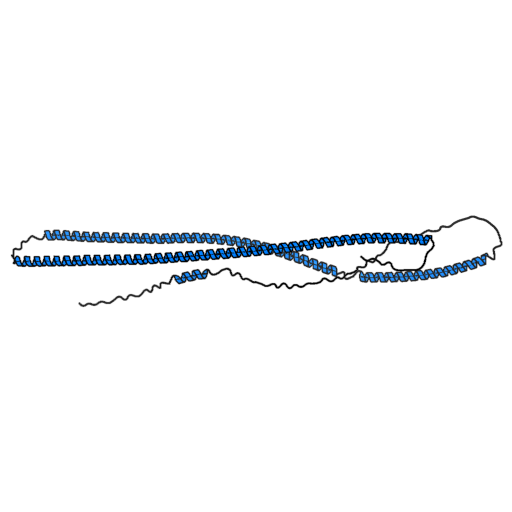.00 86.50 406 GLU A N 1
ATOM 3215 C CA . GLU A 1 406 ? 56.838 12.722 -79.626 1.00 86.50 406 GLU A CA 1
ATOM 3216 C C . GLU A 1 406 ? 57.030 13.907 -80.595 1.00 86.50 406 GLU A C 1
ATOM 3218 O O . GLU A 1 406 ? 57.225 13.721 -81.798 1.00 86.50 406 GLU A O 1
ATOM 3223 N N . SER A 1 407 ? 56.942 15.150 -80.104 1.00 84.56 407 SER A N 1
ATOM 3224 C CA . SER A 1 407 ? 57.186 16.347 -80.921 1.00 84.56 407 SER A CA 1
ATOM 3225 C C . SER A 1 407 ? 58.668 16.538 -81.262 1.00 84.56 407 SER A C 1
ATOM 3227 O O . SER A 1 407 ? 58.996 16.959 -82.374 1.00 84.56 407 SER A O 1
ATOM 3229 N N . GLU A 1 408 ? 59.559 16.176 -80.340 1.00 84.31 408 GLU A N 1
ATOM 3230 C CA . GLU A 1 408 ? 61.010 16.194 -80.522 1.00 84.31 408 GLU A CA 1
ATOM 3231 C C . GLU A 1 408 ? 61.482 15.074 -81.459 1.00 84.31 408 GLU A C 1
ATOM 3233 O O . GLU A 1 408 ? 62.258 15.327 -82.380 1.00 84.31 408 GLU A O 1
ATOM 3238 N N . GLU A 1 409 ? 60.944 13.862 -81.319 1.00 81.88 409 GLU A N 1
ATOM 3239 C CA . GLU A 1 409 ? 61.197 12.726 -82.216 1.00 81.88 409 GLU A CA 1
ATOM 3240 C C . GLU A 1 409 ? 60.781 13.041 -83.661 1.00 81.88 409 GLU A C 1
ATOM 3242 O O . GLU A 1 409 ? 61.530 12.770 -84.605 1.00 81.88 409 GLU A O 1
ATOM 3247 N N . LYS A 1 410 ? 59.633 13.713 -83.843 1.00 77.25 410 LYS A N 1
ATOM 3248 C CA . LYS A 1 410 ? 59.191 14.234 -85.150 1.00 77.25 410 LYS A CA 1
ATOM 3249 C C . LYS A 1 410 ? 60.140 15.292 -85.713 1.00 77.25 410 LYS A C 1
ATOM 3251 O O . LYS A 1 410 ? 60.371 15.304 -86.920 1.00 77.25 410 LYS A O 1
ATOM 3256 N N . ARG A 1 411 ? 60.700 16.170 -84.873 1.00 78.94 411 ARG A N 1
ATOM 3257 C CA . ARG A 1 411 ? 61.668 17.200 -85.293 1.00 78.94 411 ARG A CA 1
ATOM 3258 C C . ARG A 1 411 ? 63.009 16.597 -85.713 1.00 78.94 411 ARG A C 1
ATOM 3260 O O . ARG A 1 411 ? 63.619 17.082 -86.661 1.00 78.94 411 ARG A O 1
ATOM 3267 N N . LEU A 1 412 ? 63.457 15.553 -85.019 1.00 79.62 412 LEU A N 1
ATOM 3268 C CA . LEU A 1 412 ? 64.724 14.865 -85.280 1.00 79.62 412 LEU A CA 1
ATOM 3269 C C . LEU A 1 412 ? 64.625 13.801 -86.390 1.00 79.62 412 LEU A C 1
ATOM 3271 O O . LEU A 1 412 ? 65.641 13.221 -86.762 1.00 79.62 412 LEU A O 1
ATOM 3275 N N . GLY A 1 413 ? 63.429 13.551 -86.938 1.00 65.81 413 GLY A N 1
ATOM 3276 C CA . GLY A 1 413 ? 63.211 12.578 -88.016 1.00 65.81 413 GLY A CA 1
ATOM 3277 C C . GLY A 1 413 ? 63.314 11.115 -87.570 1.00 65.81 413 GLY A C 1
ATOM 3278 O O . GLY A 1 413 ? 63.407 10.223 -88.409 1.00 65.81 413 GLY A O 1
ATOM 3279 N N . ILE A 1 414 ? 63.275 10.856 -86.261 1.00 66.75 414 ILE A N 1
ATOM 3280 C CA . ILE A 1 414 ? 63.368 9.522 -85.656 1.00 66.75 414 ILE A CA 1
ATOM 3281 C C . ILE A 1 414 ? 61.942 8.978 -85.502 1.00 66.75 414 ILE A C 1
ATOM 3283 O O . ILE A 1 414 ? 61.448 8.771 -84.403 1.00 66.75 414 ILE A O 1
ATOM 3287 N N . SER A 1 415 ? 61.206 8.829 -86.603 1.00 51.84 415 SER A N 1
ATOM 3288 C CA . SER A 1 415 ? 59.917 8.128 -86.555 1.00 51.84 415 SER A CA 1
ATOM 3289 C C . SER A 1 415 ? 60.173 6.634 -86.708 1.00 51.84 415 SER A C 1
ATOM 3291 O O . SER A 1 415 ? 60.242 6.125 -87.824 1.00 51.84 415 SER A O 1
ATOM 3293 N N . THR A 1 416 ? 60.345 5.924 -85.594 1.00 52.78 416 THR A N 1
ATOM 3294 C CA . THR A 1 416 ? 60.280 4.460 -85.593 1.00 52.78 416 THR A CA 1
ATOM 3295 C C . THR A 1 416 ? 58.816 4.043 -85.706 1.00 52.78 416 THR A C 1
ATOM 3297 O O . THR A 1 416 ? 58.063 4.082 -84.732 1.00 52.78 416 THR A O 1
ATOM 3300 N N . GLU A 1 417 ? 58.394 3.655 -86.910 1.00 49.47 417 GLU A N 1
ATOM 3301 C CA . GLU A 1 417 ? 57.245 2.768 -87.071 1.00 49.47 417 GLU A CA 1
ATOM 3302 C C . GLU A 1 417 ? 57.561 1.445 -86.360 1.00 49.47 417 GLU A C 1
ATOM 3304 O O . GLU A 1 417 ? 58.437 0.699 -86.790 1.00 49.47 417 GLU A O 1
ATOM 3309 N N . GLY A 1 418 ? 56.848 1.162 -85.270 1.00 53.00 418 GLY A N 1
ATOM 3310 C CA . GLY A 1 418 ? 56.846 -0.153 -84.632 1.00 53.00 418 GLY A CA 1
ATOM 3311 C C . GLY A 1 418 ? 57.195 -0.117 -83.152 1.00 53.00 418 GLY A C 1
ATOM 3312 O O . GLY A 1 418 ? 58.353 -0.243 -82.791 1.00 53.00 418 GLY A O 1
ATOM 3313 N N . GLU A 1 419 ? 56.174 0.017 -82.306 1.00 41.88 419 GLU A N 1
ATOM 3314 C CA . GLU A 1 419 ? 55.840 -0.982 -81.281 1.00 41.88 419 GLU A CA 1
ATOM 3315 C C . GLU A 1 419 ? 54.649 -0.489 -80.454 1.00 41.88 419 GLU A C 1
ATOM 3317 O O . GLU A 1 419 ? 54.722 0.379 -79.588 1.00 41.88 419 GLU A O 1
ATOM 3322 N N . SER A 1 420 ? 53.499 -1.078 -80.754 1.00 52.09 420 SER A N 1
ATOM 3323 C CA . SER A 1 420 ? 52.360 -1.135 -79.858 1.00 52.09 420 SER A CA 1
ATOM 3324 C C . SER A 1 420 ? 52.739 -1.920 -78.597 1.00 52.09 420 SER A C 1
ATOM 3326 O O . SER A 1 420 ? 52.916 -3.134 -78.678 1.00 52.09 420 SER A O 1
ATOM 3328 N N . HIS A 1 421 ? 52.776 -1.268 -77.433 1.00 42.59 421 HIS A N 1
ATOM 3329 C CA . HIS A 1 421 ? 52.605 -1.948 -76.147 1.00 42.59 421 HIS A CA 1
ATOM 3330 C C . HIS A 1 421 ? 51.690 -1.131 -75.216 1.00 42.59 421 HIS A C 1
ATOM 3332 O O . HIS A 1 421 ? 51.723 0.101 -75.232 1.00 42.59 421 HIS A O 1
ATOM 3338 N N . PRO A 1 422 ? 50.793 -1.805 -74.473 1.00 48.28 422 PRO A N 1
ATOM 3339 C CA . PRO A 1 422 ? 49.549 -1.233 -73.992 1.00 48.28 422 PRO A CA 1
ATOM 3340 C C . PRO A 1 422 ? 49.777 -0.412 -72.726 1.00 48.28 422 PRO A C 1
ATOM 3342 O O . PRO A 1 422 ? 50.469 -0.833 -71.799 1.00 48.28 422 PRO A O 1
ATOM 3345 N N . ALA A 1 423 ? 49.148 0.760 -72.675 1.00 43.09 423 ALA A N 1
ATOM 3346 C CA . ALA A 1 423 ? 49.063 1.543 -71.458 1.00 43.09 423 ALA A CA 1
ATOM 3347 C C . ALA A 1 423 ? 48.201 0.785 -70.440 1.00 43.09 423 ALA A C 1
ATOM 3349 O O . ALA A 1 423 ? 47.007 0.572 -70.655 1.00 43.09 423 ALA A O 1
ATOM 3350 N N . ILE A 1 424 ? 48.839 0.372 -69.346 1.00 44.38 424 ILE A N 1
ATOM 3351 C CA . ILE A 1 424 ? 48.195 -0.111 -68.127 1.00 44.38 424 ILE A CA 1
ATOM 3352 C C . ILE A 1 424 ? 47.226 0.983 -67.676 1.00 44.38 424 ILE A C 1
ATOM 3354 O O . ILE A 1 424 ? 47.630 2.086 -67.310 1.00 44.38 424 ILE A O 1
ATOM 3358 N N . GLN A 1 425 ? 45.938 0.683 -67.804 1.00 42.81 425 GLN A N 1
ATOM 3359 C CA . GLN A 1 425 ? 44.849 1.532 -67.363 1.00 42.81 425 GLN A CA 1
ATOM 3360 C C . GLN A 1 425 ? 44.721 1.345 -65.856 1.00 42.81 425 GLN A C 1
ATOM 3362 O O . GLN A 1 425 ? 44.406 0.255 -65.383 1.00 42.81 425 GLN A O 1
ATOM 3367 N N . GLU A 1 426 ? 45.006 2.407 -65.115 1.00 44.16 426 GLU A N 1
ATOM 3368 C CA . GLU A 1 426 ? 44.738 2.450 -63.693 1.00 44.16 426 GLU A CA 1
ATOM 3369 C C . GLU A 1 426 ? 43.229 2.564 -63.473 1.00 44.16 426 GLU A C 1
ATOM 3371 O O . GLU A 1 426 ? 42.586 3.534 -63.880 1.00 44.16 426 GLU A O 1
ATOM 3376 N N . SER A 1 427 ? 42.660 1.498 -62.922 1.00 44.81 427 SER A N 1
ATOM 3377 C CA . SER A 1 427 ? 41.280 1.418 -62.462 1.00 44.81 427 SER A CA 1
ATOM 3378 C C . SER A 1 427 ? 41.187 1.864 -61.005 1.00 44.81 427 SER A C 1
ATOM 3380 O O . SER A 1 427 ? 42.028 1.485 -60.193 1.00 44.81 427 SER A O 1
ATOM 3382 N N . ALA A 1 428 ? 40.142 2.656 -60.759 1.00 43.47 428 ALA A N 1
ATOM 3383 C CA . ALA A 1 428 ? 39.654 3.169 -59.483 1.00 43.47 428 ALA A CA 1
ATOM 3384 C C . ALA A 1 428 ? 39.545 2.139 -58.350 1.00 43.47 428 ALA A C 1
ATOM 3386 O O . ALA A 1 428 ? 39.336 0.938 -58.650 1.00 43.47 428 ALA A O 1
#

InterPro domains:
  IPR018039 Intermediate filament protein, conserved site [PS00226] (398-406)
  IPR039008 Intermediate filament, rod domain [PF00038] (100-4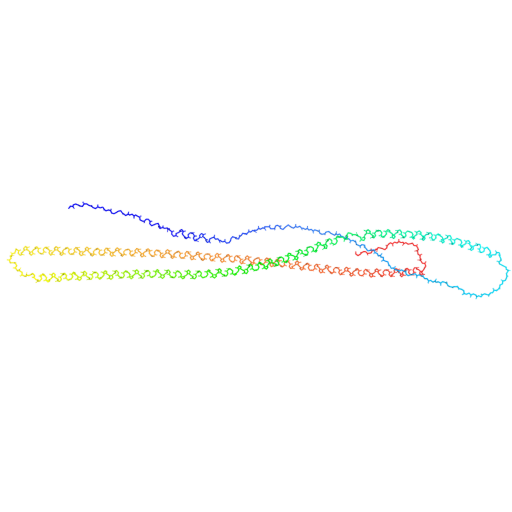11)
  IPR039008 Intermediate filament, rod domain [PS51842] (101-412)
  IPR039008 Intermediate filament, rod domain [SM01391] (100-411)
  IPR050405 Intermediate filament structural protein [PTHR45652] (38-420)

Foldseek 3Di:
DDDDDDDDDDDDDPPPPDDPVVVVVVVVVVPPDDPDPPPPPDDDDDDDDDDDDDDDDDDDDDDDDDDDDDDDDDDDDDDDDDDDDDDDDCPPVVVVVVVVVVVVVVVVVVVVVVVVVVVVVVVVVVVVVVVVVVVVCVVCVPDVVCPVVVVVVVVVVVVVVVVVVVVVVVVVVVVVVVVVVVVVVVVVVVVVVVVVVVVVVVVVVVVVVVVVVVVVVVVVVVVVVVVVVVVVVVVVVVVVVVVVVVVVVVVVVVDDPDPDPDDDVVVVVVVVVVVVVVVVVVVVVVVVVVVVVVVVVVVVVVVVVVVVVVVVVVVVVVVVVVVVVVVVVVVVVVVVVVVVVVVVVVVVVVVVVVVVVVVVVVVVVVVVVVVVVVVVVVVVVVVVVVVVVVVVVVVVVVVVVVVVVVVVCVVVVVDDDDDDDDDDDDDD

Secondary structure (DSSP, 8-state):
-------PPPP--------THHHHHHHHHHT--------------------PPPP--------------PPP---------------SS-HHHHHHHHHHHHHHHHHHHHHHHHHHHHHHHHHHHHHHHHHHHHHHHHHHTTSSTTHHHHHHHHHHHHHHHHHHHHHHHHHHHHHHHHHHHHHHHHHHHHHHHHHHHHHHHHHHHHHHHHHHHHHHHHHHHHHHHHHHHHHHHHHHHHHHHHHHHHHHHHHHHHS----------HHHHHHHHHHHHHHHHHHHHHHHHHHHHHHHHHHHHHHHHHHHHHHHHHHHHHHHHHHHHHHHHHHHHHHHHHHHHHHHHHHHHHHHHHHHHHHHHHHHHHHHHHHHHHHHHHHHHHHHHHHHHHHHHHHHHHHHHHHHHHHHHHHHT---------------

Sequence (428 aa):
MTVPGQGRPAAEEHTKKRPFSLWWNYYLASNRKGPGTVSNMRGSSHSQKSLSVSNSSRVRVQSPSPSRCKGSSYSRGRNGYQGGVSAVEVGTEIHQQHANEKEEMHEVNVRFAGYIGKVQALELRNGQLQAELAALQGRFKGGPGGLGEEYEIKFKEMRDLIEALTAQKGAADIERGYIEEEIDVWRLKLEEEMALKEAAEMILLEFRQDVDNATLQKADLERCVEQLLAEIEFLKKLHEEEVALLMKQIEDSKVTVELDSNRPDLAAYLRNMRAEIEAVAARNVQEAEKLYKGKFDTLKQTAGKHEDQMKTMKDEITTFHSQVTELQNQIDGLRASNSALEAQLEGMEANHQDKVAGLEDIIDQLENQLCETKMEMSKYMQDYQELLHIKLKLDAEIATYRKLLESEEKRLGISTEGESHPAIQESA